Protein AF-0000000084448524 (afdb_homodimer)

Foldseek 3Di:
DCVQAPPLLLVLLLLLLCLQCLLAVLLQLLLLVQQADDLLLSLLLLLLQLLLQLVLQLVVCVVQLAQFHKHAQRLLSLQSNLLGYFPPHLQQLLQLLLLLLVLLLVVLVPVVSVVVLVPQQLLLLLLLSLLSLVVLLCLLVVLCVVPVPLSVQLQVQLVVVCVVPVSCNLVSSSVSLLVVLVPDPPLCLVQDFRDQDFHNHDHDPQCNLQRNVSSNSNCVSVAAVLLQVLSVVLPHHDRSSVQSNSQSVSSNVSSRRSHRGMHTGRPSSNSLQDCSSDVDNSSSSSSSSSNSVSSNVVSRRSSSVSSSCVSPVSSSSSSNSSSCVVVSVVSVCSNPVDVLLNVLSNQLNCQQNVSDDDPSHHSSSVSSVSSVVVVVVSVVDDPPDD/DCVQAPPLLLVLLLLLLCLQCLLAVLLQLLLLVQQADDLLLSLLLLLLQLLLQLVLLLVVCVVVLANWHKHAQRLLSLQSNLLGYFPPHLLQLLQLLLLLLVLLLVVLVPVVSVVVLVPQQLLLLLLLSLLSLVVLLCLLVVLCVVPVPLSVQLQVQLVVVCVVPVSCNLVSSSVSLLVVLVPDPPLCLVQDFRDQDFHNHDHDPQSNLQRNVSSNSSCVSVAAVLLQVLSVVLPHHDRSSVQSNSQSVSSNVSSRRSHRGMHTGRVSSNSLQDCSSDVDNSSSSSSSSSNSVSSNVVSRRSSSVSSSCVSPVSSSSSSNSSSCVVVSVVSVCSNPVDVLLNVLSNQLNCQQNVSDDDPSHGSSSVSSVSSVVVVVVSVVDDPPDD

Secondary structure (DSSP, 8-state):
-TTTS-HHHHHHHHHHHHHHHHTTHHHHHHHHHHTT--HHHHHHHHHHHHHHHHHHHHHHHHHHTS---EEE-HHHHHHHHHH-PPTT-HHHHHHHHHHHHHHHHHHHH-HHHHHHHHHS-HHHHHHHHHHHHHHHHTHHHHHHHH-HHHHHHHHHHHHHHHHH-GGGHHHHHHHHHHHHHHHSTT-----PPP----------HHHIIIIIHHHHHHHIIIIIHHHHHHHHHTT----HHHHHHHHHHHHHHHHTTT---EEE-SHHHHHHHSTTT-SSGGGTHHHHHHHHHHHHHHHTTHHHHHHHHHH-HHHHHHHHHHHTHHHHHHHHHHHTS-GGGHHHHHHHHHHHHT---BTTB-HHHHHHHHHHHHHHHHHT------/-TTTS-HHHHHHHHHHHHHHHHTTHHHHHHHHHHTT--HHHHHHHHHHHHHHHHHHHHHHHHHHTS---EEE-HHHHHHHHHH-PPTT-HHHHHHHHHHHHHHHHHHHH-HHHHHHHHHS-HHHHHHHHHHHHHHHHTHHHHHHHH-HHHHHHHHHHHHHHHHH-GGGHHHHHHHHHHHHHHHSTT-----PPPPP--------HHHIIIIIHHHHHHHIIIIIHHHHHHHHHTT----HHHHHHHHHHHHHHHHTTT---EEE-SHHHHHHHSTTT-SSGGGTHHHHHHHHHHHHHHHTTHHHHHHHHHH-HHHHHHHHHHHTHHHHHHHHHHHTS-GGGHHHHHHHHHHHHT---BTTB-HHHHHHHHHHHHHHHHHT------

Radius of gyration: 27.93 Å; Cα contacts (8 Å, |Δi|>4): 1681; chains: 2; bounding box: 49×81×59 Å

Sequence (772 aa):
MRDLLPPHTLAAGLLAAFVGFASSFAVVLRGLTAAGASPAQAASGLMALAVAMGLCGILLSLRTRMPVSVAWSTPGAALLASSGAIAGGFPVAVGAFLASALLVVLAGWWKPLGRWVAAIPATLASAMLAGVLFGLCLAPVRAVAQMPGPALAVIAAWAIAGRLHRLLAVPAAVIVAFGIILAMPGAPIAASWPIPVPVMPQFTLQALIGTAIPLFLVTMASQNIPGLATLGLYGYRPAPGPLFRATGLFSVAAAFLGGHAVNLAAITAALCANEDAHPDPAQRWKAAVVNGVGYILFGLLAGFVTAFVAAAPVLVEAVAGLALLGALGGSLQGAMAVPEQREAAIVTLLVTASGTAFAGISGAFWGLLAGGAMLALSRFRRPLEPMRDLLPPHTLAAGLLAAFVGFASSFAVVLRGLTAAGASPAQAASGLMALAVAMGLCGILLSLRTRMPVSVAWSTPGAALLASSGAIAGGFPVAVGAFLASALLVVLAGWWKPLGRWVAAIPATLASAMLAGVLFGLCLAPVRAVAQMPGPALAVIAAWAIAGRLHRLLAVPAAVIVAFGIILAMPGAPIAASWPIPVPVMPQFTLQALIGTAIPLFLVTMASQNIPGLATLGLYGYRPAPGPLFRATGLFSVAAAFLGGHAVNLAAITAALCANEDAHPDPAQRWKAAVVNGVGYILFGLLAGFVTAFVAAAPVLVEAVAGLALLGALGGSLQGAMAVPEQREAAIVTLLVTASGTAFAGISGAFWGLLAGGAMLALSRFRRPLEP

Nearest PDB structures (foldseek):
  7wl8-assembly1_A  TM=5.802E-01  e=2.464E-06  Mus musculus
  7xuj-assembly1_B  TM=6.673E-01  e=5.326E-05  Homo sapiens
  8iet-assembly1_B  TM=6.457E-01  e=5.568E-05  Homo sapiens
  7xuh-assembly1_A  TM=5.984E-01  e=3.567E-05  Homo sapiens
  7lhv-assembly1_B  TM=5.625E-01  e=1.298E-04  Arabidopsis thaliana

InterPro domains:
  IPR004711 Benzoate transporter [PF03594] (6-376)
  IPR004711 Benzoate transporter [PTHR30199] (6-382)
  IPR004711 Benzoate transporter [TIGR00843] (5-373)

Structure (mmCIF, N/CA/C/O backbone):
data_AF-0000000084448524-model_v1
#
loop_
_entity.id
_entity.type
_entity.pdbx_description
1 polymer 'Benzoate transporter'
#
loop_
_atom_site.group_PDB
_atom_site.id
_atom_site.type_symbol
_atom_site.label_atom_id
_atom_site.label_alt_id
_atom_site.label_comp_id
_atom_site.label_asym_id
_atom_site.label_entity_id
_atom_site.label_seq_id
_atom_site.pdbx_PDB_ins_code
_atom_site.Cartn_x
_atom_site.Cartn_y
_atom_site.Cartn_z
_atom_site.occupancy
_atom_site.B_iso_or_equiv
_atom_site.auth_seq_id
_atom_site.auth_comp_id
_atom_site.auth_asym_id
_atom_site.auth_atom_id
_atom_site.pdbx_PDB_model_num
ATOM 1 N N . MET A 1 1 ? -12.883 -42.562 -26.922 1 36.84 1 MET A N 1
ATOM 2 C CA . MET A 1 1 ? -11.977 -41.562 -26.328 1 36.84 1 MET A CA 1
ATOM 3 C C . MET A 1 1 ? -12.57 -40.156 -26.391 1 36.84 1 MET A C 1
ATOM 5 O O . MET A 1 1 ? -12.344 -39.344 -25.5 1 36.84 1 MET A O 1
ATOM 9 N N . ARG A 1 2 ? -13.188 -39.875 -27.656 1 52.69 2 ARG A N 1
ATOM 10 C CA . ARG A 1 2 ? -13.914 -38.656 -27.906 1 52.69 2 ARG A CA 1
ATOM 11 C C . ARG A 1 2 ? -15.07 -38.469 -26.938 1 52.69 2 ARG A C 1
ATOM 13 O O . ARG A 1 2 ? -15.352 -37.375 -26.469 1 52.69 2 ARG A O 1
ATOM 20 N N . ASP A 1 3 ? -15.805 -39.469 -26.625 1 59.78 3 ASP A N 1
ATOM 21 C CA . ASP A 1 3 ? -16.953 -39.438 -25.734 1 59.78 3 ASP A CA 1
ATOM 22 C C . ASP A 1 3 ? -16.516 -39.312 -24.281 1 59.78 3 ASP A C 1
ATOM 24 O O . ASP A 1 3 ? -17.25 -38.75 -23.453 1 59.78 3 ASP A O 1
ATOM 28 N N . LEU A 1 4 ? -15.242 -39.75 -23.984 1 68.94 4 LEU A N 1
ATOM 29 C CA . LEU A 1 4 ? -14.703 -39.75 -22.625 1 68.94 4 LEU A CA 1
ATOM 30 C C . LEU A 1 4 ? -14.156 -38.375 -22.25 1 68.94 4 LEU A C 1
ATOM 32 O O . LEU A 1 4 ? -14.242 -37.969 -21.078 1 68.94 4 LEU A O 1
ATOM 36 N N . LEU A 1 5 ? -13.711 -37.656 -23.266 1 85.25 5 LEU A N 1
ATOM 37 C CA . LEU A 1 5 ? -13.125 -36.344 -23.031 1 85.25 5 LEU A CA 1
ATOM 38 C C . LEU A 1 5 ? -13.5 -35.375 -24.141 1 85.25 5 LEU A C 1
ATOM 40 O O . LEU A 1 5 ? -12.711 -35.125 -25.062 1 85.25 5 LEU A O 1
ATOM 44 N N . PRO A 1 6 ? -14.664 -34.75 -24 1 88.5 6 PRO A N 1
ATOM 45 C CA . PRO A 1 6 ? -15.062 -33.75 -25.016 1 88.5 6 PRO A CA 1
ATOM 46 C C . PRO A 1 6 ? -14.016 -32.656 -25.219 1 88.5 6 PRO A C 1
ATOM 48 O O . PRO A 1 6 ? -13.297 -32.312 -24.281 1 88.5 6 PRO A O 1
ATOM 51 N N . PRO A 1 7 ? -13.977 -32.188 -26.453 1 88.12 7 PRO A N 1
ATOM 52 C CA . PRO A 1 7 ? -12.969 -31.172 -26.781 1 88.12 7 PRO A CA 1
ATOM 53 C C . PRO A 1 7 ? -13.047 -29.938 -25.875 1 88.12 7 PRO A C 1
ATOM 55 O O . PRO A 1 7 ? -12.016 -29.359 -25.516 1 88.12 7 PRO A O 1
ATOM 58 N N . HIS A 1 8 ? -14.211 -29.547 -25.547 1 88.25 8 HIS A N 1
ATOM 59 C CA . HIS A 1 8 ? -14.359 -28.375 -24.703 1 88.25 8 HIS A CA 1
ATOM 60 C C . HIS A 1 8 ? -13.812 -28.641 -23.297 1 88.25 8 HIS A C 1
ATOM 62 O O . HIS A 1 8 ? -13.273 -27.734 -22.656 1 88.25 8 HIS A O 1
ATOM 68 N N . THR A 1 9 ? -14.016 -29.828 -22.859 1 92.81 9 THR A N 1
ATOM 69 C CA . THR A 1 9 ? -13.469 -30.219 -21.562 1 92.81 9 THR A CA 1
ATOM 70 C C . THR A 1 9 ? -11.938 -30.219 -21.594 1 92.81 9 THR A C 1
ATOM 72 O O . THR A 1 9 ? -11.289 -29.75 -20.656 1 92.81 9 THR A O 1
ATOM 75 N N . LEU A 1 10 ? -11.391 -30.719 -22.672 1 93.62 10 LEU A N 1
ATOM 76 C CA . LEU A 1 10 ? -9.945 -30.703 -22.875 1 93.62 10 LEU A CA 1
ATOM 77 C C . LEU A 1 10 ? -9.422 -29.281 -22.922 1 93.62 10 LEU A C 1
ATOM 79 O O . LEU A 1 10 ? -8.406 -28.969 -22.297 1 93.62 10 LEU A O 1
ATOM 83 N N . ALA A 1 11 ? -10.094 -28.469 -23.609 1 90.69 11 ALA A N 1
ATOM 84 C CA . ALA A 1 11 ? -9.695 -27.062 -23.75 1 90.69 11 ALA A CA 1
ATOM 85 C C . ALA A 1 11 ? -9.742 -26.344 -22.406 1 90.69 11 ALA A C 1
ATOM 87 O O . ALA A 1 11 ? -8.844 -25.562 -22.078 1 90.69 11 ALA A O 1
ATOM 88 N N . ALA A 1 12 ? -10.758 -26.594 -21.672 1 91.12 12 ALA A N 1
ATOM 89 C CA . ALA A 1 12 ? -10.914 -25.953 -20.359 1 91.12 12 ALA A CA 1
ATOM 90 C C . ALA A 1 12 ? -9.781 -26.359 -19.422 1 91.12 12 ALA A C 1
ATOM 92 O O . ALA A 1 12 ? -9.227 -25.516 -18.719 1 91.12 12 ALA A O 1
ATOM 93 N N . GLY A 1 13 ? -9.469 -27.609 -19.422 1 93.88 13 GLY A N 1
ATOM 94 C CA . GLY A 1 13 ? -8.391 -28.094 -18.578 1 93.88 13 GLY A CA 1
ATOM 95 C C . GLY A 1 13 ? -7.031 -27.547 -18.969 1 93.88 13 GLY A C 1
ATOM 96 O O . GLY A 1 13 ? -6.234 -27.156 -18.109 1 93.88 13 GLY A O 1
ATOM 97 N N . LEU A 1 14 ? -6.781 -27.469 -20.234 1 92.25 14 LEU A N 1
ATOM 98 C CA . LEU A 1 14 ? -5.508 -26.953 -20.734 1 92.25 14 LEU A CA 1
ATOM 99 C C . LEU A 1 14 ? -5.387 -25.453 -20.469 1 92.25 14 LEU A C 1
ATOM 101 O O . LEU A 1 14 ? -4.301 -24.969 -20.156 1 92.25 14 LEU A O 1
ATOM 105 N N . LEU A 1 15 ? -6.484 -24.828 -20.641 1 89.25 15 LEU A N 1
ATOM 106 C CA . LEU A 1 15 ? -6.5 -23.406 -20.312 1 89.25 15 LEU A CA 1
ATOM 107 C C . LEU A 1 15 ? -6.195 -23.188 -18.844 1 89.25 15 LEU A C 1
ATOM 109 O O . LEU A 1 15 ? -5.414 -22.297 -18.484 1 89.25 15 LEU A O 1
ATOM 113 N N . ALA A 1 16 ? -6.809 -23.953 -18 1 92.69 16 ALA A N 1
ATOM 114 C CA . ALA A 1 16 ? -6.57 -23.859 -16.562 1 92.69 16 ALA A CA 1
ATOM 115 C C . ALA A 1 16 ? -5.102 -24.109 -16.234 1 92.69 16 ALA A C 1
ATOM 117 O O . ALA A 1 16 ? -4.516 -23.391 -15.422 1 92.69 16 ALA A O 1
ATOM 118 N N . ALA A 1 17 ? -4.539 -25.047 -16.891 1 94.56 17 ALA A N 1
ATOM 119 C CA . ALA A 1 17 ? -3.131 -25.375 -16.656 1 94.56 17 ALA A CA 1
ATOM 120 C C . ALA A 1 17 ? -2.23 -24.219 -17.109 1 94.56 17 ALA A C 1
ATOM 122 O O . ALA A 1 17 ? -1.282 -23.859 -16.406 1 94.56 17 ALA A O 1
ATOM 123 N N . PHE A 1 18 ? -2.518 -23.734 -18.203 1 89.44 18 PHE A N 1
ATOM 124 C CA . PHE A 1 18 ? -1.715 -22.656 -18.766 1 89.44 18 PHE A CA 1
ATOM 125 C C . PHE A 1 18 ? -1.816 -21.406 -17.891 1 89.44 18 PHE A C 1
ATOM 127 O O . PHE A 1 18 ? -0.801 -20.797 -17.562 1 89.44 18 PHE A O 1
ATOM 134 N N . VAL A 1 19 ? -3.021 -21.078 -17.547 1 86.44 19 VAL A N 1
ATOM 135 C CA . VAL A 1 19 ? -3.262 -19.922 -16.703 1 86.44 19 VAL A CA 1
ATOM 136 C C . VAL A 1 19 ? -2.621 -20.125 -15.336 1 86.44 19 VAL A C 1
ATOM 138 O O . VAL A 1 19 ? -1.921 -19.234 -14.828 1 86.44 19 VAL A O 1
ATOM 141 N N . GLY A 1 20 ? -2.816 -21.234 -14.812 1 90.06 20 GLY A N 1
ATOM 142 C CA . GLY A 1 20 ? -2.273 -21.531 -13.492 1 90.06 20 GLY A CA 1
ATOM 143 C C . GLY A 1 20 ? -0.757 -21.484 -13.453 1 90.06 20 GLY A C 1
ATOM 144 O O . GLY A 1 20 ? -0.173 -20.969 -12.5 1 90.06 20 GLY A O 1
ATOM 145 N N . PHE A 1 21 ? -0.114 -21.938 -14.469 1 92.38 21 PHE A N 1
ATOM 146 C CA . PHE A 1 21 ? 1.342 -22 -14.516 1 92.38 21 PHE A CA 1
ATOM 147 C C . PHE A 1 21 ? 1.927 -20.656 -14.922 1 92.38 21 PHE A C 1
ATOM 149 O O . PHE A 1 21 ? 2.779 -20.094 -14.227 1 92.38 21 PHE A O 1
ATOM 156 N N . ALA A 1 22 ? 1.437 -20.125 -15.984 1 85.12 22 ALA A N 1
ATOM 157 C CA . ALA A 1 22 ? 2.008 -18.922 -16.578 1 85.12 22 ALA A CA 1
ATOM 158 C C . ALA A 1 22 ? 1.779 -17.703 -15.695 1 85.12 22 ALA A C 1
ATOM 160 O O . ALA A 1 22 ? 2.582 -16.766 -15.695 1 85.12 22 ALA A O 1
ATOM 161 N N . SER A 1 23 ? 0.812 -17.766 -14.891 1 83.81 23 SER A N 1
ATOM 162 C CA . SER A 1 23 ? 0.426 -16.578 -14.141 1 83.81 23 SER A CA 1
ATOM 163 C C . SER A 1 23 ? 1.351 -16.344 -12.945 1 83.81 23 SER A C 1
ATOM 165 O O . SER A 1 23 ? 1.438 -15.234 -12.422 1 83.81 23 SER A O 1
ATOM 167 N N . SER A 1 24 ? 2.041 -17.453 -12.523 1 90.19 24 SER A N 1
ATOM 168 C CA . SER A 1 24 ? 2.742 -17.172 -11.273 1 90.19 24 SER A CA 1
ATOM 169 C C . SER A 1 24 ? 4.035 -17.984 -11.172 1 90.19 24 SER A C 1
ATOM 171 O O . SER A 1 24 ? 4.656 -18.031 -10.109 1 90.19 24 SER A O 1
ATOM 173 N N . PHE A 1 25 ? 4.469 -18.625 -12.273 1 92.81 25 PHE A N 1
ATOM 174 C CA . PHE A 1 25 ? 5.707 -19.391 -12.195 1 92.81 25 PHE A CA 1
ATOM 175 C C . PHE A 1 25 ? 6.879 -18.484 -11.852 1 92.81 25 PHE A C 1
ATOM 177 O O . PHE A 1 25 ? 7.793 -18.875 -11.125 1 92.81 25 PHE A O 1
ATOM 184 N N . ALA A 1 26 ? 6.84 -17.266 -12.383 1 90.31 26 ALA A N 1
ATOM 185 C CA . ALA A 1 26 ? 7.922 -16.312 -12.125 1 90.31 26 ALA A CA 1
ATOM 186 C C . ALA A 1 26 ? 8 -15.953 -10.648 1 90.31 26 ALA A C 1
ATOM 188 O O . ALA A 1 26 ? 9.094 -15.75 -10.109 1 90.31 26 ALA A O 1
ATOM 189 N N . VAL A 1 27 ? 6.875 -15.883 -10.008 1 92.44 27 VAL A N 1
ATOM 190 C CA . VAL A 1 27 ? 6.816 -15.594 -8.578 1 92.44 27 VAL A CA 1
ATOM 191 C C . VAL A 1 27 ? 7.43 -16.75 -7.793 1 92.44 27 VAL A C 1
ATOM 193 O O . VAL A 1 27 ? 8.156 -16.531 -6.816 1 92.44 27 VAL A O 1
ATOM 196 N N . VAL A 1 28 ? 7.137 -17.922 -8.25 1 95.88 28 VAL A N 1
ATOM 197 C CA . VAL A 1 28 ? 7.652 -19.125 -7.609 1 95.88 28 VAL A CA 1
ATOM 198 C C . VAL A 1 28 ? 9.18 -19.141 -7.703 1 95.88 28 VAL A C 1
ATOM 200 O O . VAL A 1 28 ? 9.867 -19.344 -6.699 1 95.88 28 VAL A O 1
ATOM 203 N N . LEU A 1 29 ? 9.703 -18.875 -8.844 1 92.81 29 LEU A N 1
ATOM 204 C CA . LEU A 1 29 ? 11.156 -18.906 -9.023 1 92.81 29 LEU A CA 1
ATOM 205 C C . LEU A 1 29 ? 11.82 -17.797 -8.195 1 92.81 29 LEU A C 1
ATOM 207 O O . LEU A 1 29 ? 12.852 -18.031 -7.57 1 92.81 29 LEU A O 1
ATOM 211 N N . ARG A 1 30 ? 11.188 -16.672 -8.195 1 90.31 30 ARG A N 1
ATOM 212 C CA . ARG A 1 30 ? 11.711 -15.57 -7.395 1 90.31 30 ARG A CA 1
ATOM 213 C C . ARG A 1 30 ? 11.695 -15.914 -5.91 1 90.31 30 ARG A C 1
ATO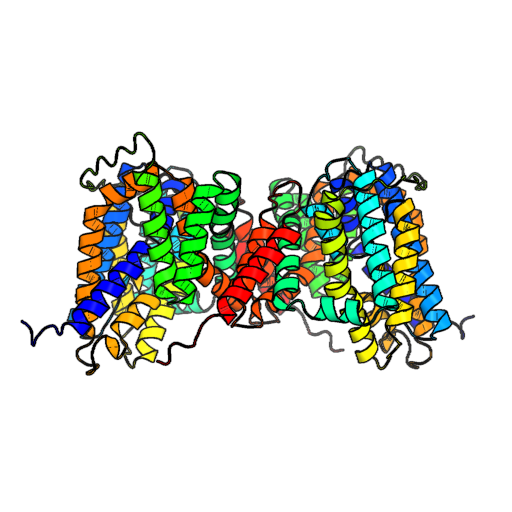M 215 O O . ARG A 1 30 ? 12.641 -15.602 -5.184 1 90.31 30 ARG A O 1
ATOM 222 N N . GLY A 1 31 ? 10.664 -16.484 -5.469 1 93.75 31 GLY A N 1
ATOM 223 C CA . GLY A 1 31 ? 10.555 -16.891 -4.074 1 93.75 31 GLY A CA 1
ATOM 224 C C . GLY A 1 31 ? 11.625 -17.891 -3.66 1 93.75 31 GLY A C 1
ATOM 225 O O . GLY A 1 31 ? 12.266 -17.719 -2.621 1 93.75 31 GLY A O 1
ATOM 226 N N . LEU A 1 32 ? 11.828 -18.859 -4.508 1 95.19 32 LEU A N 1
ATOM 227 C CA . LEU A 1 32 ? 12.805 -19.906 -4.199 1 95.19 32 LEU A CA 1
ATOM 228 C C . LEU A 1 32 ? 14.219 -19.328 -4.211 1 95.19 32 LEU A C 1
ATOM 230 O O . LEU A 1 32 ? 15.023 -19.625 -3.32 1 95.19 32 LEU A O 1
ATOM 234 N N . THR A 1 33 ? 14.516 -18.5 -5.125 1 92.19 33 THR A N 1
ATOM 235 C CA . THR A 1 33 ? 15.844 -17.891 -5.215 1 92.19 33 THR A CA 1
ATOM 236 C C . THR A 1 33 ? 16.078 -16.953 -4.035 1 92.19 33 THR A C 1
ATOM 238 O O . THR A 1 33 ? 17.172 -16.938 -3.461 1 92.19 33 THR A O 1
ATOM 241 N N . ALA A 1 34 ? 15.125 -16.25 -3.688 1 90.94 34 ALA A N 1
ATOM 242 C CA . ALA A 1 34 ? 15.242 -15.344 -2.555 1 90.94 34 ALA A CA 1
ATOM 243 C C . ALA A 1 34 ? 15.469 -16.109 -1.255 1 90.94 34 ALA A C 1
ATOM 245 O O . ALA A 1 34 ? 16.156 -15.625 -0.355 1 90.94 34 ALA A O 1
ATOM 246 N N . ALA A 1 35 ? 14.914 -17.297 -1.206 1 93.62 35 ALA A N 1
ATOM 247 C CA . ALA A 1 35 ? 15.047 -18.125 -0.015 1 93.62 35 ALA A CA 1
ATOM 248 C C . ALA A 1 35 ? 16.422 -18.797 0.038 1 93.62 35 ALA A C 1
ATOM 250 O O . ALA A 1 35 ? 16.75 -19.469 1.009 1 93.62 35 ALA A O 1
ATOM 251 N N . GLY A 1 36 ? 17.219 -18.625 -1.066 1 93.38 36 GLY A N 1
ATOM 252 C CA . GLY A 1 36 ? 18.594 -19.109 -1.054 1 93.38 36 GLY A CA 1
ATOM 253 C C . GLY A 1 36 ? 18.828 -20.266 -2.014 1 93.38 36 GLY A C 1
ATOM 254 O O . GLY A 1 36 ? 19.922 -20.844 -2.041 1 93.38 36 GLY A O 1
ATOM 255 N N . ALA A 1 37 ? 17.891 -20.594 -2.84 1 94.56 37 ALA A N 1
ATOM 256 C CA . ALA A 1 37 ? 18.047 -21.719 -3.771 1 94.56 37 ALA A CA 1
ATOM 257 C C . ALA A 1 37 ? 19.031 -21.359 -4.883 1 94.56 37 ALA A C 1
ATOM 259 O O . ALA A 1 37 ? 19.031 -20.234 -5.391 1 94.56 37 ALA A O 1
ATOM 260 N N . SER A 1 38 ? 19.906 -22.281 -5.18 1 91.19 38 SER A N 1
ATOM 261 C CA . SER A 1 38 ? 20.672 -22.172 -6.418 1 91.19 38 SER A CA 1
ATOM 262 C C . SER A 1 38 ? 19.766 -22.281 -7.641 1 91.19 38 SER A C 1
ATOM 264 O O . SER A 1 38 ? 18.609 -22.672 -7.527 1 91.19 38 SER A O 1
ATOM 266 N N . PRO A 1 39 ? 20.25 -21.922 -8.773 1 87.44 39 PRO A N 1
ATOM 267 C CA . PRO A 1 39 ? 19.422 -22.062 -9.977 1 87.44 39 PRO A CA 1
ATOM 268 C C . PRO A 1 39 ? 18.922 -23.484 -10.203 1 87.44 39 PRO A C 1
ATOM 270 O O . PRO A 1 39 ? 17.766 -23.688 -10.578 1 87.44 39 PRO A O 1
ATOM 273 N N . ALA A 1 40 ? 19.781 -24.375 -9.945 1 90.56 40 ALA A N 1
ATOM 274 C CA . ALA A 1 40 ? 19.406 -25.781 -10.109 1 90.56 40 ALA A CA 1
ATOM 275 C C . ALA A 1 40 ? 18.328 -26.188 -9.102 1 90.56 40 ALA A C 1
ATOM 277 O O . ALA A 1 40 ? 17.391 -26.891 -9.445 1 90.56 40 ALA A O 1
ATOM 278 N N . GLN A 1 41 ? 18.484 -25.719 -7.902 1 93.69 41 GLN A N 1
ATOM 279 C CA . GLN A 1 41 ? 17.516 -26.016 -6.855 1 93.69 41 GLN A CA 1
ATOM 280 C C . GLN A 1 41 ? 16.172 -25.359 -7.152 1 93.69 41 GLN A C 1
ATOM 282 O O . GLN A 1 41 ? 15.117 -25.938 -6.879 1 93.69 41 GLN A O 1
ATOM 287 N N . ALA A 1 42 ? 16.234 -24.188 -7.668 1 93.25 42 ALA A N 1
ATOM 288 C CA . ALA A 1 42 ? 15.008 -23.469 -8.016 1 93.25 42 ALA A CA 1
ATOM 289 C C . ALA A 1 42 ? 14.25 -24.172 -9.141 1 93.25 42 ALA A C 1
ATOM 291 O O . ALA A 1 42 ? 13.031 -24.312 -9.086 1 93.25 42 ALA A O 1
ATOM 292 N N . ALA A 1 43 ? 15 -24.625 -10.102 1 92.5 43 ALA A N 1
ATOM 293 C CA . ALA A 1 43 ? 14.391 -25.375 -11.188 1 92.5 43 ALA A CA 1
ATOM 294 C C . ALA A 1 43 ? 13.789 -26.688 -10.672 1 92.5 43 ALA A C 1
ATOM 296 O O . ALA A 1 43 ? 12.688 -27.078 -11.086 1 92.5 43 ALA A O 1
ATOM 297 N N . SER A 1 44 ? 14.547 -27.312 -9.82 1 95.75 44 SER A N 1
ATOM 298 C CA . SER A 1 44 ? 14.062 -28.531 -9.195 1 95.75 44 SER A CA 1
ATOM 299 C C . SER A 1 44 ? 12.781 -28.281 -8.406 1 95.75 44 SER A C 1
ATOM 301 O O . SER A 1 44 ? 11.828 -29.062 -8.5 1 95.75 44 SER A O 1
ATOM 303 N N . GLY A 1 45 ? 12.789 -27.266 -7.633 1 96.75 45 GLY A N 1
ATOM 304 C CA . GLY A 1 45 ? 11.609 -26.906 -6.863 1 96.75 45 GLY A CA 1
ATOM 305 C C . GLY A 1 45 ? 10.398 -26.625 -7.727 1 96.75 45 GLY A C 1
ATOM 306 O O . GLY A 1 45 ? 9.289 -27.078 -7.426 1 96.75 45 GLY A O 1
ATOM 307 N N . LEU A 1 46 ? 10.617 -25.859 -8.773 1 95.56 46 LEU A N 1
ATOM 308 C CA . LEU A 1 46 ? 9.531 -25.547 -9.695 1 95.56 46 LEU A CA 1
ATOM 309 C C . LEU A 1 46 ? 8.953 -26.812 -10.312 1 95.56 46 LEU A C 1
ATOM 311 O O . LEU A 1 46 ? 7.734 -26.969 -10.391 1 95.56 46 LEU A O 1
ATOM 315 N N . MET A 1 47 ? 9.789 -27.656 -10.742 1 96.12 47 MET A N 1
ATOM 316 C CA . MET A 1 47 ? 9.367 -28.938 -11.312 1 96.12 47 MET A CA 1
ATOM 317 C C . MET A 1 47 ? 8.586 -29.75 -10.297 1 96.12 47 MET A C 1
ATOM 319 O O . MET A 1 47 ? 7.52 -30.281 -10.602 1 96.12 47 MET A O 1
ATOM 323 N N . ALA A 1 48 ? 9.156 -29.812 -9.117 1 97.62 48 ALA A N 1
ATOM 324 C CA . ALA A 1 48 ? 8.523 -30.594 -8.055 1 97.62 48 ALA A CA 1
ATOM 325 C C . ALA A 1 48 ? 7.121 -30.062 -7.75 1 97.62 48 ALA A C 1
ATOM 327 O O . ALA A 1 48 ? 6.188 -30.844 -7.547 1 97.62 48 ALA A O 1
ATOM 328 N N . LEU A 1 49 ? 7.008 -28.797 -7.672 1 98.12 49 LEU A N 1
ATOM 329 C CA . LEU A 1 49 ? 5.719 -28.188 -7.387 1 98.12 49 LEU A CA 1
ATOM 330 C C . LEU A 1 49 ? 4.719 -28.469 -8.508 1 98.12 49 LEU A C 1
ATOM 332 O O . LEU A 1 49 ? 3.576 -28.844 -8.242 1 98.12 49 LEU A O 1
ATOM 336 N N . ALA A 1 50 ? 5.145 -28.281 -9.734 1 97.25 50 ALA A N 1
ATOM 337 C CA . ALA A 1 50 ? 4.266 -28.5 -10.875 1 97.25 50 ALA A CA 1
ATOM 338 C C . ALA A 1 50 ? 3.785 -29.938 -10.93 1 97.25 50 ALA A C 1
ATOM 340 O O . ALA A 1 50 ? 2.6 -30.203 -11.148 1 97.25 50 ALA A O 1
ATOM 341 N N . VAL A 1 51 ? 4.676 -30.797 -10.695 1 97.12 51 VAL A N 1
ATOM 342 C CA . VAL A 1 51 ? 4.34 -32.219 -10.727 1 97.12 51 VAL A CA 1
ATOM 343 C C . VAL A 1 51 ? 3.441 -32.562 -9.547 1 97.12 51 VAL A C 1
ATOM 345 O O . VAL A 1 51 ? 2.455 -33.281 -9.695 1 97.12 51 VAL A O 1
ATOM 348 N N . ALA A 1 52 ? 3.779 -32.062 -8.391 1 98.19 52 ALA A N 1
ATOM 349 C CA . ALA A 1 52 ? 3.004 -32.344 -7.188 1 98.19 52 ALA A CA 1
ATOM 350 C C . ALA A 1 52 ? 1.576 -31.828 -7.32 1 98.19 52 ALA A C 1
ATOM 352 O O . ALA A 1 52 ? 0.617 -32.531 -6.984 1 98.19 52 ALA A O 1
ATOM 353 N N . MET A 1 53 ? 1.466 -30.594 -7.73 1 97.56 53 MET A N 1
ATOM 354 C CA . MET A 1 53 ? 0.111 -30.062 -7.824 1 97.56 53 MET A CA 1
ATOM 355 C C . MET A 1 53 ? -0.683 -30.781 -8.906 1 97.56 53 MET A C 1
ATOM 357 O O . MET A 1 53 ? -1.885 -31.016 -8.758 1 97.56 53 MET A O 1
ATOM 361 N N . GLY A 1 54 ? -0.026 -31.156 -10.016 1 98.19 54 GLY A N 1
ATOM 362 C CA . GLY A 1 54 ? -0.694 -31.953 -11.039 1 98.19 54 GLY A CA 1
ATOM 363 C C . GLY A 1 54 ? -1.173 -33.312 -10.547 1 98.19 54 GLY A C 1
ATOM 364 O O . GLY A 1 54 ? -2.35 -33.625 -10.688 1 98.19 54 GLY A O 1
ATOM 365 N N . LEU A 1 55 ? -0.284 -34.031 -9.945 1 98.44 55 LEU A N 1
ATOM 366 C CA . LEU A 1 55 ? -0.617 -35.375 -9.453 1 98.44 55 LEU A CA 1
ATOM 367 C C . LEU A 1 55 ? -1.694 -35.312 -8.375 1 98.44 55 LEU A C 1
ATOM 369 O O . LEU A 1 55 ? -2.625 -36.125 -8.375 1 98.44 55 LEU A O 1
ATOM 373 N N . CYS A 1 56 ? -1.546 -34.406 -7.457 1 98.5 56 CYS A N 1
ATOM 374 C CA . CYS A 1 56 ? -2.518 -34.25 -6.379 1 98.5 56 CYS A CA 1
ATOM 375 C C . CYS A 1 56 ? -3.896 -33.906 -6.934 1 98.5 56 CYS A C 1
ATOM 377 O O . CYS A 1 56 ? -4.898 -34.469 -6.504 1 98.5 56 CYS A O 1
ATOM 379 N N . GLY A 1 57 ? -3.941 -32.969 -7.859 1 98 57 GLY A N 1
ATOM 380 C CA . GLY A 1 57 ? -5.203 -32.625 -8.484 1 98 57 GLY A CA 1
ATOM 381 C C . GLY A 1 57 ? -5.863 -33.781 -9.203 1 98 57 GLY A C 1
ATOM 382 O O . GLY A 1 57 ? -7.074 -33.969 -9.094 1 98 57 GLY A O 1
ATOM 383 N N . ILE A 1 58 ? -5.082 -34.531 -9.938 1 98.19 58 ILE A N 1
ATOM 384 C CA . ILE A 1 58 ? -5.582 -35.719 -10.648 1 98.19 58 ILE A CA 1
ATOM 385 C C . ILE A 1 58 ? -6.148 -36.719 -9.648 1 98.19 58 ILE A C 1
ATOM 387 O O . ILE A 1 58 ? -7.281 -37.188 -9.797 1 98.19 58 ILE A O 1
ATOM 391 N N . LEU A 1 59 ? -5.402 -36.969 -8.633 1 98.25 59 LEU A N 1
ATOM 392 C CA . LEU A 1 59 ? -5.805 -37.969 -7.641 1 98.25 59 LEU A CA 1
ATOM 393 C C . LEU A 1 59 ? -7.102 -37.562 -6.957 1 98.25 59 LEU A C 1
ATOM 395 O O . LEU A 1 59 ? -8.031 -38.344 -6.836 1 98.25 59 LEU A O 1
ATOM 399 N N . LEU A 1 60 ? -7.137 -36.344 -6.465 1 98.06 60 LEU A N 1
ATOM 400 C CA . LEU A 1 60 ? -8.305 -35.844 -5.734 1 98.06 60 LEU A CA 1
ATOM 401 C C . LEU A 1 60 ? -9.531 -35.812 -6.637 1 98.06 60 LEU A C 1
ATOM 403 O O . LEU A 1 60 ? -10.633 -36.156 -6.203 1 98.06 60 LEU A O 1
ATOM 407 N N . SER A 1 61 ? -9.328 -35.375 -7.852 1 97.81 61 SER A N 1
ATOM 408 C CA . SER A 1 61 ? -10.453 -35.312 -8.781 1 97.81 61 SER A CA 1
ATOM 409 C C . SER A 1 61 ? -10.969 -36.719 -9.117 1 97.81 61 SER A C 1
ATOM 411 O O . SER A 1 61 ? -12.18 -36.938 -9.203 1 97.81 61 SER A O 1
ATOM 413 N N . LEU A 1 62 ? -10.109 -37.656 -9.328 1 96.88 62 LEU A N 1
ATOM 414 C CA . LEU A 1 62 ? -10.5 -39 -9.641 1 96.88 62 LEU A CA 1
ATOM 415 C C . LEU A 1 62 ? -11.203 -39.656 -8.453 1 96.88 62 LEU A C 1
ATOM 417 O O . LEU A 1 62 ? -12.164 -40.406 -8.625 1 96.88 62 LEU A O 1
ATOM 421 N N . ARG A 1 63 ? -10.75 -39.406 -7.301 1 96.5 63 ARG A N 1
ATOM 422 C CA . ARG A 1 63 ? -11.289 -40.031 -6.102 1 96.5 63 ARG A CA 1
ATOM 423 C C . ARG A 1 63 ? -12.641 -39.438 -5.723 1 96.5 63 ARG A C 1
ATOM 425 O O . ARG A 1 63 ? -13.547 -40.156 -5.289 1 96.5 63 ARG A O 1
ATOM 432 N N . THR A 1 64 ? -12.781 -38.156 -5.844 1 96.25 64 THR A N 1
ATOM 433 C CA . THR A 1 64 ? -14 -37.5 -5.387 1 96.25 64 THR A CA 1
ATOM 434 C C . THR A 1 64 ? -14.992 -37.344 -6.535 1 96.25 64 THR A C 1
ATOM 436 O O . THR A 1 64 ? -16.172 -37.062 -6.309 1 96.25 64 THR A O 1
ATOM 439 N N . ARG A 1 65 ? -14.531 -37.438 -7.75 1 96.38 65 ARG A N 1
ATOM 440 C CA . ARG A 1 65 ? -15.336 -37.188 -8.945 1 96.38 65 ARG A CA 1
ATOM 441 C C . ARG A 1 65 ? -15.867 -35.75 -8.953 1 96.38 65 ARG A C 1
ATOM 443 O O . ARG A 1 65 ? -17.031 -35.531 -9.305 1 96.38 65 ARG A O 1
ATOM 450 N N . MET A 1 66 ? -15.07 -34.906 -8.422 1 97.31 66 MET A N 1
ATOM 451 C CA . MET A 1 66 ? -15.289 -33.469 -8.438 1 97.31 66 MET A CA 1
ATOM 452 C C . MET A 1 66 ? -14.109 -32.75 -9.086 1 97.31 66 MET A C 1
ATOM 454 O O . MET A 1 66 ? -13 -33.312 -9.148 1 97.31 66 MET A O 1
ATOM 458 N N . PRO A 1 67 ? -14.344 -31.609 -9.664 1 97.25 67 PRO A N 1
ATOM 459 C CA . PRO A 1 67 ? -13.25 -30.875 -10.305 1 97.25 67 PRO A CA 1
ATOM 460 C C . PRO A 1 67 ? -12.359 -30.156 -9.297 1 97.25 67 PRO A C 1
ATOM 462 O O . PRO A 1 67 ? -12.359 -28.922 -9.242 1 97.25 67 PRO A O 1
ATOM 465 N N . VAL A 1 68 ? -11.562 -30.891 -8.555 1 97.38 68 VAL A N 1
ATOM 466 C CA . VAL A 1 68 ? -10.648 -30.344 -7.551 1 97.38 68 VAL A CA 1
ATOM 467 C C . VAL A 1 68 ? -9.344 -29.922 -8.219 1 97.38 68 VAL A C 1
ATOM 469 O O . VAL A 1 68 ? -8.57 -30.766 -8.672 1 97.38 68 VAL A O 1
ATOM 472 N N . SER A 1 69 ? -9.195 -28.641 -8.281 1 96.19 69 SER A N 1
ATOM 473 C CA . SER A 1 69 ? -7.953 -28.109 -8.828 1 96.19 69 SER A CA 1
ATOM 474 C C . SER A 1 69 ? -6.957 -27.781 -7.723 1 96.19 69 SER A C 1
ATOM 476 O O . SER A 1 69 ? -7.34 -27.266 -6.672 1 96.19 69 SER A O 1
ATOM 478 N N . VAL A 1 70 ? -5.699 -28.141 -7.953 1 97.69 70 VAL A N 1
ATOM 479 C CA . VAL A 1 70 ? -4.609 -27.891 -7.02 1 97.69 70 VAL A CA 1
ATOM 480 C C . VAL A 1 70 ? -3.551 -27.016 -7.68 1 97.69 70 VAL A C 1
ATOM 482 O O . VAL A 1 70 ? -3.299 -27.125 -8.883 1 97.69 70 VAL A O 1
ATOM 485 N N . ALA A 1 71 ? -3.002 -26.109 -6.953 1 97.12 71 ALA A N 1
ATOM 486 C CA . ALA A 1 71 ? -1.953 -25.203 -7.422 1 97.12 71 ALA A CA 1
ATOM 487 C C . ALA A 1 71 ? -0.878 -25.016 -6.355 1 97.12 71 ALA A C 1
ATOM 489 O O . ALA A 1 71 ? -1.028 -25.469 -5.223 1 97.12 71 ALA A O 1
ATOM 490 N N . TRP A 1 72 ? 0.213 -24.484 -6.793 1 97.94 72 TRP A N 1
ATOM 491 C CA . TRP A 1 72 ? 1.187 -24.062 -5.785 1 97.94 72 TRP A CA 1
ATOM 492 C C . TRP A 1 72 ? 0.715 -22.812 -5.051 1 97.94 72 TRP A C 1
ATOM 494 O O . TRP A 1 72 ? -0.216 -22.141 -5.496 1 97.94 72 TRP A O 1
ATOM 504 N N . SER A 1 73 ? 1.273 -22.562 -3.912 1 96.81 73 SER A N 1
ATOM 505 C CA . SER A 1 73 ? 0.92 -21.375 -3.133 1 96.81 73 SER A CA 1
ATOM 506 C C . SER A 1 73 ? 1.602 -20.125 -3.686 1 96.81 73 SER A C 1
ATOM 508 O O . SER A 1 73 ? 2.734 -19.812 -3.311 1 96.81 73 SER A O 1
ATOM 510 N N . THR A 1 74 ? 0.864 -19.344 -4.449 1 94 74 THR A N 1
ATOM 511 C CA . THR A 1 74 ? 1.4 -18.109 -5.012 1 94 74 THR A CA 1
ATOM 512 C C . THR A 1 74 ? 1.712 -17.109 -3.908 1 94 74 THR A C 1
ATOM 514 O O . THR A 1 74 ? 2.803 -16.531 -3.875 1 94 74 THR A O 1
ATOM 517 N N . PRO A 1 75 ? 0.808 -16.938 -2.949 1 93.12 75 PRO A N 1
ATOM 518 C CA . PRO A 1 75 ? 1.157 -16.047 -1.84 1 93.12 75 PRO A CA 1
ATOM 519 C C . PRO A 1 75 ? 2.332 -16.562 -1.014 1 93.12 75 PRO A C 1
ATOM 521 O O . PRO A 1 75 ? 3.109 -15.766 -0.473 1 93.12 75 PRO A O 1
ATOM 524 N N . GLY A 1 76 ? 2.438 -17.844 -0.895 1 95.12 76 GLY A N 1
ATOM 525 C CA . GLY A 1 76 ? 3.604 -18.422 -0.236 1 95.12 76 GLY A CA 1
ATOM 526 C C . GLY A 1 76 ? 4.906 -18.062 -0.927 1 95.12 76 GLY A C 1
ATOM 527 O O . GLY A 1 76 ? 5.891 -17.719 -0.269 1 95.12 76 GLY A O 1
ATOM 528 N N . ALA A 1 77 ? 4.902 -18.219 -2.225 1 95.75 77 ALA A N 1
ATOM 529 C CA . ALA A 1 77 ? 6.078 -17.828 -3 1 95.75 77 ALA A CA 1
ATOM 530 C C . ALA A 1 77 ? 6.391 -16.344 -2.818 1 95.75 77 ALA A C 1
ATOM 532 O O . ALA A 1 77 ? 7.559 -15.961 -2.703 1 95.75 77 ALA A O 1
ATOM 533 N N . ALA A 1 78 ? 5.359 -15.602 -2.809 1 92.75 78 ALA A N 1
ATOM 534 C CA . ALA A 1 78 ? 5.531 -14.164 -2.605 1 92.75 78 ALA A CA 1
ATOM 535 C C . ALA A 1 78 ? 6.125 -13.875 -1.23 1 92.75 78 ALA A C 1
ATOM 537 O O . ALA A 1 78 ? 6.957 -12.977 -1.086 1 92.75 78 ALA A O 1
ATOM 538 N N . LEU A 1 79 ? 5.676 -14.586 -0.279 1 92.12 79 LEU A N 1
ATOM 539 C CA . LEU A 1 79 ? 6.207 -14.453 1.074 1 92.12 79 LEU A CA 1
ATOM 540 C C . LEU A 1 79 ? 7.703 -14.734 1.103 1 92.12 79 LEU A C 1
ATOM 542 O O . LEU A 1 79 ? 8.469 -13.984 1.706 1 92.12 79 LEU A O 1
ATOM 546 N N . LEU A 1 80 ? 8.141 -15.766 0.447 1 93.38 80 LEU A N 1
ATOM 547 C CA . LEU A 1 80 ? 9.555 -16.125 0.385 1 93.38 80 LEU A CA 1
ATOM 548 C C . LEU A 1 80 ? 10.359 -15.031 -0.321 1 93.38 80 LEU A C 1
ATOM 550 O O . LEU A 1 80 ? 11.461 -14.688 0.112 1 93.38 80 LEU A O 1
ATOM 554 N N . ALA A 1 81 ? 9.758 -14.531 -1.34 1 90.19 81 ALA A N 1
ATOM 555 C CA . ALA A 1 81 ? 10.422 -13.492 -2.115 1 90.19 81 ALA A CA 1
ATOM 556 C C . ALA A 1 81 ? 10.648 -12.234 -1.271 1 90.19 81 ALA A C 1
ATOM 558 O O . ALA A 1 81 ? 11.664 -11.555 -1.421 1 90.19 81 ALA A O 1
ATOM 559 N N . SER A 1 82 ? 9.75 -11.93 -0.406 1 84.56 82 SER A N 1
ATOM 560 C CA . SER A 1 82 ? 9.797 -10.703 0.384 1 84.56 82 SER A CA 1
ATOM 561 C C . SER A 1 82 ? 10.664 -10.875 1.623 1 84.56 82 SER A C 1
ATOM 563 O O . SER A 1 82 ? 11.227 -9.906 2.131 1 84.56 82 SER A O 1
ATOM 565 N N . SER A 1 83 ? 10.781 -12.031 2.174 1 82.62 83 SER A N 1
ATOM 566 C CA . SER A 1 83 ? 11.531 -12.289 3.4 1 82.62 83 SER A CA 1
ATOM 567 C C . SER A 1 83 ? 13.031 -12.328 3.137 1 82.62 83 SER A C 1
ATOM 569 O O . SER A 1 83 ? 13.836 -12.047 4.031 1 82.62 83 SER A O 1
ATOM 571 N N . GLY A 1 84 ? 13.414 -12.625 1.972 1 76.38 84 GLY A N 1
ATOM 572 C CA . GLY A 1 84 ? 14.828 -12.688 1.643 1 76.38 84 GLY A CA 1
ATOM 573 C C . GLY A 1 84 ? 15.508 -13.945 2.137 1 76.38 84 GLY A C 1
ATOM 574 O O . GLY A 1 84 ? 14.836 -14.938 2.434 1 76.38 84 GLY A O 1
ATOM 575 N N . ALA A 1 85 ? 16.812 -13.805 2.172 1 76.88 85 ALA A N 1
ATOM 576 C CA . ALA A 1 85 ? 17.594 -14.992 2.484 1 76.88 85 ALA A CA 1
ATOM 577 C C . ALA A 1 85 ? 17.438 -15.383 3.953 1 76.88 85 ALA A C 1
ATOM 579 O O . ALA A 1 85 ? 17.516 -14.523 4.836 1 76.88 85 ALA A O 1
ATOM 580 N N . ILE A 1 86 ? 17.125 -16.625 4.098 1 81.88 86 ILE A N 1
ATOM 581 C CA . ILE A 1 86 ? 16.969 -17.188 5.43 1 81.88 86 ILE A CA 1
ATOM 582 C C . ILE A 1 86 ? 18.328 -17.578 5.992 1 81.88 86 ILE A C 1
ATOM 584 O O . ILE A 1 86 ? 19.172 -18.141 5.281 1 81.88 86 ILE A O 1
ATOM 588 N N . ALA A 1 87 ? 18.547 -17.188 7.246 1 84.81 87 ALA A N 1
ATOM 589 C CA . ALA A 1 87 ? 19.797 -17.594 7.887 1 84.81 87 ALA A CA 1
ATOM 590 C C . ALA A 1 87 ? 19.953 -19.109 7.875 1 84.81 87 ALA A C 1
ATOM 592 O O . ALA A 1 87 ? 19.062 -19.828 8.297 1 84.81 87 ALA A O 1
ATOM 593 N N . GLY A 1 88 ? 21.062 -19.609 7.301 1 90.56 88 GLY A N 1
ATOM 594 C CA . GLY A 1 88 ? 21.312 -21.031 7.195 1 90.56 88 GLY A CA 1
ATOM 595 C C . GLY A 1 88 ? 21.156 -21.562 5.785 1 90.56 88 GLY A C 1
ATOM 596 O O . GLY A 1 88 ? 21.516 -22.703 5.504 1 90.56 88 GLY A O 1
ATOM 597 N N . GLY A 1 89 ? 20.594 -20.766 4.992 1 92.75 89 GLY A N 1
ATOM 598 C CA . GLY A 1 89 ? 20.531 -21.094 3.58 1 92.75 89 GLY A CA 1
ATOM 599 C C . GLY A 1 89 ? 19.281 -21.844 3.193 1 92.75 89 GLY A C 1
ATOM 600 O O . GLY A 1 89 ? 18.312 -21.891 3.959 1 92.75 89 GLY A O 1
ATOM 601 N N . PHE A 1 90 ? 19.312 -22.484 2.008 1 96.06 90 PHE A N 1
ATOM 602 C CA . PHE A 1 90 ? 18.125 -23.094 1.404 1 96.06 90 PHE A CA 1
ATOM 603 C C . PHE A 1 90 ? 17.688 -24.312 2.193 1 96.06 90 PHE A C 1
ATOM 605 O O . PHE A 1 90 ? 16.484 -24.578 2.328 1 96.06 90 PHE A O 1
ATOM 612 N N . PRO A 1 91 ? 18.594 -25.047 2.799 1 97.5 91 PRO A N 1
ATOM 613 C CA . PRO A 1 91 ? 18.156 -26.188 3.604 1 97.5 91 PRO A CA 1
ATOM 614 C C . PRO A 1 91 ? 17.25 -25.781 4.762 1 97.5 91 PRO A C 1
ATOM 616 O O . PRO A 1 91 ? 16.328 -26.531 5.121 1 97.5 91 PRO A O 1
ATOM 619 N N . VAL A 1 92 ? 17.516 -24.656 5.312 1 96.94 92 VAL A N 1
ATOM 620 C CA . VAL A 1 92 ? 16.688 -24.156 6.402 1 96.94 92 VAL A CA 1
ATOM 621 C C . VAL A 1 92 ? 15.328 -23.719 5.859 1 96.94 92 VAL A C 1
ATOM 623 O O . VAL A 1 92 ? 14.305 -23.922 6.52 1 96.94 92 VAL A O 1
ATOM 626 N N . ALA A 1 93 ? 15.312 -23.141 4.68 1 96.69 93 ALA A N 1
ATOM 627 C CA . ALA A 1 93 ? 14.039 -22.828 4.035 1 96.69 93 ALA A CA 1
ATOM 628 C C . ALA A 1 93 ? 13.203 -24.094 3.82 1 96.69 93 ALA A C 1
ATOM 630 O O . ALA A 1 93 ? 12.008 -24.109 4.102 1 96.69 93 ALA A O 1
ATOM 631 N N . VAL A 1 94 ? 13.844 -25.109 3.377 1 98 94 VAL A N 1
ATOM 632 C CA . VAL A 1 94 ? 13.172 -26.375 3.107 1 98 94 VAL A CA 1
ATOM 633 C C . VAL A 1 94 ? 12.625 -26.969 4.41 1 98 94 VAL A C 1
ATOM 635 O O . VAL A 1 94 ? 11.547 -27.562 4.426 1 98 94 VAL A O 1
ATOM 638 N N . GLY A 1 95 ? 13.414 -26.797 5.438 1 98 95 GLY A N 1
ATOM 639 C CA . GLY A 1 95 ? 12.883 -27.188 6.734 1 98 95 GLY A CA 1
ATOM 640 C C . GLY A 1 95 ? 11.594 -26.484 7.094 1 98 95 GLY A C 1
ATOM 641 O O . GLY A 1 95 ? 10.664 -27.094 7.621 1 98 95 GLY A O 1
ATOM 642 N N . ALA A 1 96 ? 11.547 -25.25 6.844 1 97 96 ALA A N 1
ATOM 643 C CA . ALA A 1 96 ? 10.344 -24.469 7.094 1 97 96 ALA A CA 1
ATOM 644 C C . ALA A 1 96 ? 9.195 -24.906 6.195 1 97 96 ALA A C 1
ATOM 646 O O . ALA A 1 96 ? 8.031 -24.938 6.617 1 97 96 ALA A O 1
ATOM 647 N N . PHE A 1 97 ? 9.539 -25.281 4.906 1 98.31 97 PHE A N 1
ATOM 648 C CA . PHE A 1 97 ? 8.523 -25.797 3.996 1 98.31 97 PHE A CA 1
ATOM 649 C C . PHE A 1 97 ? 7.883 -27.047 4.562 1 98.31 97 PHE A C 1
ATOM 651 O O . PHE A 1 97 ? 6.656 -27.188 4.578 1 98.31 97 PHE A O 1
ATOM 658 N N . LEU A 1 98 ? 8.727 -27.859 5.043 1 98.31 98 LEU A N 1
ATOM 659 C CA . LEU A 1 98 ? 8.266 -29.125 5.605 1 98.31 98 LEU A CA 1
ATOM 660 C C . LEU A 1 98 ? 7.375 -28.891 6.82 1 98.31 98 LEU A C 1
ATOM 662 O O . LEU A 1 98 ? 6.344 -29.547 6.969 1 98.31 98 LEU A O 1
ATOM 666 N N . ALA A 1 99 ? 7.781 -28.031 7.641 1 97.94 99 ALA A N 1
ATOM 667 C CA . ALA A 1 99 ? 6.996 -27.734 8.836 1 97.94 99 ALA A CA 1
ATOM 668 C C . ALA A 1 99 ? 5.629 -27.172 8.461 1 97.94 99 ALA A C 1
ATOM 670 O O . ALA A 1 99 ? 4.613 -27.547 9.047 1 97.94 99 ALA A O 1
ATOM 671 N N . SER A 1 100 ? 5.609 -26.266 7.566 1 97.38 100 SER A N 1
ATOM 672 C CA . SER A 1 100 ? 4.352 -25.703 7.094 1 97.38 100 SER A CA 1
ATOM 673 C C . SER A 1 100 ? 3.441 -26.781 6.508 1 97.38 100 SER A C 1
ATOM 675 O O . SER A 1 100 ? 2.238 -26.797 6.777 1 97.38 100 SER A O 1
ATOM 677 N N . ALA A 1 101 ? 4.039 -27.656 5.688 1 98.19 101 ALA A N 1
ATOM 678 C CA . ALA A 1 101 ? 3.289 -28.75 5.074 1 98.19 101 ALA A CA 1
ATOM 679 C C . ALA A 1 101 ? 2.672 -29.656 6.137 1 98.19 101 ALA A C 1
ATOM 681 O O . ALA A 1 101 ? 1.52 -30.062 6.008 1 98.19 101 ALA A O 1
ATOM 682 N N . LEU A 1 102 ? 3.406 -29.891 7.121 1 97.38 102 LEU A N 1
ATOM 683 C CA . LEU A 1 102 ? 2.93 -30.75 8.195 1 97.38 102 LEU A CA 1
ATOM 684 C C . LEU A 1 102 ? 1.794 -30.078 8.969 1 97.38 102 LEU A C 1
ATOM 686 O O . LEU A 1 102 ? 0.877 -30.75 9.438 1 97.38 102 LEU A O 1
ATOM 690 N N . LEU A 1 103 ? 1.893 -28.828 9.117 1 96 103 LEU A N 1
ATOM 691 C CA . LEU A 1 103 ? 0.797 -28.094 9.75 1 96 103 LEU A CA 1
ATOM 692 C C . LEU A 1 103 ? -0.482 -28.219 8.93 1 96 103 LEU A C 1
ATOM 694 O O . LEU A 1 103 ? -1.574 -28.344 9.492 1 96 103 LEU A O 1
ATOM 698 N N . VAL A 1 104 ? -0.363 -28.203 7.629 1 95.38 104 VAL A N 1
ATOM 699 C CA . VAL A 1 104 ? -1.528 -28.359 6.766 1 95.38 104 VAL A CA 1
ATOM 700 C C . VAL A 1 104 ? -2.102 -29.766 6.922 1 95.38 104 VAL A C 1
ATOM 702 O O . VAL A 1 104 ? -3.318 -29.938 7.012 1 95.38 104 VAL A O 1
ATOM 705 N N . VAL A 1 105 ? -1.203 -30.734 6.945 1 96.5 105 VAL A N 1
ATOM 706 C CA . VAL A 1 105 ? -1.644 -32.125 7.172 1 96.5 105 VAL A CA 1
ATOM 707 C C . VAL A 1 105 ? -2.391 -32.219 8.5 1 96.5 105 VAL A C 1
ATOM 709 O O . VAL A 1 105 ? -3.471 -32.781 8.578 1 96.5 105 VAL A O 1
ATOM 712 N N . LEU A 1 106 ? -1.828 -31.578 9.484 1 95.88 106 LEU A N 1
ATOM 713 C CA . LEU A 1 106 ? -2.416 -31.609 10.82 1 95.88 106 LEU A CA 1
ATOM 714 C C . LEU A 1 106 ? -3.773 -30.922 10.836 1 95.88 106 LEU A C 1
ATOM 716 O O . LEU A 1 106 ? -4.691 -31.344 11.531 1 95.88 106 LEU A O 1
ATOM 720 N N . ALA A 1 107 ? -3.891 -29.859 10.148 1 92.44 107 ALA A N 1
ATOM 721 C CA . ALA A 1 107 ? -5.152 -29.125 10.062 1 92.44 107 ALA A CA 1
ATOM 722 C C . ALA A 1 107 ? -6.25 -30 9.453 1 92.44 107 ALA A C 1
ATOM 724 O O . ALA A 1 107 ? -7.434 -29.812 9.758 1 92.44 107 ALA A O 1
ATOM 725 N N . GLY A 1 108 ? -5.828 -30.938 8.586 1 91.44 108 GLY A N 1
ATOM 726 C CA . GLY A 1 108 ? -6.789 -31.859 8.008 1 91.44 108 GLY A CA 1
ATOM 727 C C . GLY A 1 108 ? -7.305 -32.875 8.992 1 91.44 108 GLY A C 1
ATOM 728 O O . GLY A 1 108 ? -8.375 -33.469 8.797 1 91.44 108 GLY A O 1
ATOM 729 N N . TRP A 1 109 ? -6.566 -33.125 10.023 1 91.56 109 TRP A N 1
ATOM 730 C CA . TRP A 1 109 ? -6.926 -34.156 10.992 1 91.56 109 TRP A CA 1
ATOM 731 C C . TRP A 1 109 ? -7.539 -33.531 12.242 1 91.56 109 TRP A C 1
ATOM 733 O O . TRP A 1 109 ? -8.352 -34.156 12.922 1 91.56 109 TRP A O 1
ATOM 743 N N . TRP A 1 110 ? -7.027 -32.344 12.586 1 89.12 110 TRP A N 1
ATOM 744 C CA . TRP A 1 110 ? -7.332 -31.703 13.867 1 89.12 110 TRP A CA 1
ATOM 745 C C . TRP A 1 110 ? -8.156 -30.438 13.672 1 89.12 110 TRP A C 1
ATOM 747 O O . TRP A 1 110 ? -7.605 -29.359 13.469 1 89.12 110 TRP A O 1
ATOM 757 N N . LYS A 1 111 ? -9.383 -30.5 13.945 1 80.38 111 LYS A N 1
ATOM 758 C CA . LYS A 1 111 ? -10.359 -29.453 13.664 1 80.38 111 LYS A CA 1
ATOM 759 C C . LYS A 1 111 ? -10.016 -28.172 14.414 1 80.38 111 LYS A C 1
ATOM 761 O O . LYS A 1 111 ? -10.141 -27.078 13.859 1 80.38 111 LYS A O 1
ATOM 766 N N . PRO A 1 112 ? -9.492 -28.312 15.617 1 79.75 112 PRO A N 1
ATOM 767 C CA . PRO A 1 112 ? -9.195 -27.062 16.328 1 79.75 112 PRO A CA 1
ATOM 768 C C . PRO A 1 112 ? -8.109 -26.234 15.648 1 79.75 112 PRO A C 1
ATOM 770 O O . PRO A 1 112 ? -8.133 -25 15.727 1 79.75 112 PRO A O 1
ATOM 773 N N . LEU A 1 113 ? -7.148 -26.828 14.977 1 78.81 113 LEU A N 1
ATOM 774 C CA . LEU A 1 113 ? -6.117 -26.062 14.281 1 78.81 113 LEU A CA 1
ATOM 775 C C . LEU A 1 113 ? -6.727 -25.234 13.156 1 78.81 113 LEU A C 1
ATOM 777 O O . LEU A 1 113 ? -6.344 -24.078 12.953 1 78.81 113 LEU A O 1
ATOM 781 N N . GLY A 1 114 ? -7.637 -25.875 12.547 1 70 114 GLY A N 1
ATOM 782 C CA . GLY A 1 114 ? -8.367 -25.109 11.547 1 70 114 GLY A CA 1
ATOM 783 C C . GLY A 1 114 ? -9.117 -23.922 12.125 1 70 114 GLY A C 1
ATOM 784 O O . GLY A 1 114 ? -9.125 -22.844 11.539 1 70 114 GLY A O 1
ATOM 785 N N . ARG A 1 115 ? -9.602 -24.141 13.297 1 73.88 115 ARG A N 1
ATOM 786 C CA . ARG A 1 115 ? -10.359 -23.094 13.969 1 73.88 115 ARG A CA 1
ATOM 787 C C . ARG A 1 115 ? -9.445 -21.953 14.414 1 73.88 115 ARG A C 1
ATOM 789 O O . ARG A 1 115 ? -9.836 -20.781 14.391 1 73.88 115 ARG A O 1
ATOM 796 N N . TRP A 1 116 ? -8.18 -22.328 14.742 1 77.75 116 TRP A N 1
ATOM 797 C CA . TRP A 1 116 ? -7.23 -21.312 15.164 1 77.75 116 TRP A CA 1
ATOM 798 C C . TRP A 1 116 ? -6.867 -20.391 14.008 1 77.75 116 TRP A C 1
ATOM 800 O O . TRP A 1 116 ? -6.738 -19.172 14.188 1 77.75 116 TRP A O 1
ATOM 810 N N . VAL A 1 117 ? -6.75 -20.984 12.945 1 73.69 117 VAL A N 1
ATOM 811 C CA . VAL A 1 117 ? -6.445 -20.203 11.758 1 73.69 117 VAL A CA 1
ATOM 812 C C . VAL A 1 117 ? -7.629 -19.297 11.422 1 73.69 117 VAL A C 1
ATOM 814 O O . VAL A 1 117 ? -7.441 -18.125 11.078 1 73.69 117 VAL A O 1
ATOM 817 N N . ALA A 1 118 ? -8.719 -19.891 11.703 1 68.75 118 ALA A N 1
ATOM 818 C CA . ALA A 1 118 ? -9.938 -19.141 11.422 1 68.75 118 ALA A CA 1
ATOM 819 C C . ALA A 1 118 ? -10.125 -18.016 12.43 1 68.75 118 ALA A C 1
ATOM 821 O O . ALA A 1 118 ? -10.883 -17.078 12.188 1 68.75 118 ALA A O 1
ATOM 822 N N . ALA A 1 119 ? -9.461 -18.156 13.562 1 77.12 119 ALA A N 1
ATOM 823 C CA . ALA A 1 119 ? -9.602 -17.156 14.609 1 77.12 119 ALA A CA 1
ATOM 824 C C . ALA A 1 119 ? -8.789 -15.906 14.273 1 77.12 119 ALA A C 1
ATOM 826 O O . ALA A 1 119 ? -9.008 -14.836 14.852 1 77.12 119 ALA A O 1
ATOM 827 N N . ILE A 1 120 ? -7.895 -16.031 13.336 1 81.44 120 ILE A N 1
ATOM 828 C CA . ILE A 1 120 ? -7.172 -14.836 12.898 1 81.44 120 ILE A CA 1
ATOM 829 C C . ILE A 1 120 ? -8.094 -13.945 12.062 1 81.44 120 ILE A C 1
ATOM 831 O O . ILE A 1 120 ? -8.641 -14.391 11.055 1 81.44 120 ILE A O 1
ATOM 835 N N . PRO A 1 121 ? -8.266 -12.734 12.562 1 87.38 121 PRO A N 1
ATOM 836 C CA . PRO A 1 121 ? -9.148 -11.867 11.781 1 87.38 121 PRO A CA 1
ATOM 837 C C . PRO A 1 121 ? -8.742 -11.781 10.312 1 87.38 121 PRO A C 1
ATOM 839 O O . PRO A 1 121 ? -7.562 -11.609 10 1 87.38 121 PRO A O 1
ATOM 842 N N . ALA A 1 122 ? -9.672 -11.977 9.469 1 88.88 122 ALA A N 1
ATOM 843 C CA . ALA A 1 122 ? -9.445 -11.977 8.031 1 88.88 122 ALA A CA 1
ATOM 844 C C . ALA A 1 122 ? -8.805 -10.672 7.574 1 88.88 122 ALA A C 1
ATOM 846 O O . ALA A 1 122 ? -7.992 -10.664 6.645 1 88.88 122 ALA A O 1
ATOM 847 N N . THR A 1 123 ? -9.117 -9.609 8.312 1 93.94 123 THR A N 1
ATOM 848 C CA . THR A 1 123 ? -8.57 -8.297 7.98 1 93.94 123 THR A CA 1
ATOM 849 C C . THR A 1 123 ? -7.055 -8.281 8.164 1 93.94 123 THR A C 1
ATOM 851 O O . THR A 1 123 ? -6.328 -7.719 7.344 1 93.94 123 THR A O 1
ATOM 854 N N . LEU A 1 124 ? -6.574 -8.914 9.203 1 95 124 LEU A N 1
ATOM 855 C CA . LEU A 1 124 ? -5.141 -8.938 9.469 1 95 124 LEU A CA 1
ATOM 856 C C . LEU A 1 124 ? -4.418 -9.859 8.492 1 95 124 LEU A C 1
ATOM 858 O O . LEU A 1 124 ? -3.314 -9.539 8.031 1 95 124 LEU A O 1
ATOM 862 N N . ALA A 1 125 ? -5.07 -10.961 8.219 1 91.75 125 ALA A N 1
ATOM 863 C CA . ALA A 1 125 ? -4.484 -11.875 7.238 1 91.75 125 ALA A CA 1
ATOM 864 C C . ALA A 1 125 ? -4.371 -11.219 5.867 1 91.75 125 ALA A C 1
ATOM 866 O O . ALA A 1 125 ? -3.346 -11.344 5.195 1 91.75 125 ALA A O 1
ATOM 867 N N . SER A 1 126 ? -5.383 -10.5 5.457 1 94.31 126 SER A N 1
ATOM 868 C CA . SER A 1 126 ? -5.383 -9.789 4.184 1 94.31 126 SER A CA 1
ATOM 869 C C . SER A 1 126 ? -4.336 -8.68 4.168 1 94.31 126 SER A C 1
ATOM 871 O O . SER A 1 126 ? -3.66 -8.469 3.162 1 94.31 126 SER A O 1
ATOM 873 N N . ALA A 1 127 ? -4.25 -8.016 5.293 1 96.69 127 ALA A N 1
ATOM 874 C CA . ALA A 1 127 ? -3.258 -6.949 5.41 1 96.69 127 ALA A CA 1
ATOM 875 C C . ALA A 1 127 ? -1.842 -7.504 5.301 1 96.69 127 ALA A C 1
ATOM 877 O O . ALA A 1 127 ? -0.983 -6.906 4.648 1 96.69 127 ALA A O 1
ATOM 878 N N . MET A 1 128 ? -1.648 -8.586 5.98 1 93.88 128 MET A N 1
ATOM 879 C CA . MET A 1 128 ? -0.344 -9.234 5.898 1 93.88 128 MET A CA 1
ATOM 880 C C . MET A 1 128 ? -0.015 -9.609 4.457 1 93.88 128 MET A C 1
ATOM 882 O O . MET A 1 128 ? 1.093 -9.352 3.982 1 93.88 128 MET A O 1
ATOM 886 N N . LEU A 1 129 ? -0.962 -10.211 3.795 1 92.75 129 LEU A N 1
ATOM 887 C CA . LEU A 1 129 ? -0.755 -10.602 2.406 1 92.75 129 LEU A CA 1
ATOM 888 C C . LEU A 1 129 ? -0.489 -9.383 1.529 1 92.75 129 LEU A C 1
ATOM 890 O O . LEU A 1 129 ? 0.406 -9.406 0.681 1 92.75 129 LEU A O 1
ATOM 894 N N . ALA A 1 130 ? -1.23 -8.344 1.69 1 96.31 130 ALA A N 1
ATOM 895 C CA . ALA A 1 130 ? -1.008 -7.113 0.939 1 96.31 130 ALA A CA 1
ATOM 896 C C . ALA A 1 130 ? 0.413 -6.598 1.143 1 96.31 130 ALA A C 1
ATOM 898 O O . ALA A 1 130 ? 1.054 -6.133 0.196 1 96.31 130 ALA A O 1
ATOM 899 N N . GLY A 1 131 ? 0.879 -6.633 2.357 1 95.75 131 GLY A N 1
ATOM 900 C CA . GLY A 1 131 ? 2.24 -6.215 2.648 1 95.75 131 GLY A CA 1
ATOM 901 C C . GLY A 1 131 ? 3.289 -7.047 1.936 1 95.75 131 GLY A C 1
ATOM 902 O O . GLY A 1 131 ? 4.254 -6.508 1.393 1 95.75 131 GLY A O 1
ATOM 903 N N . VAL A 1 132 ? 3.068 -8.273 1.891 1 92.12 132 VAL A N 1
ATOM 904 C CA . VAL A 1 132 ? 3.977 -9.211 1.23 1 92.12 132 VAL A CA 1
ATOM 905 C C . VAL A 1 132 ? 4.004 -8.93 -0.27 1 92.12 132 VAL A C 1
ATOM 907 O O . VAL A 1 132 ? 5.07 -8.938 -0.891 1 92.12 132 VAL A O 1
ATOM 910 N N . LEU A 1 133 ? 2.896 -8.672 -0.822 1 94.31 133 LEU A N 1
ATOM 911 C CA . LEU A 1 133 ? 2.746 -8.555 -2.268 1 94.31 133 LEU A CA 1
ATOM 912 C C . LEU A 1 133 ? 3.203 -7.18 -2.754 1 94.31 133 LEU A C 1
ATOM 914 O O . LEU A 1 133 ? 3.607 -7.031 -3.908 1 94.31 133 LEU A O 1
ATOM 918 N N . PHE A 1 134 ? 3.162 -6.184 -1.889 1 95.44 134 PHE A N 1
ATOM 919 C CA . PHE A 1 134 ? 3.377 -4.797 -2.287 1 95.44 134 PHE A CA 1
ATOM 920 C C . PHE A 1 134 ? 4.734 -4.633 -2.961 1 95.44 134 PHE A C 1
ATOM 922 O O . PHE A 1 134 ? 4.824 -4.086 -4.062 1 95.44 134 PHE A O 1
ATOM 929 N N . GLY A 1 135 ? 5.777 -5.16 -2.34 1 92.44 135 GLY A N 1
ATOM 930 C CA . GLY A 1 135 ? 7.117 -5.031 -2.885 1 92.44 135 GLY A CA 1
ATOM 931 C C . GLY A 1 135 ? 7.277 -5.688 -4.242 1 92.44 135 GLY A C 1
ATOM 932 O O . GLY A 1 135 ? 7.961 -5.156 -5.121 1 92.44 135 GLY A O 1
ATOM 933 N N . LEU A 1 136 ? 6.668 -6.75 -4.438 1 91.5 136 LEU A N 1
ATOM 934 C CA . LEU A 1 136 ? 6.754 -7.488 -5.691 1 91.5 136 LEU A CA 1
ATOM 935 C C . LEU A 1 136 ? 5.996 -6.77 -6.801 1 91.5 136 LEU A C 1
ATOM 937 O O . LEU A 1 136 ? 6.414 -6.793 -7.961 1 91.5 136 LEU A O 1
ATOM 941 N N . CYS A 1 137 ? 4.949 -6.184 -6.418 1 95.56 137 CYS A N 1
ATOM 942 C CA . CYS A 1 137 ? 4.102 -5.516 -7.398 1 95.56 137 CYS A CA 1
ATOM 943 C C . CYS A 1 137 ? 4.727 -4.203 -7.859 1 95.56 137 CYS A C 1
ATOM 945 O O . CYS A 1 137 ? 4.238 -3.574 -8.797 1 95.56 137 CYS A O 1
ATOM 947 N N . LEU A 1 138 ? 5.797 -3.781 -7.246 1 95.31 138 LEU A N 1
ATOM 948 C CA . LEU A 1 138 ? 6.547 -2.615 -7.707 1 95.31 138 LEU A CA 1
ATOM 949 C C . LEU A 1 138 ? 7.484 -2.984 -8.852 1 95.31 138 LEU A C 1
ATOM 951 O O . LEU A 1 138 ? 8.008 -2.105 -9.539 1 95.31 138 LEU A O 1
ATOM 955 N N . ALA A 1 139 ? 7.676 -4.211 -9.062 1 93.56 139 ALA A N 1
ATOM 956 C CA . ALA A 1 139 ? 8.68 -4.711 -9.992 1 93.56 139 ALA A CA 1
ATOM 957 C C . ALA A 1 139 ? 8.43 -4.191 -11.406 1 93.56 139 ALA A C 1
ATOM 959 O O . ALA A 1 139 ? 9.367 -3.812 -12.109 1 93.56 139 ALA A O 1
ATOM 960 N N . PRO A 1 140 ? 7.152 -4.195 -11.875 1 95.19 140 PRO A N 1
ATOM 961 C CA . PRO A 1 140 ? 6.926 -3.65 -13.219 1 95.19 140 PRO A CA 1
ATOM 962 C C . PRO A 1 140 ? 7.367 -2.193 -13.344 1 95.19 140 PRO A C 1
ATOM 964 O O . PRO A 1 140 ? 7.898 -1.794 -14.383 1 95.19 140 PRO A O 1
ATOM 967 N N . VAL A 1 141 ? 7.148 -1.421 -12.375 1 94.81 141 VAL A N 1
ATOM 968 C CA . VAL A 1 141 ? 7.543 -0.016 -12.398 1 94.81 141 VAL A CA 1
ATOM 969 C C . VAL A 1 141 ? 9.062 0.095 -12.422 1 94.81 141 VAL A C 1
ATOM 971 O O . VAL A 1 141 ? 9.625 0.905 -13.164 1 94.81 141 VAL A O 1
ATOM 974 N N . ARG A 1 142 ? 9.703 -0.691 -11.641 1 92.81 142 ARG A N 1
ATOM 975 C CA . ARG A 1 142 ? 11.164 -0.709 -11.617 1 92.81 142 ARG A CA 1
ATOM 976 C C . ARG A 1 142 ? 11.727 -1.147 -12.969 1 92.81 142 ARG A C 1
ATOM 978 O O . ARG A 1 142 ? 12.758 -0.64 -13.414 1 92.81 142 ARG A O 1
ATOM 985 N N . ALA A 1 143 ? 11.047 -2.086 -13.531 1 94.06 143 ALA A N 1
ATOM 986 C CA . ALA A 1 143 ? 11.477 -2.572 -14.844 1 94.06 143 ALA A CA 1
ATOM 987 C C . ALA A 1 143 ? 11.43 -1.455 -15.883 1 94.06 143 ALA A C 1
ATOM 989 O O . ALA A 1 143 ? 12.312 -1.368 -16.75 1 94.06 143 ALA A O 1
ATOM 990 N N . VAL A 1 144 ? 10.43 -0.637 -15.828 1 93.94 144 VAL A N 1
ATOM 991 C CA . VAL A 1 144 ? 10.312 0.478 -16.766 1 93.94 144 VAL A CA 1
ATOM 992 C C . VAL A 1 144 ? 11.492 1.435 -16.578 1 93.94 144 VAL A C 1
ATOM 994 O O . VAL A 1 144 ? 12.008 1.991 -17.547 1 93.94 144 VAL A O 1
ATOM 997 N N . ALA A 1 145 ? 11.914 1.625 -15.367 1 90.19 145 ALA A N 1
ATOM 998 C CA . ALA A 1 145 ? 13.039 2.502 -15.078 1 90.19 145 ALA A CA 1
ATOM 999 C C . ALA A 1 145 ? 14.344 1.925 -15.625 1 90.19 145 ALA A C 1
ATOM 1001 O O . ALA A 1 145 ? 15.203 2.664 -16.094 1 90.19 145 ALA A O 1
ATOM 1002 N N . GLN A 1 146 ? 14.461 0.624 -15.617 1 90.69 146 GLN A N 1
ATOM 1003 C CA . GLN A 1 146 ? 15.711 -0.031 -15.984 1 90.69 146 GLN A CA 1
ATOM 1004 C C . GLN A 1 146 ? 15.75 -0.343 -17.469 1 90.69 146 GLN A C 1
ATOM 1006 O O . GLN A 1 146 ? 16.797 -0.218 -18.109 1 90.69 146 GLN A O 1
ATOM 1011 N N . MET A 1 147 ? 14.602 -0.854 -17.922 1 92.81 147 MET A N 1
ATOM 1012 C CA . MET A 1 147 ? 14.461 -1.219 -19.328 1 92.81 147 MET A CA 1
ATOM 1013 C C . MET A 1 147 ? 13.133 -0.713 -19.875 1 92.81 147 MET A C 1
ATOM 1015 O O . MET A 1 147 ? 12.211 -1.497 -20.094 1 92.81 147 MET A O 1
ATOM 1019 N N . PRO A 1 148 ? 13.102 0.547 -20.188 1 92.5 148 PRO A N 1
ATOM 1020 C CA . PRO A 1 148 ? 11.812 1.162 -20.531 1 92.5 148 PRO A CA 1
ATOM 1021 C C . PRO A 1 148 ? 11.141 0.493 -21.734 1 92.5 148 PRO A C 1
ATOM 1023 O O . PRO A 1 148 ? 9.961 0.132 -21.656 1 92.5 148 PRO A O 1
ATOM 1026 N N . GLY A 1 149 ? 11.82 0.322 -22.828 1 94.31 149 GLY A N 1
ATOM 1027 C CA . GLY A 1 149 ? 11.219 -0.258 -24.016 1 94.31 149 GLY A CA 1
ATOM 1028 C C . GLY A 1 149 ? 10.609 -1.625 -23.781 1 94.31 149 GLY A C 1
ATOM 1029 O O . GLY A 1 149 ? 9.391 -1.795 -23.875 1 94.31 149 GLY A O 1
ATOM 1030 N N . PRO A 1 150 ? 11.469 -2.594 -23.391 1 95.12 150 PRO A N 1
ATOM 1031 C CA . PRO A 1 150 ? 10.969 -3.951 -23.156 1 95.12 150 PRO A CA 1
ATOM 1032 C C . PRO A 1 150 ? 9.898 -4 -22.062 1 95.12 150 PRO A C 1
ATOM 1034 O O . PRO A 1 150 ? 8.891 -4.695 -22.219 1 95.12 150 PRO A O 1
ATOM 1037 N N . ALA A 1 151 ? 10.117 -3.287 -21.016 1 95.94 151 ALA A N 1
ATOM 1038 C CA . ALA A 1 151 ? 9.164 -3.311 -19.906 1 95.94 151 ALA A CA 1
ATOM 1039 C C . ALA A 1 151 ? 7.809 -2.76 -20.344 1 95.94 151 ALA A C 1
ATOM 1041 O O . ALA A 1 151 ? 6.77 -3.33 -20.016 1 95.94 151 ALA A O 1
ATOM 1042 N N . LEU A 1 152 ? 7.816 -1.717 -21.062 1 96.56 152 LEU A N 1
ATOM 1043 C CA . LEU A 1 152 ? 6.562 -1.119 -21.516 1 96.56 152 LEU A CA 1
ATOM 1044 C C . LEU A 1 152 ? 5.84 -2.043 -22.484 1 96.56 152 LEU A C 1
ATOM 1046 O O . LEU A 1 152 ? 4.605 -2.082 -22.516 1 96.56 152 LEU A O 1
ATOM 1050 N N . ALA A 1 153 ? 6.57 -2.74 -23.281 1 97.38 153 ALA A N 1
ATOM 1051 C CA . ALA A 1 153 ? 5.961 -3.701 -24.188 1 97.38 153 ALA A CA 1
ATOM 1052 C C . ALA A 1 153 ? 5.242 -4.809 -23.422 1 97.38 153 ALA A C 1
ATOM 1054 O O . ALA A 1 153 ? 4.125 -5.195 -23.781 1 97.38 153 ALA A O 1
ATOM 1055 N N . VAL A 1 154 ? 5.895 -5.301 -22.422 1 96.44 154 VAL A N 1
ATOM 1056 C CA . VAL A 1 154 ? 5.32 -6.359 -21.594 1 96.44 154 VAL A CA 1
ATOM 1057 C C . VAL A 1 154 ? 4.066 -5.84 -20.891 1 96.44 154 VAL A C 1
ATOM 1059 O O . VAL A 1 154 ? 3.033 -6.512 -20.875 1 96.44 154 VAL A O 1
ATOM 1062 N N . ILE A 1 155 ? 4.129 -4.637 -20.359 1 97.25 155 ILE A N 1
ATOM 1063 C CA . ILE A 1 155 ? 3.006 -4.031 -19.641 1 97.25 155 ILE A CA 1
ATOM 1064 C C . ILE A 1 155 ? 1.858 -3.771 -20.609 1 97.25 155 ILE A C 1
ATOM 1066 O O . ILE A 1 155 ? 0.693 -4.016 -20.297 1 97.2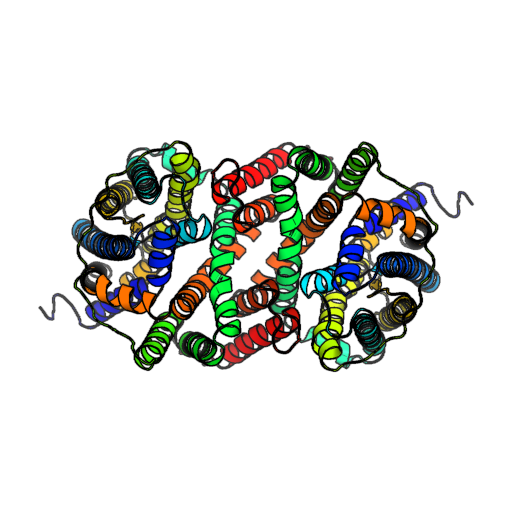5 155 ILE A O 1
ATOM 1070 N N . ALA A 1 156 ? 2.184 -3.297 -21.766 1 96.75 156 ALA A N 1
ATOM 1071 C CA . ALA A 1 156 ? 1.166 -3.039 -22.781 1 96.75 156 ALA A CA 1
ATOM 1072 C C . ALA A 1 156 ? 0.446 -4.324 -23.172 1 96.75 156 ALA A C 1
ATOM 1074 O O . ALA A 1 156 ? -0.777 -4.336 -23.328 1 96.75 156 ALA A O 1
ATOM 1075 N N . ALA A 1 157 ? 1.204 -5.367 -23.344 1 96.75 157 ALA A N 1
ATOM 1076 C CA . ALA A 1 157 ? 0.608 -6.66 -23.688 1 96.75 157 ALA A CA 1
ATOM 1077 C C . ALA A 1 157 ? -0.344 -7.125 -22.594 1 96.75 157 ALA A C 1
ATOM 1079 O O . ALA A 1 157 ? -1.443 -7.605 -22.875 1 96.75 157 ALA A O 1
ATOM 1080 N N . TRP A 1 158 ? 0.098 -6.992 -21.391 1 95.38 158 TRP A N 1
ATOM 1081 C CA . TRP A 1 158 ? -0.725 -7.348 -20.234 1 95.38 158 TRP A CA 1
ATOM 1082 C C . TRP A 1 158 ? -2.014 -6.531 -20.219 1 95.38 158 TRP A C 1
ATOM 1084 O O . TRP A 1 158 ? -3.107 -7.09 -20.094 1 95.38 158 TRP A O 1
ATOM 1094 N N . ALA A 1 159 ? -1.898 -5.234 -20.375 1 95.56 159 ALA A N 1
ATOM 1095 C CA . ALA A 1 159 ? -3.037 -4.324 -20.281 1 95.56 159 ALA A CA 1
ATOM 1096 C C . ALA A 1 159 ? -4.02 -4.551 -21.422 1 95.56 159 ALA A C 1
ATOM 1098 O O . ALA A 1 159 ? -5.23 -4.605 -21.203 1 95.56 159 ALA A O 1
ATOM 1099 N N . ILE A 1 160 ? -3.557 -4.711 -22.609 1 94.56 160 ILE A N 1
ATOM 1100 C CA . ILE A 1 160 ? -4.398 -4.848 -23.797 1 94.56 160 ILE A CA 1
ATOM 1101 C C . ILE A 1 160 ? -5.098 -6.207 -23.766 1 94.56 160 ILE A C 1
ATOM 1103 O O . ILE A 1 160 ? -6.309 -6.293 -23.984 1 94.56 160 ILE A O 1
ATOM 1107 N N . ALA A 1 161 ? -4.355 -7.258 -23.484 1 92.44 161 ALA A N 1
ATOM 1108 C CA . ALA A 1 161 ? -4.949 -8.594 -23.438 1 92.44 161 ALA A CA 1
ATOM 1109 C C . ALA A 1 161 ? -5.961 -8.688 -22.297 1 92.44 161 ALA A C 1
ATOM 1111 O O . ALA A 1 161 ? -6.996 -9.344 -22.422 1 92.44 161 ALA A O 1
ATOM 1112 N N . GLY A 1 162 ? -5.59 -8.047 -21.203 1 90.19 162 GLY A N 1
ATOM 1113 C CA . GLY A 1 162 ? -6.492 -8.055 -20.062 1 90.19 162 GLY A CA 1
ATOM 1114 C C . GLY A 1 162 ? -7.828 -7.391 -20.359 1 90.19 162 GLY A C 1
ATOM 1115 O O . GLY A 1 162 ? -8.852 -7.758 -19.781 1 90.19 162 GLY A O 1
ATOM 1116 N N . ARG A 1 163 ? -7.789 -6.465 -21.203 1 87.94 163 ARG A N 1
ATOM 1117 C CA . ARG A 1 163 ? -9.023 -5.797 -21.609 1 87.94 163 ARG A CA 1
ATOM 1118 C C . ARG A 1 163 ? -9.922 -6.73 -22.406 1 87.94 163 ARG A C 1
ATOM 1120 O O . ARG A 1 163 ? -11.148 -6.609 -22.375 1 87.94 163 ARG A O 1
ATOM 1127 N N . LEU A 1 164 ? -9.297 -7.539 -23.141 1 86.69 164 LEU A N 1
ATOM 1128 C CA . LEU A 1 164 ? -10.055 -8.492 -23.953 1 86.69 164 LEU A CA 1
ATOM 1129 C C . LEU A 1 164 ? -10.578 -9.633 -23.094 1 86.69 164 LEU A C 1
ATOM 1131 O O . LEU A 1 164 ? -11.766 -9.969 -23.141 1 86.69 164 LEU A O 1
ATOM 1135 N N . HIS A 1 165 ? -9.703 -10.25 -22.406 1 85.5 165 HIS A N 1
ATOM 1136 C CA . HIS A 1 165 ? -10.023 -11.312 -21.469 1 85.5 165 HIS A CA 1
ATOM 1137 C C . HIS A 1 165 ? -9.055 -11.32 -20.297 1 85.5 165 HIS A C 1
ATOM 1139 O O . HIS A 1 165 ? -7.852 -11.523 -20.469 1 85.5 165 HIS A O 1
ATOM 1145 N N . ARG A 1 166 ? -9.594 -11.148 -19.109 1 83.75 166 ARG A N 1
ATOM 1146 C CA . ARG A 1 166 ? -8.797 -10.977 -17.906 1 83.75 166 ARG A CA 1
ATOM 1147 C C . ARG A 1 166 ? -7.816 -12.133 -17.719 1 83.75 166 ARG A C 1
ATOM 1149 O O . ARG A 1 166 ? -6.703 -11.938 -17.219 1 83.75 166 ARG A O 1
ATOM 1156 N N . LEU A 1 167 ? -8.203 -13.266 -18.156 1 82.81 167 LEU A N 1
ATOM 1157 C CA . LEU A 1 167 ? -7.387 -14.453 -17.938 1 82.81 167 LEU A CA 1
ATOM 1158 C C . LEU A 1 167 ? -6.211 -14.492 -18.906 1 82.81 167 LEU A C 1
ATOM 1160 O O . LEU A 1 167 ? -5.266 -15.266 -18.703 1 82.81 167 LEU A O 1
ATOM 1164 N N . LEU A 1 168 ? -6.227 -13.648 -19.906 1 87.25 168 LEU A N 1
ATOM 1165 C CA . LEU A 1 168 ? -5.184 -13.672 -20.938 1 87.25 168 LEU A CA 1
ATOM 1166 C C . LEU A 1 168 ? -4.129 -12.609 -20.656 1 87.25 168 LEU A C 1
ATOM 1168 O O . LEU A 1 168 ? -3.104 -12.555 -21.344 1 87.25 168 LEU A O 1
ATOM 1172 N N . ALA A 1 169 ? -4.32 -11.82 -19.641 1 91.56 169 ALA A N 1
ATOM 1173 C CA . ALA A 1 169 ? -3.422 -10.703 -19.359 1 91.56 169 ALA A CA 1
ATOM 1174 C C . ALA A 1 169 ? -2.004 -11.195 -19.094 1 91.56 169 ALA A C 1
ATOM 1176 O O . ALA A 1 169 ? -1.065 -10.836 -19.797 1 91.56 169 ALA A O 1
ATOM 1177 N N . VAL A 1 170 ? -1.864 -12.086 -18.156 1 90.12 170 VAL A N 1
ATOM 1178 C CA . VAL A 1 170 ? -0.542 -12.508 -17.703 1 90.12 170 VAL A CA 1
ATOM 1179 C C . VAL A 1 170 ? 0.094 -13.422 -18.75 1 90.12 170 VAL A C 1
ATOM 1181 O O . VAL A 1 170 ? 1.264 -13.25 -19.109 1 90.12 170 VAL A O 1
ATOM 1184 N N . PRO A 1 171 ? -0.655 -14.328 -19.344 1 89.44 171 PRO A N 1
ATOM 1185 C CA . PRO A 1 171 ? -0.071 -15.117 -20.422 1 89.44 171 PRO A CA 1
ATOM 1186 C C . PRO A 1 171 ? 0.447 -14.258 -21.578 1 89.44 171 PRO A C 1
ATOM 1188 O O . PRO A 1 171 ? 1.508 -14.547 -22.141 1 89.44 171 PRO A O 1
ATOM 1191 N N . ALA A 1 172 ? -0.275 -13.266 -21.906 1 93.69 172 ALA A N 1
ATOM 1192 C CA . ALA A 1 172 ? 0.173 -12.367 -22.969 1 93.69 172 ALA A CA 1
ATOM 1193 C C . ALA A 1 172 ? 1.48 -11.68 -22.594 1 93.69 172 ALA A C 1
ATOM 1195 O O . ALA A 1 172 ? 2.385 -11.547 -23.422 1 93.69 172 ALA A O 1
ATOM 1196 N N . ALA A 1 173 ? 1.564 -11.195 -21.375 1 94.75 173 ALA A N 1
ATOM 1197 C CA . ALA A 1 173 ? 2.797 -10.586 -20.875 1 94.75 173 ALA A CA 1
ATOM 1198 C C . ALA A 1 173 ? 3.965 -11.57 -20.953 1 94.75 173 ALA A C 1
ATOM 1200 O O . ALA A 1 173 ? 5.07 -11.188 -21.359 1 94.75 173 ALA A O 1
ATOM 1201 N N . VAL A 1 174 ? 3.711 -12.828 -20.625 1 91.69 174 VAL A N 1
ATOM 1202 C CA . VAL A 1 174 ? 4.734 -13.867 -20.656 1 91.69 174 VAL A CA 1
ATOM 1203 C C . VAL A 1 174 ? 5.207 -14.094 -22.094 1 91.69 174 VAL A C 1
ATOM 1205 O O . VAL A 1 174 ? 6.41 -14.18 -22.344 1 91.69 174 VAL A O 1
ATOM 1208 N N . ILE A 1 175 ? 4.34 -14.172 -23 1 92.69 175 ILE A N 1
ATOM 1209 C CA . ILE A 1 175 ? 4.664 -14.422 -24.406 1 92.69 175 ILE A CA 1
ATOM 1210 C C . ILE A 1 175 ? 5.527 -13.281 -24.953 1 92.69 175 ILE A C 1
ATOM 1212 O O . ILE A 1 175 ? 6.535 -13.523 -25.609 1 92.69 175 ILE A O 1
ATOM 1216 N N . VAL A 1 176 ? 5.152 -12.062 -24.672 1 95.56 176 VAL A N 1
ATOM 1217 C CA . VAL A 1 176 ? 5.91 -10.906 -25.141 1 95.56 176 VAL A CA 1
ATOM 1218 C C . VAL A 1 176 ? 7.289 -10.883 -24.484 1 95.56 176 VAL A C 1
ATOM 1220 O O . VAL A 1 176 ? 8.297 -10.625 -25.156 1 95.56 176 VAL A O 1
ATOM 1223 N N . ALA A 1 177 ? 7.34 -11.141 -23.188 1 93.12 177 ALA A N 1
ATOM 1224 C CA . ALA A 1 177 ? 8.625 -11.203 -22.5 1 93.12 177 ALA A CA 1
ATOM 1225 C C . ALA A 1 177 ? 9.531 -12.266 -23.125 1 93.12 177 ALA A C 1
ATOM 1227 O O . ALA A 1 177 ? 10.719 -12.016 -23.359 1 93.12 177 ALA A O 1
ATOM 1228 N N . PHE A 1 178 ? 9 -13.391 -23.391 1 89.81 178 PHE A N 1
ATOM 1229 C CA . PHE A 1 178 ? 9.742 -14.469 -24.031 1 89.81 178 PHE A CA 1
ATOM 1230 C C . PHE A 1 178 ? 10.266 -14.039 -25.391 1 89.81 178 PHE A C 1
ATOM 1232 O O . PHE A 1 178 ? 11.414 -14.312 -25.734 1 89.81 178 PHE A O 1
ATOM 1239 N N . GLY A 1 179 ? 9.414 -13.445 -26.125 1 92.5 179 GLY A N 1
ATOM 1240 C CA . GLY A 1 179 ? 9.828 -12.961 -27.438 1 92.5 179 GLY A CA 1
ATOM 1241 C C . GLY A 1 179 ? 10.984 -11.977 -27.375 1 92.5 179 GLY A C 1
ATOM 1242 O O . GLY A 1 179 ? 11.922 -12.062 -28.156 1 92.5 179 GLY A O 1
ATOM 1243 N N . ILE A 1 180 ? 10.922 -11.07 -26.469 1 93.44 180 ILE A N 1
ATOM 1244 C CA . ILE A 1 180 ? 11.969 -10.062 -26.312 1 93.44 180 ILE A CA 1
ATOM 1245 C C . ILE A 1 180 ? 13.273 -10.727 -25.891 1 93.44 180 ILE A C 1
ATOM 1247 O O . ILE A 1 180 ? 14.336 -10.414 -26.422 1 93.44 180 ILE A O 1
ATOM 1251 N N . ILE A 1 181 ? 13.164 -11.648 -24.969 1 88.69 181 ILE A N 1
ATOM 1252 C CA . ILE A 1 181 ? 14.344 -12.32 -24.438 1 88.69 181 ILE A CA 1
ATOM 1253 C C . ILE A 1 181 ? 15 -13.156 -25.531 1 88.69 181 ILE A C 1
ATOM 1255 O O . ILE A 1 181 ? 16.234 -13.188 -25.641 1 88.69 181 ILE A O 1
ATOM 1259 N N . LEU A 1 182 ? 14.195 -13.789 -26.312 1 88 182 LEU A N 1
ATOM 1260 C CA . LEU A 1 182 ? 14.727 -14.594 -27.406 1 88 182 LEU A CA 1
ATOM 1261 C C . LEU A 1 182 ? 15.438 -13.719 -28.438 1 88 182 LEU A C 1
ATOM 1263 O O . LEU A 1 182 ? 16.344 -14.18 -29.141 1 88 182 LEU A O 1
ATOM 1267 N N . ALA A 1 183 ? 15.008 -12.484 -28.531 1 87.75 183 ALA A N 1
ATOM 1268 C CA . ALA A 1 183 ? 15.578 -11.562 -29.5 1 87.75 183 ALA A CA 1
ATOM 1269 C C . ALA A 1 183 ? 16.859 -10.93 -28.984 1 87.75 183 ALA A C 1
ATOM 1271 O O . ALA A 1 183 ? 17.609 -10.312 -29.7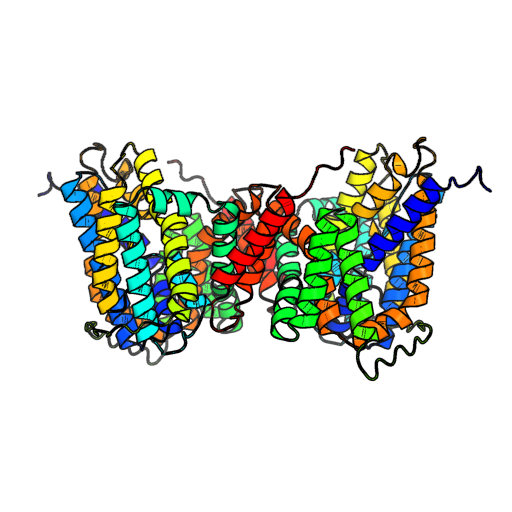5 1 87.75 183 ALA A O 1
ATOM 1272 N N . MET A 1 184 ? 17.109 -11.07 -27.734 1 82.44 184 MET A N 1
ATOM 1273 C CA . MET A 1 184 ? 18.328 -10.516 -27.172 1 82.44 184 MET A CA 1
ATOM 1274 C C . MET A 1 184 ? 19.547 -11.312 -27.609 1 82.44 184 MET A C 1
ATOM 1276 O O . MET A 1 184 ? 19.469 -12.531 -27.797 1 82.44 184 MET A O 1
ATOM 1280 N N . PRO A 1 185 ? 20.672 -10.609 -27.875 1 75.88 185 PRO A N 1
ATOM 1281 C CA . PRO A 1 185 ? 21.891 -11.32 -28.281 1 75.88 185 PRO A CA 1
ATOM 1282 C C . PRO A 1 185 ? 22.391 -12.281 -27.203 1 75.88 185 PRO A C 1
ATOM 1284 O O . PRO A 1 185 ? 22.406 -11.93 -26.016 1 75.88 185 PRO A O 1
ATOM 1287 N N . GLY A 1 186 ? 22.734 -13.562 -27.547 1 63.81 186 GLY A N 1
ATOM 1288 C CA . GLY A 1 186 ? 23.312 -14.531 -26.625 1 63.81 186 GLY A CA 1
ATOM 1289 C C . GLY A 1 186 ? 22.281 -15.273 -25.797 1 63.81 186 GLY A C 1
ATOM 1290 O O . GLY A 1 186 ? 22.625 -15.875 -24.781 1 63.81 186 GLY A O 1
ATOM 1291 N N . ALA A 1 187 ? 21.141 -15.102 -26.062 1 61.12 187 ALA A N 1
ATOM 1292 C CA . ALA A 1 187 ? 20.125 -15.727 -25.203 1 61.12 187 ALA A CA 1
ATOM 1293 C C . ALA A 1 187 ? 20.281 -17.25 -25.203 1 61.12 187 ALA A C 1
ATOM 1295 O O . ALA A 1 187 ? 20.109 -17.891 -26.234 1 61.12 187 ALA A O 1
ATOM 1296 N N . PRO A 1 188 ? 21.297 -17.781 -24.484 1 57.19 188 PRO A N 1
ATOM 1297 C CA . PRO A 1 188 ? 21.469 -19.234 -24.469 1 57.19 188 PRO A CA 1
ATOM 1298 C C . PRO A 1 188 ? 20.219 -19.969 -24 1 57.19 188 PRO A C 1
ATOM 1300 O O . PRO A 1 188 ? 19.953 -20.062 -22.797 1 57.19 188 PRO A O 1
ATOM 1303 N N . ILE A 1 189 ? 19.266 -20 -24.781 1 59.47 189 ILE A N 1
ATOM 1304 C CA . ILE A 1 189 ? 18.125 -20.75 -24.312 1 59.47 189 ILE A CA 1
ATOM 1305 C C . ILE A 1 189 ? 18.469 -22.234 -24.25 1 59.47 189 ILE A C 1
ATOM 1307 O O . ILE A 1 189 ? 18.266 -22.984 -25.203 1 59.47 189 ILE A O 1
ATOM 1311 N N . ALA A 1 190 ? 19.828 -22.5 -23.891 1 58.72 190 ALA A N 1
ATOM 1312 C CA . ALA A 1 190 ? 20.109 -23.938 -23.734 1 58.72 190 ALA A CA 1
ATOM 1313 C C . ALA A 1 190 ? 19.25 -24.531 -22.625 1 58.72 190 ALA A C 1
ATOM 1315 O O . ALA A 1 190 ? 19.359 -24.125 -21.469 1 58.72 190 ALA A O 1
ATOM 1316 N N . ALA A 1 191 ? 18.078 -25.031 -23.031 1 61.16 191 ALA A N 1
ATOM 1317 C CA . ALA A 1 191 ? 17.125 -25.703 -22.141 1 61.16 191 ALA A CA 1
ATOM 1318 C C . ALA A 1 191 ? 17.641 -27.062 -21.703 1 61.16 191 ALA A C 1
ATOM 1320 O O . ALA A 1 191 ? 18.156 -27.844 -22.516 1 61.16 191 ALA A O 1
ATOM 1321 N N . SER A 1 192 ? 18.281 -27.203 -20.5 1 64.81 192 SER A N 1
ATOM 1322 C CA . SER A 1 192 ? 18.516 -28.547 -20 1 64.81 192 SER A CA 1
ATOM 1323 C C . SER A 1 192 ? 17.312 -29.078 -19.234 1 64.81 192 SER A C 1
ATOM 1325 O O . SER A 1 192 ? 16.5 -28.312 -18.719 1 64.81 192 SER A O 1
ATOM 1327 N N . TRP A 1 193 ? 17.016 -30.359 -19.438 1 75.19 193 TRP A N 1
ATOM 1328 C CA . TRP A 1 193 ? 16.031 -31.031 -18.609 1 75.19 193 TRP A CA 1
ATOM 1329 C C . TRP A 1 193 ? 16.312 -30.766 -17.125 1 75.19 193 TRP A C 1
ATOM 1331 O O . TRP A 1 193 ? 17.453 -30.828 -16.688 1 75.19 193 TRP A O 1
ATOM 1341 N N . PRO A 1 194 ? 15.195 -30.312 -16.516 1 76 194 PRO A N 1
ATOM 1342 C CA . PRO A 1 194 ? 15.438 -30.094 -15.086 1 76 194 PRO A CA 1
ATOM 1343 C C . PRO A 1 194 ? 15.742 -31.391 -14.336 1 76 194 PRO A C 1
ATOM 1345 O O . PRO A 1 194 ? 15.164 -32.438 -14.641 1 76 194 PRO A O 1
ATOM 1348 N N . ILE A 1 195 ? 16.703 -31.328 -13.578 1 86.25 195 ILE A N 1
ATOM 1349 C CA . ILE A 1 195 ? 17.109 -32.469 -12.75 1 86.25 195 ILE A CA 1
ATOM 1350 C C . ILE A 1 195 ? 16.688 -32.219 -11.305 1 86.25 195 ILE A C 1
ATOM 1352 O O . ILE A 1 195 ? 16.875 -31.125 -10.766 1 86.25 195 ILE A O 1
ATOM 1356 N N . PRO A 1 196 ? 15.953 -33.25 -10.773 1 93.44 196 PRO A N 1
ATOM 1357 C CA . PRO A 1 196 ? 15.641 -33.125 -9.344 1 93.44 196 PRO A CA 1
ATOM 1358 C C . PRO A 1 196 ? 16.891 -32.938 -8.484 1 93.44 196 PRO A C 1
ATOM 1360 O O . PRO A 1 196 ? 17.875 -33.656 -8.672 1 93.44 196 PRO A O 1
ATOM 1363 N N . VAL A 1 197 ? 16.859 -31.969 -7.664 1 95.88 197 VAL A N 1
ATOM 1364 C CA . VAL A 1 197 ? 17.953 -31.703 -6.738 1 95.88 197 VAL A CA 1
ATOM 1365 C C . VAL A 1 197 ? 17.453 -31.844 -5.301 1 95.88 197 VAL A C 1
ATOM 1367 O O . VAL A 1 197 ? 16.953 -30.875 -4.715 1 95.88 197 VAL A O 1
ATOM 1370 N N . PRO A 1 198 ? 17.656 -33.094 -4.73 1 97.38 198 PRO A N 1
ATOM 1371 C CA . PRO A 1 198 ? 17.219 -33.25 -3.348 1 97.38 198 PRO A CA 1
ATOM 1372 C C . PRO A 1 198 ? 17.938 -32.312 -2.375 1 97.38 198 PRO A C 1
ATOM 1374 O O . PRO A 1 198 ? 19.125 -32.062 -2.521 1 97.38 198 PRO A O 1
ATOM 1377 N N . VAL A 1 199 ? 17.172 -31.781 -1.45 1 97.44 199 VAL A N 1
ATOM 1378 C CA . VAL A 1 199 ? 17.719 -30.906 -0.418 1 97.44 199 VAL A CA 1
ATOM 1379 C C . VAL A 1 199 ? 17.406 -31.484 0.963 1 97.44 199 VAL A C 1
ATOM 1381 O O . VAL A 1 199 ? 16.266 -31.828 1.261 1 97.44 199 VAL A O 1
ATOM 1384 N N . MET A 1 200 ? 18.438 -31.609 1.779 1 96.94 200 MET A N 1
ATOM 1385 C CA . MET A 1 200 ? 18.234 -32.094 3.143 1 96.94 200 MET A CA 1
ATOM 1386 C C . MET A 1 200 ? 17.766 -30.953 4.059 1 96.94 200 MET A C 1
ATOM 1388 O O . MET A 1 200 ? 18.5 -29.984 4.27 1 96.94 200 MET A O 1
ATOM 1392 N N . PRO A 1 201 ? 16.656 -31.109 4.617 1 97.5 201 PRO A N 1
ATOM 1393 C CA . PRO A 1 201 ? 16.094 -30.031 5.426 1 97.5 201 PRO A CA 1
ATOM 1394 C C . PRO A 1 201 ? 16.891 -29.781 6.715 1 97.5 201 PRO A C 1
ATOM 1396 O O . PRO A 1 201 ? 17.422 -30.734 7.293 1 97.5 201 PRO A O 1
ATOM 1399 N N . GLN A 1 202 ? 17 -28.578 7.082 1 97.75 202 GLN A N 1
ATOM 1400 C CA . GLN A 1 202 ? 17.484 -28.156 8.383 1 97.75 202 GLN A CA 1
ATOM 1401 C C . GLN A 1 202 ? 16.453 -27.297 9.109 1 97.75 202 GLN A C 1
ATOM 1403 O O . GLN A 1 202 ? 15.68 -26.578 8.477 1 97.75 202 GLN A O 1
ATOM 1408 N N . PHE A 1 203 ? 16.516 -27.469 10.484 1 96.81 203 PHE A N 1
ATOM 1409 C CA . PHE A 1 203 ? 15.461 -26.828 11.25 1 96.81 203 PHE A CA 1
ATOM 1410 C C . PHE A 1 203 ? 16.047 -25.797 12.211 1 96.81 203 PHE A C 1
ATOM 1412 O O . PHE A 1 203 ? 17.031 -26.078 12.898 1 96.81 203 PHE A O 1
ATOM 1419 N N . THR A 1 204 ? 15.555 -24.625 12.125 1 94.75 204 THR A N 1
ATOM 1420 C CA . THR A 1 204 ? 15.836 -23.578 13.102 1 94.75 204 THR A CA 1
ATOM 1421 C C . THR A 1 204 ? 14.547 -22.969 13.641 1 94.75 204 THR A C 1
ATOM 1423 O O . THR A 1 204 ? 13.531 -22.922 12.938 1 94.75 204 THR A O 1
ATOM 1426 N N . LEU A 1 205 ? 14.578 -22.578 14.875 1 93.31 205 LEU A N 1
ATOM 1427 C CA . LEU A 1 205 ? 13.406 -21.984 15.5 1 93.31 205 LEU A CA 1
ATOM 1428 C C . LEU A 1 205 ? 13 -20.703 14.781 1 93.31 205 LEU A C 1
ATOM 1430 O O . LEU A 1 205 ? 11.805 -20.422 14.633 1 93.31 205 LEU A O 1
ATOM 1434 N N . GLN A 1 206 ? 13.984 -19.984 14.352 1 91.06 206 GLN A N 1
ATOM 1435 C CA . GLN A 1 206 ? 13.742 -18.734 13.648 1 91.06 206 GLN A CA 1
ATOM 1436 C C . GLN A 1 206 ? 12.961 -18.969 12.359 1 91.06 206 GLN A C 1
ATOM 1438 O O . GLN A 1 206 ? 12.016 -18.234 12.055 1 91.06 206 GLN A O 1
ATOM 1443 N N . ALA A 1 207 ? 13.344 -19.969 11.648 1 92.81 207 ALA A N 1
ATOM 1444 C CA . ALA A 1 207 ? 12.688 -20.266 10.375 1 92.81 207 ALA A CA 1
ATOM 1445 C C . ALA A 1 207 ? 11.297 -20.875 10.602 1 92.81 207 ALA A C 1
ATOM 1447 O O . ALA A 1 207 ? 10.383 -20.641 9.812 1 92.81 207 ALA A O 1
ATOM 1448 N N . LEU A 1 208 ? 11.141 -21.578 11.633 1 94.12 208 LEU A N 1
ATOM 1449 C CA . LEU A 1 208 ? 9.844 -22.156 11.953 1 94.12 208 LEU A CA 1
ATOM 1450 C C . LEU A 1 208 ? 8.828 -21.062 12.273 1 94.12 208 LEU A C 1
ATOM 1452 O O . LEU A 1 208 ? 7.695 -21.094 11.781 1 94.12 208 LEU A O 1
ATOM 1456 N N . ILE A 1 209 ? 9.258 -20.109 12.961 1 91.38 209 ILE A N 1
ATOM 1457 C CA . ILE A 1 209 ? 8.375 -19.031 13.391 1 91.38 209 ILE A CA 1
ATOM 1458 C C . ILE A 1 209 ? 8.234 -18 12.273 1 91.38 209 ILE A C 1
ATOM 1460 O O . ILE A 1 209 ? 7.121 -17.562 11.969 1 91.38 209 ILE A O 1
ATOM 1464 N N . GLY A 1 210 ? 9.352 -17.688 11.648 1 89.62 210 GLY A N 1
ATOM 1465 C CA . GLY A 1 210 ? 9.391 -16.562 10.727 1 89.62 210 GLY A CA 1
ATOM 1466 C C . GLY A 1 210 ? 8.969 -16.938 9.32 1 89.62 210 GLY A C 1
ATOM 1467 O O . GLY A 1 210 ? 8.594 -16.078 8.531 1 89.62 210 GLY A O 1
ATOM 1468 N N . THR A 1 211 ? 9 -18.234 9.031 1 92.94 211 THR A N 1
ATOM 1469 C CA . THR A 1 211 ? 8.711 -18.641 7.664 1 92.94 211 THR A CA 1
ATOM 1470 C C . THR A 1 211 ? 7.621 -19.703 7.633 1 92.94 211 THR A C 1
ATOM 1472 O O . THR A 1 211 ? 6.609 -19.547 6.945 1 92.94 211 THR A O 1
ATOM 1475 N N . ALA A 1 212 ? 7.703 -20.688 8.406 1 95.5 212 ALA A N 1
ATOM 1476 C CA . ALA A 1 212 ? 6.773 -21.812 8.352 1 95.5 212 ALA A CA 1
ATOM 1477 C C . ALA A 1 212 ? 5.363 -21.375 8.734 1 95.5 212 ALA A C 1
ATOM 1479 O O . ALA A 1 212 ? 4.395 -21.719 8.047 1 95.5 212 ALA A O 1
ATOM 1480 N N . ILE A 1 213 ? 5.238 -20.625 9.75 1 92.69 213 ILE A N 1
ATOM 1481 C CA . ILE A 1 213 ? 3.934 -20.234 10.266 1 92.69 213 ILE A CA 1
ATOM 1482 C C . ILE A 1 213 ? 3.262 -19.266 9.289 1 92.69 213 ILE A C 1
ATOM 1484 O O . ILE A 1 213 ? 2.125 -19.484 8.867 1 92.69 213 ILE A O 1
ATOM 1488 N N . PRO A 1 214 ? 3.982 -18.25 8.891 1 91.38 214 PRO A N 1
ATOM 1489 C CA . PRO A 1 214 ? 3.363 -17.359 7.906 1 91.38 214 PRO A CA 1
ATOM 1490 C C . PRO A 1 214 ? 3.014 -18.078 6.605 1 91.38 214 PRO A C 1
ATOM 1492 O O . PRO A 1 214 ? 1.98 -17.797 5.996 1 91.38 214 PRO A O 1
ATOM 1495 N N . LEU A 1 215 ? 3.879 -18.953 6.168 1 94.62 215 LEU A N 1
ATOM 1496 C CA . LEU A 1 215 ? 3.617 -19.719 4.961 1 94.62 215 LEU A CA 1
ATOM 1497 C C . LEU A 1 215 ? 2.35 -20.562 5.113 1 94.62 215 LEU A C 1
ATOM 1499 O O . LEU A 1 215 ? 1.518 -20.609 4.207 1 94.62 215 LEU A O 1
ATOM 1503 N N . PHE A 1 216 ? 2.193 -21.156 6.301 1 94.12 216 PHE A N 1
ATOM 1504 C CA . PHE A 1 216 ? 1.001 -21.938 6.609 1 94.12 216 PHE A CA 1
ATOM 1505 C C . PHE A 1 216 ? -0.244 -21.062 6.582 1 94.12 216 PHE A C 1
ATOM 1507 O O . PHE A 1 216 ? -1.246 -21.406 5.957 1 94.12 216 PHE A O 1
ATOM 1514 N N . LEU A 1 217 ? -0.145 -19.922 7.109 1 90.12 217 LEU A N 1
ATOM 1515 C CA . LEU A 1 217 ? -1.293 -19.031 7.258 1 90.12 217 LEU A CA 1
ATOM 1516 C C . LEU A 1 217 ? -1.735 -18.484 5.902 1 90.12 217 LEU A C 1
ATOM 1518 O O . LEU A 1 217 ? -2.924 -18.516 5.578 1 90.12 217 LEU A O 1
ATOM 1522 N N . VAL A 1 218 ? -0.831 -18.047 5.141 1 90.12 218 VAL A N 1
ATOM 1523 C CA . VAL A 1 218 ? -1.189 -17.453 3.857 1 90.12 218 VAL A CA 1
ATOM 1524 C C . VAL A 1 218 ? -1.75 -18.516 2.924 1 90.12 218 VAL A C 1
ATOM 1526 O O . VAL A 1 218 ? -2.674 -18.25 2.15 1 90.12 218 VAL A O 1
ATOM 1529 N N . THR A 1 219 ? -1.199 -19.688 3.014 1 93.69 219 THR A N 1
ATOM 1530 C CA . THR A 1 219 ? -1.66 -20.781 2.168 1 93.69 219 THR A CA 1
ATOM 1531 C C . THR A 1 219 ? -3.082 -21.203 2.541 1 93.69 219 THR A C 1
ATOM 1533 O O . THR A 1 219 ? -3.928 -21.391 1.666 1 93.69 219 THR A O 1
ATOM 1536 N N . MET A 1 220 ? -3.35 -21.266 3.803 1 91.06 220 MET A N 1
ATOM 1537 C CA . MET A 1 220 ? -4.676 -21.656 4.266 1 91.06 220 MET A CA 1
ATOM 1538 C C . MET A 1 220 ? -5.707 -20.578 3.965 1 91.06 220 MET A C 1
ATOM 1540 O O . MET A 1 220 ? -6.734 -20.859 3.346 1 91.06 220 MET A O 1
ATOM 1544 N N . ALA A 1 221 ? -5.398 -19.438 4.297 1 85.38 221 ALA A N 1
ATOM 1545 C CA . ALA A 1 221 ? -6.371 -18.344 4.281 1 85.38 221 ALA A CA 1
ATOM 1546 C C . ALA A 1 221 ? -6.613 -17.844 2.859 1 85.38 221 ALA A C 1
ATOM 1548 O O . ALA A 1 221 ? -7.73 -17.453 2.514 1 85.38 221 ALA A O 1
ATOM 1549 N N . SER A 1 222 ? -5.598 -17.891 2.055 1 88.25 222 SER A N 1
ATOM 1550 C CA . SER A 1 222 ? -5.738 -17.219 0.766 1 88.25 222 SER A CA 1
ATOM 1551 C C . SER A 1 222 ? -5.867 -18.234 -0.369 1 88.25 222 SER A C 1
ATOM 1553 O O . SER A 1 222 ? -6.184 -17.859 -1.502 1 88.25 222 SER A O 1
ATOM 1555 N N . GLN A 1 223 ? -5.57 -19.469 -0.044 1 92.56 223 GLN A N 1
ATOM 1556 C CA . GLN A 1 223 ? -5.625 -20.453 -1.116 1 92.56 223 GLN A CA 1
ATOM 1557 C C . GLN A 1 223 ? -6.633 -21.562 -0.794 1 92.56 223 GLN A C 1
ATOM 1559 O O . GLN A 1 223 ? -7.652 -21.688 -1.475 1 92.56 223 GLN A O 1
ATOM 1564 N N . ASN A 1 224 ? -6.461 -22.266 0.284 1 92.62 224 ASN A N 1
ATOM 1565 C CA . ASN A 1 224 ? -7.277 -23.422 0.599 1 92.62 224 ASN A CA 1
ATOM 1566 C C . ASN A 1 224 ? -8.727 -23.047 0.871 1 92.62 224 ASN A C 1
ATOM 1568 O O . ASN A 1 224 ? -9.648 -23.656 0.328 1 92.62 224 ASN A O 1
ATOM 1572 N N . ILE A 1 225 ? -8.93 -22.109 1.631 1 87.56 225 ILE A N 1
ATOM 1573 C CA . ILE A 1 225 ? -10.281 -21.688 1.996 1 87.56 225 ILE A CA 1
ATOM 1574 C C . ILE A 1 225 ? -11 -21.141 0.766 1 87.56 225 ILE A C 1
ATOM 1576 O O . ILE A 1 225 ? -12.102 -21.594 0.435 1 87.56 225 ILE A O 1
ATOM 1580 N N . PRO A 1 226 ? -10.406 -20.266 0.081 1 88.06 226 PRO A N 1
ATOM 1581 C CA . PRO A 1 226 ? -11.07 -19.797 -1.143 1 88.06 226 PRO A CA 1
ATOM 1582 C C . PRO A 1 226 ? -11.266 -20.922 -2.16 1 88.06 226 PRO A C 1
ATOM 1584 O O . PRO A 1 226 ? -12.266 -20.938 -2.885 1 88.06 226 PRO A O 1
ATOM 1587 N N . GLY A 1 227 ? -10.312 -21.781 -2.264 1 93.62 227 GLY A N 1
ATOM 1588 C CA . GLY A 1 227 ? -10.477 -22.922 -3.145 1 93.62 227 GLY A CA 1
ATOM 1589 C C . GLY A 1 227 ? -11.703 -23.766 -2.818 1 93.62 227 GLY A C 1
ATOM 1590 O O . GLY A 1 227 ? -12.453 -24.141 -3.715 1 93.62 227 GLY A O 1
ATOM 1591 N N . LEU A 1 228 ? -11.922 -23.969 -1.537 1 92.88 228 LEU A N 1
ATOM 1592 C CA . LEU A 1 228 ? -13.102 -24.703 -1.084 1 92.88 228 LEU A CA 1
ATOM 1593 C C . LEU A 1 228 ? -14.367 -23.906 -1.378 1 92.88 228 LEU A C 1
ATOM 1595 O O . LEU A 1 228 ? -15.367 -24.484 -1.827 1 92.88 228 LEU A O 1
ATOM 1599 N N . ALA A 1 229 ? -14.312 -22.719 -1.155 1 90.69 229 ALA A N 1
ATOM 1600 C CA . ALA A 1 229 ? -15.461 -21.844 -1.401 1 90.69 229 ALA A CA 1
ATOM 1601 C C . ALA A 1 229 ? -15.828 -21.828 -2.883 1 90.69 229 ALA A C 1
ATOM 1603 O O . ALA A 1 229 ? -17.016 -21.828 -3.234 1 90.69 229 ALA A O 1
ATOM 1604 N N . THR A 1 230 ? -14.859 -21.797 -3.707 1 93.19 230 THR A N 1
ATOM 1605 C CA . THR A 1 230 ? -15.102 -21.781 -5.145 1 93.19 230 THR A CA 1
ATOM 1606 C C . THR A 1 230 ? -15.805 -23.062 -5.586 1 93.19 230 THR A C 1
ATOM 1608 O O . THR A 1 230 ? -16.75 -23.016 -6.367 1 93.19 230 THR A O 1
ATOM 1611 N N . LEU A 1 231 ? -15.391 -24.156 -5.105 1 94.56 231 LEU A N 1
ATOM 1612 C CA . LEU A 1 231 ? -16.062 -25.422 -5.41 1 94.56 231 LEU A CA 1
ATOM 1613 C C . LEU A 1 231 ? -17.516 -25.375 -4.953 1 94.56 231 LEU A C 1
ATOM 1615 O O . LEU A 1 231 ? -18.422 -25.812 -5.68 1 94.56 231 LEU A O 1
ATOM 1619 N N . GLY A 1 232 ? -17.703 -24.797 -3.836 1 94.75 232 GLY A N 1
ATOM 1620 C CA . GLY A 1 232 ? -19.062 -24.641 -3.318 1 94.75 232 GLY A CA 1
ATOM 1621 C C . GLY A 1 232 ? -19.953 -23.781 -4.199 1 94.75 232 GLY A C 1
ATOM 1622 O O . GLY A 1 232 ? -21.141 -24.078 -4.355 1 94.75 232 GLY A O 1
ATOM 1623 N N . LEU A 1 233 ? -19.375 -22.844 -4.75 1 92.44 233 LEU A N 1
ATOM 1624 C CA . LEU A 1 233 ? -20.125 -21.953 -5.637 1 92.44 233 LEU A CA 1
ATOM 1625 C C . LEU A 1 233 ? -20.641 -22.719 -6.852 1 92.44 233 LEU A C 1
ATOM 1627 O O . LEU A 1 233 ? -21.672 -22.328 -7.43 1 92.44 233 LEU A O 1
ATOM 1631 N N . TYR A 1 234 ? -19.953 -23.719 -7.188 1 94.44 234 TYR A N 1
ATOM 1632 C CA . TYR A 1 234 ? -20.344 -24.484 -8.367 1 94.44 234 TYR A CA 1
ATOM 1633 C C . TYR A 1 234 ? -21.062 -25.766 -7.969 1 94.44 234 TYR A C 1
ATOM 1635 O O . TYR A 1 234 ? -21.203 -26.688 -8.781 1 94.44 234 TYR A O 1
ATOM 1643 N N . GLY A 1 235 ? -21.375 -25.828 -6.605 1 94.38 235 GLY A N 1
ATOM 1644 C CA . GLY A 1 235 ? -22.25 -26.906 -6.145 1 94.38 235 GLY A CA 1
ATOM 1645 C C . GLY A 1 235 ? -21.484 -28.109 -5.645 1 94.38 235 GLY A C 1
ATOM 1646 O O . GLY A 1 235 ? -22.078 -29.156 -5.367 1 94.38 235 GLY A O 1
ATOM 1647 N N . TYR A 1 236 ? -20.188 -28 -5.562 1 95.75 236 TYR A N 1
ATOM 1648 C CA . TYR A 1 236 ? -19.375 -29.094 -5.047 1 95.75 236 TYR A CA 1
ATOM 1649 C C . TYR A 1 236 ? -18.969 -28.844 -3.6 1 95.75 236 TYR A C 1
ATOM 1651 O O . TYR A 1 236 ? -18.453 -27.781 -3.268 1 95.75 236 TYR A O 1
ATOM 1659 N N . ARG A 1 237 ? -19.203 -29.781 -2.721 1 93.19 237 ARG A N 1
ATOM 1660 C CA . ARG A 1 237 ? -18.906 -29.594 -1.307 1 93.19 237 ARG A CA 1
ATOM 1661 C C . ARG A 1 237 ? -18.141 -30.781 -0.742 1 93.19 237 ARG A C 1
ATOM 1663 O O . ARG A 1 237 ? -18.641 -31.5 0.134 1 93.19 237 ARG A O 1
ATOM 1670 N N . PRO A 1 238 ? -16.922 -30.891 -1.142 1 92.62 238 PRO A N 1
ATOM 1671 C CA . PRO A 1 238 ? -16.109 -31.969 -0.577 1 92.62 238 PRO A CA 1
ATOM 1672 C C . PRO A 1 238 ? -15.727 -31.719 0.882 1 92.62 238 PRO A C 1
ATOM 1674 O O . PRO A 1 238 ? -15.742 -30.578 1.34 1 92.62 238 PRO A O 1
ATOM 1677 N N . ALA A 1 239 ? -15.453 -32.812 1.628 1 92.5 239 ALA A N 1
ATOM 1678 C CA . ALA A 1 239 ? -14.93 -32.688 2.984 1 92.5 239 ALA A CA 1
ATOM 1679 C C . ALA A 1 239 ? -13.539 -32.031 2.971 1 92.5 239 ALA A C 1
ATOM 1681 O O . ALA A 1 239 ? -12.648 -32.5 2.264 1 92.5 239 ALA A O 1
ATOM 1682 N N . PRO A 1 240 ? -13.297 -31.016 3.719 1 92.31 240 PRO A N 1
ATOM 1683 C CA . PRO A 1 240 ? -12.016 -30.312 3.697 1 92.31 240 PRO A CA 1
ATOM 1684 C C . PRO A 1 240 ? -10.867 -31.156 4.23 1 92.31 240 PRO A C 1
ATOM 1686 O O . PRO A 1 240 ? -9.742 -31.062 3.729 1 92.31 240 PRO A O 1
ATOM 1689 N N . GLY A 1 241 ? -11.062 -31.953 5.223 1 93.56 241 GLY A N 1
ATOM 1690 C CA . GLY A 1 241 ? -10.031 -32.719 5.902 1 93.56 241 GLY A CA 1
ATOM 1691 C C . GLY A 1 241 ? -9.148 -33.5 4.953 1 93.56 241 GLY A C 1
ATOM 1692 O O . GLY A 1 241 ? -7.938 -33.312 4.898 1 93.56 241 GLY A O 1
ATOM 1693 N N . PRO A 1 242 ? -9.758 -34.406 4.219 1 95.06 242 PRO A N 1
ATOM 1694 C CA . PRO A 1 242 ? -8.977 -35.219 3.277 1 95.06 242 PRO A CA 1
ATOM 1695 C C . PRO A 1 242 ? -8.234 -34.344 2.25 1 95.06 242 PRO A C 1
ATOM 1697 O O . PRO A 1 242 ? -7.141 -34.719 1.816 1 95.06 242 PRO A O 1
ATOM 1700 N N . LEU A 1 243 ? -8.812 -33.25 1.811 1 96.31 243 LEU A N 1
ATOM 1701 C CA . LEU A 1 243 ? -8.172 -32.375 0.846 1 96.31 243 LEU A CA 1
ATOM 1702 C C . LEU A 1 243 ? -6.918 -31.734 1.44 1 96.31 243 LEU A C 1
ATOM 1704 O O . LEU A 1 243 ? -5.875 -31.672 0.783 1 96.31 243 LEU A O 1
ATOM 1708 N N . PHE A 1 244 ? -7.016 -31.328 2.68 1 95.44 244 PHE A N 1
ATOM 1709 C CA . PHE A 1 244 ? -5.875 -30.719 3.355 1 95.44 244 PHE A CA 1
ATOM 1710 C C . PHE A 1 244 ? -4.777 -31.75 3.586 1 95.44 244 PHE A C 1
ATOM 1712 O O . PHE A 1 244 ? -3.596 -31.453 3.385 1 95.44 244 PHE A O 1
ATOM 1719 N N . ARG A 1 245 ? -5.176 -32.906 3.957 1 96.75 245 ARG A N 1
ATOM 1720 C CA . ARG A 1 245 ? -4.188 -33.969 4.172 1 96.75 245 ARG A CA 1
ATOM 1721 C C . ARG A 1 245 ? -3.449 -34.281 2.879 1 96.75 245 ARG A C 1
ATOM 1723 O O . ARG A 1 245 ? -2.225 -34.438 2.875 1 96.75 245 ARG A O 1
ATOM 1730 N N . ALA A 1 246 ? -4.184 -34.375 1.833 1 97.56 246 ALA A N 1
ATOM 1731 C CA . ALA A 1 246 ? -3.574 -34.719 0.55 1 97.56 246 ALA A CA 1
ATOM 1732 C C . ALA A 1 246 ? -2.631 -33.625 0.083 1 97.56 246 ALA A C 1
ATOM 1734 O O . ALA A 1 246 ? -1.478 -33.875 -0.265 1 97.56 246 ALA A O 1
ATOM 1735 N N . THR A 1 247 ? -3.107 -32.344 0.075 1 97.88 247 THR A N 1
ATOM 1736 C CA . THR A 1 247 ? -2.266 -31.25 -0.379 1 97.88 247 THR A CA 1
ATOM 1737 C C . THR A 1 247 ? -1.053 -31.078 0.533 1 97.88 247 THR A C 1
ATOM 1739 O O . THR A 1 247 ? 0.049 -30.797 0.062 1 97.88 247 THR A O 1
ATOM 1742 N N . GLY A 1 248 ? -1.259 -31.281 1.831 1 97.94 248 GLY A N 1
ATOM 1743 C CA . GLY A 1 248 ? -0.144 -31.234 2.766 1 97.94 248 GLY A CA 1
ATOM 1744 C C . GLY A 1 248 ? 0.897 -32.312 2.492 1 97.94 248 GLY A C 1
ATOM 1745 O O . GLY A 1 248 ? 2.098 -32.031 2.498 1 97.94 248 GLY A O 1
ATOM 1746 N N . LEU A 1 249 ? 0.448 -33.5 2.238 1 98.25 249 LEU A N 1
ATOM 1747 C CA . LEU A 1 249 ? 1.36 -34.594 1.989 1 98.25 249 LEU A CA 1
ATOM 1748 C C . LEU A 1 249 ? 2.127 -34.406 0.688 1 98.25 249 LEU A C 1
ATOM 1750 O O . LEU A 1 249 ? 3.314 -34.719 0.605 1 98.25 249 LEU A O 1
ATOM 1754 N N . PHE A 1 250 ? 1.469 -33.969 -0.295 1 98.5 250 PHE A N 1
ATOM 1755 C CA . PHE A 1 250 ? 2.162 -33.656 -1.543 1 98.5 250 PHE A CA 1
ATOM 1756 C C . PHE A 1 250 ? 3.137 -32.5 -1.361 1 98.5 250 PHE A C 1
ATOM 1758 O O . PHE A 1 250 ? 4.191 -32.469 -2.002 1 98.5 250 PHE A O 1
ATOM 1765 N N . SER A 1 251 ? 2.795 -31.531 -0.484 1 98.56 251 SER A N 1
ATOM 1766 C CA . SER A 1 251 ? 3.732 -30.453 -0.143 1 98.56 251 SER A CA 1
ATOM 1767 C C . SER A 1 251 ? 4.977 -31.016 0.543 1 98.56 251 SER A C 1
ATOM 1769 O O . SER A 1 251 ? 6.09 -30.547 0.303 1 98.56 251 SER A O 1
ATOM 1771 N N . VAL A 1 252 ? 4.77 -32 1.398 1 98.12 252 VAL A N 1
ATOM 1772 C CA . VAL A 1 252 ? 5.895 -32.656 2.068 1 98.12 252 VAL A CA 1
ATOM 1773 C C . VAL A 1 252 ? 6.824 -33.281 1.032 1 98.12 252 VAL A C 1
ATOM 1775 O O . VAL A 1 252 ? 8.039 -33.062 1.078 1 98.12 252 VAL A O 1
ATOM 1778 N N . ALA A 1 253 ? 6.289 -34 0.117 1 98.06 253 ALA A N 1
ATOM 1779 C CA . ALA A 1 253 ? 7.082 -34.656 -0.916 1 98.06 253 ALA A CA 1
ATOM 1780 C C . ALA A 1 253 ? 7.824 -33.656 -1.774 1 98.06 253 ALA A C 1
ATOM 1782 O O . ALA A 1 253 ? 9.008 -33.844 -2.086 1 98.06 253 ALA A O 1
ATOM 1783 N N . ALA A 1 254 ? 7.137 -32.594 -2.141 1 98.19 254 ALA A N 1
ATOM 1784 C CA . ALA A 1 254 ? 7.734 -31.578 -2.988 1 98.19 254 ALA A CA 1
ATOM 1785 C C . ALA A 1 254 ? 8.852 -30.844 -2.252 1 98.19 254 ALA A C 1
ATOM 1787 O O . ALA A 1 254 ? 9.82 -30.406 -2.869 1 98.19 254 ALA A O 1
ATOM 1788 N N . ALA A 1 255 ? 8.68 -30.719 -0.939 1 98.44 255 ALA A N 1
ATOM 1789 C CA . ALA A 1 255 ? 9.633 -29.953 -0.136 1 98.44 255 ALA A CA 1
ATOM 1790 C C . ALA A 1 255 ? 11.031 -30.562 -0.22 1 98.44 255 ALA A C 1
ATOM 1792 O O . ALA A 1 255 ? 12.023 -29.844 -0.245 1 98.44 255 ALA A O 1
ATOM 1793 N N . PHE A 1 256 ? 11.148 -31.844 -0.347 1 97.81 256 PHE A N 1
ATOM 1794 C CA . PHE A 1 256 ? 12.445 -32.531 -0.401 1 97.81 256 PHE A CA 1
ATOM 1795 C C . PHE A 1 256 ? 13.172 -32.188 -1.699 1 97.81 256 PHE A C 1
ATOM 1797 O O . PHE A 1 256 ? 14.383 -32.406 -1.81 1 97.81 256 PHE A O 1
ATOM 1804 N N . LEU A 1 257 ? 12.398 -31.688 -2.625 1 97.75 257 LEU A N 1
ATOM 1805 C CA . LEU A 1 257 ? 13 -31.297 -3.893 1 97.75 257 LEU A CA 1
ATOM 1806 C C . LEU A 1 257 ? 12.969 -29.781 -4.059 1 97.75 257 LEU A C 1
ATOM 1808 O O . LEU A 1 257 ? 13.203 -29.266 -5.156 1 97.75 257 LEU A O 1
ATOM 1812 N N . GLY A 1 258 ? 12.586 -29.047 -3.006 1 97.38 258 GLY A N 1
ATOM 1813 C CA . GLY A 1 258 ? 12.688 -27.594 -2.99 1 97.38 258 GLY A CA 1
ATOM 1814 C C . GLY A 1 258 ? 11.359 -26.891 -3.17 1 97.38 258 GLY A C 1
ATOM 1815 O O . GLY A 1 258 ? 11.297 -25.656 -3.221 1 97.38 258 GLY A O 1
ATOM 1816 N N . GLY A 1 259 ? 10.281 -27.656 -3.287 1 98.06 259 GLY A N 1
ATOM 1817 C CA . GLY A 1 259 ? 8.961 -27.047 -3.424 1 98.06 259 GLY A CA 1
ATOM 1818 C C . GLY A 1 259 ? 8.398 -26.547 -2.105 1 98.06 259 GLY A C 1
ATOM 1819 O O . GLY A 1 259 ? 8.469 -27.25 -1.093 1 98.06 259 GLY A O 1
ATOM 1820 N N . HIS A 1 260 ? 7.773 -25.391 -2.115 1 97.5 260 HIS A N 1
ATOM 1821 C CA . HIS A 1 260 ? 7.414 -24.766 -0.85 1 97.5 260 HIS A CA 1
ATOM 1822 C C . HIS A 1 260 ? 6.031 -25.203 -0.385 1 97.5 260 HIS A C 1
ATOM 1824 O O . HIS A 1 260 ? 5.828 -25.484 0.8 1 97.5 260 HIS A O 1
ATOM 1830 N N . ALA A 1 261 ? 5.051 -25.25 -1.382 1 97.69 261 ALA A N 1
ATOM 1831 C CA . ALA A 1 261 ? 3.719 -25.625 -0.923 1 97.69 261 ALA A CA 1
ATOM 1832 C C . ALA A 1 261 ? 2.77 -25.828 -2.102 1 97.69 261 ALA A C 1
ATOM 1834 O O . ALA A 1 261 ? 2.812 -25.078 -3.076 1 97.69 261 ALA A O 1
ATOM 1835 N N . VAL A 1 262 ? 1.895 -26.797 -2.006 1 97.69 262 VAL A N 1
ATOM 1836 C CA . VAL A 1 262 ? 0.77 -26.984 -2.916 1 97.69 262 VAL A CA 1
ATOM 1837 C C . VAL A 1 262 ? -0.542 -26.922 -2.137 1 97.69 262 VAL A C 1
ATOM 1839 O O . VAL A 1 262 ? -0.594 -27.297 -0.963 1 97.69 262 VAL A O 1
ATOM 1842 N N . ASN A 1 263 ? -1.561 -26.391 -2.693 1 97.75 263 ASN A N 1
ATOM 1843 C CA . ASN A 1 263 ? -2.834 -26.141 -2.029 1 97.75 263 ASN A CA 1
ATOM 1844 C C . ASN A 1 263 ? -3.994 -26.141 -3.02 1 97.75 263 ASN A C 1
ATOM 1846 O O . ASN A 1 263 ? -3.785 -26.281 -4.227 1 97.75 263 ASN A O 1
ATOM 1850 N N . LEU A 1 264 ? -5.199 -26.078 -2.5 1 96.56 264 LEU A N 1
ATOM 1851 C CA . LEU A 1 264 ? -6.375 -25.922 -3.346 1 96.56 264 LEU A CA 1
ATOM 1852 C C . LEU A 1 264 ? -6.352 -24.578 -4.078 1 96.56 264 LEU A C 1
ATOM 1854 O O . LEU A 1 264 ? -5.844 -23.594 -3.545 1 96.56 264 LEU A O 1
ATOM 1858 N N . ALA A 1 265 ? -6.852 -24.641 -5.273 1 94.56 265 ALA A N 1
ATOM 1859 C CA . ALA A 1 265 ? -6.844 -23.438 -6.109 1 94.56 265 ALA A CA 1
ATOM 1860 C C . ALA A 1 265 ? -8.258 -22.906 -6.309 1 94.56 265 ALA A C 1
ATOM 1862 O O . ALA A 1 265 ? -9.203 -23.672 -6.465 1 94.56 265 ALA A O 1
ATOM 1863 N N . ALA A 1 266 ? -8.398 -21.625 -6.328 1 89.19 266 ALA A N 1
ATOM 1864 C CA . ALA A 1 266 ? -9.703 -21.016 -6.539 1 89.19 266 ALA A CA 1
ATOM 1865 C C . ALA A 1 266 ? -9.914 -20.656 -8.008 1 89.19 266 ALA A C 1
ATOM 1867 O O . ALA A 1 266 ? -10.922 -21.031 -8.609 1 89.19 266 ALA A O 1
ATOM 1868 N N . ILE A 1 267 ? -8.93 -20.062 -8.586 1 84.5 267 ILE A N 1
ATOM 1869 C CA . ILE A 1 267 ? -9.07 -19.547 -9.945 1 84.5 267 ILE A CA 1
ATOM 1870 C C . ILE A 1 267 ? -9.188 -20.703 -10.93 1 84.5 267 ILE A C 1
ATOM 1872 O O . ILE A 1 267 ? -10.117 -20.75 -11.734 1 84.5 267 ILE A O 1
ATOM 1876 N N . THR A 1 268 ? -8.234 -21.594 -10.836 1 91 268 THR A N 1
ATOM 1877 C CA . THR A 1 268 ? -8.258 -22.703 -11.789 1 91 268 THR A CA 1
ATOM 1878 C C . THR A 1 268 ? -9.414 -23.641 -11.484 1 91 268 THR A C 1
ATOM 1880 O O . THR A 1 268 ? -9.938 -24.312 -12.383 1 91 268 THR A O 1
ATOM 1883 N N . ALA A 1 269 ? -9.844 -23.672 -10.234 1 93.38 269 ALA A N 1
ATOM 1884 C CA . ALA A 1 269 ? -11.031 -24.469 -9.898 1 93.38 269 ALA A CA 1
ATOM 1885 C C . ALA A 1 269 ? -12.266 -23.922 -10.617 1 93.38 269 ALA A C 1
ATOM 1887 O O . ALA A 1 269 ? -13.102 -24.688 -11.094 1 93.38 269 ALA A O 1
ATOM 1888 N N . ALA A 1 270 ? -12.398 -22.703 -10.695 1 91.75 270 ALA A N 1
ATOM 1889 C CA . ALA A 1 270 ? -13.531 -22.078 -11.375 1 91.75 270 ALA A CA 1
ATOM 1890 C C . ALA A 1 270 ? -13.523 -22.422 -12.867 1 91.75 270 ALA A C 1
ATOM 1892 O O . ALA A 1 270 ? -14.578 -22.656 -13.453 1 91.75 270 ALA A O 1
ATOM 1893 N N . LEU A 1 271 ? -12.359 -22.5 -13.43 1 91.38 271 LEU A N 1
ATOM 1894 C CA . LEU A 1 271 ? -12.227 -22.812 -14.852 1 91.38 271 LEU A CA 1
ATOM 1895 C C . LEU A 1 271 ? -12.617 -24.25 -15.125 1 91.38 271 LEU A C 1
ATOM 1897 O O . LEU A 1 271 ? -13.18 -24.562 -16.172 1 91.38 271 LEU A O 1
ATOM 1901 N N . CYS A 1 272 ? -12.367 -25.062 -14.156 1 95 272 CYS A N 1
ATOM 1902 C CA . CYS A 1 272 ? -12.641 -26.484 -14.344 1 95 272 CYS A CA 1
ATOM 1903 C C . CYS A 1 272 ? -14.055 -26.828 -13.883 1 95 272 CYS A C 1
ATOM 1905 O O . CYS A 1 272 ? -14.586 -27.875 -14.25 1 95 272 CYS A O 1
ATOM 1907 N N . ALA A 1 273 ? -14.656 -25.938 -13.117 1 94.5 273 ALA A N 1
ATOM 1908 C CA . ALA A 1 273 ? -15.93 -26.281 -12.484 1 94.5 273 ALA A CA 1
ATOM 1909 C C . ALA A 1 273 ? -17.094 -25.625 -13.203 1 94.5 273 ALA A C 1
ATOM 1911 O O . ALA A 1 273 ? -18.25 -26 -12.992 1 94.5 273 ALA A O 1
ATOM 1912 N N . ASN A 1 274 ? -16.781 -24.766 -14.031 1 91.06 274 ASN A N 1
ATOM 1913 C CA . ASN A 1 274 ? -17.875 -24.031 -14.648 1 91.06 274 ASN A CA 1
ATOM 1914 C C . ASN A 1 274 ? -18.469 -24.797 -15.82 1 91.06 274 ASN A C 1
ATOM 1916 O O . ASN A 1 274 ? -17.969 -25.859 -16.188 1 91.06 274 ASN A O 1
ATOM 1920 N N . GLU A 1 275 ? -19.547 -24.203 -16.453 1 90.12 275 GLU A N 1
ATOM 1921 C CA . GLU A 1 275 ? -20.328 -24.875 -17.469 1 90.12 275 GLU A CA 1
ATOM 1922 C C . GLU A 1 275 ? -19.547 -25.062 -18.766 1 90.12 275 GLU A C 1
ATOM 1924 O O . GLU A 1 275 ? -19.812 -25.969 -19.547 1 90.12 275 GLU A O 1
ATOM 1929 N N . ASP A 1 276 ? -18.547 -24.312 -18.969 1 86.5 276 ASP A N 1
ATOM 1930 C CA . ASP A 1 276 ? -17.719 -24.406 -20.156 1 86.5 276 ASP A CA 1
ATOM 1931 C C . ASP A 1 276 ? -16.844 -25.656 -20.125 1 86.5 276 ASP A C 1
ATOM 1933 O O . ASP A 1 276 ? -16.406 -26.156 -21.172 1 86.5 276 ASP A O 1
ATOM 1937 N N . ALA A 1 277 ? -16.578 -26.062 -18.922 1 92.06 277 ALA A N 1
ATOM 1938 C CA . ALA A 1 277 ? -15.781 -27.281 -18.781 1 92.06 277 ALA A CA 1
ATOM 1939 C C . ALA A 1 277 ? -16.578 -28.516 -19.203 1 92.06 277 ALA A C 1
ATOM 1941 O O . ALA A 1 277 ? -16.016 -29.438 -19.797 1 92.06 277 ALA A O 1
ATOM 1942 N N . HIS A 1 278 ? -17.859 -28.531 -18.781 1 92.12 278 HIS A N 1
ATOM 1943 C CA . HIS A 1 278 ? -18.797 -29.578 -19.156 1 92.12 278 HIS A CA 1
ATOM 1944 C C . HIS A 1 278 ? -20.234 -29.219 -18.766 1 92.12 278 HIS A C 1
ATOM 1946 O O . HIS A 1 278 ? -20.453 -28.672 -17.688 1 92.12 278 HIS A O 1
ATOM 1952 N N . PRO A 1 279 ? -21.141 -29.531 -19.641 1 90.56 279 PRO A N 1
ATOM 1953 C CA . PRO A 1 279 ? -22.516 -29.219 -19.281 1 90.56 279 PRO A CA 1
ATOM 1954 C C . PRO A 1 279 ? -23.031 -30.047 -18.109 1 90.56 279 PRO A C 1
ATOM 1956 O O . PRO A 1 279 ? -23.859 -29.578 -17.328 1 90.56 279 PRO A O 1
ATOM 1959 N N . ASP A 1 280 ? -22.578 -31.266 -18.031 1 93.31 280 ASP A N 1
ATOM 1960 C CA . ASP A 1 280 ? -22.922 -32.125 -16.906 1 93.31 280 ASP A CA 1
ATOM 1961 C C . ASP A 1 280 ? -21.953 -31.938 -15.742 1 93.31 280 ASP A C 1
ATOM 1963 O O . ASP A 1 280 ? -20.781 -32.312 -15.828 1 93.31 280 ASP A O 1
ATOM 1967 N N . PRO A 1 281 ? -22.422 -31.484 -14.648 1 94 281 PRO A N 1
ATOM 1968 C CA . PRO A 1 281 ? -21.547 -31.234 -13.492 1 94 281 PRO A CA 1
ATOM 1969 C C . PRO A 1 281 ? -20.844 -32.5 -12.992 1 94 281 PRO A C 1
ATOM 1971 O O . PRO A 1 281 ? -19.75 -32.406 -12.438 1 94 281 PRO A O 1
ATOM 1974 N N . ALA A 1 282 ? -21.422 -33.562 -13.266 1 94.62 282 ALA A N 1
ATOM 1975 C CA . ALA A 1 282 ? -20.875 -34.812 -12.773 1 94.62 282 ALA A CA 1
ATOM 1976 C C . ALA A 1 282 ? -19.656 -35.219 -13.594 1 94.62 282 ALA A C 1
ATOM 1978 O O . ALA A 1 282 ? -18.906 -36.125 -13.188 1 94.62 282 ALA A O 1
ATOM 1979 N N . GLN A 1 283 ? -19.406 -34.5 -14.633 1 95.5 283 GLN A N 1
ATOM 1980 C CA . GLN A 1 283 ? -18.328 -34.906 -15.523 1 95.5 283 GLN A CA 1
ATOM 1981 C C . GLN A 1 283 ? -17.203 -33.875 -15.531 1 95.5 283 GLN A C 1
ATOM 1983 O O . GLN A 1 283 ? -16.172 -34.062 -16.172 1 95.5 283 GLN A O 1
ATOM 1988 N N . ARG A 1 284 ? -17.312 -32.844 -14.758 1 95.88 284 ARG A N 1
ATOM 1989 C CA . ARG A 1 284 ? -16.391 -31.734 -14.836 1 95.88 284 ARG A CA 1
ATOM 1990 C C . ARG A 1 284 ? -15.062 -32.062 -14.18 1 95.88 284 ARG A C 1
ATOM 1992 O O . ARG A 1 284 ? -14.07 -31.359 -14.359 1 95.88 284 ARG A O 1
ATOM 1999 N N . TRP A 1 285 ? -15.047 -33.219 -13.453 1 96.25 285 TRP A N 1
ATOM 2000 C CA . TRP A 1 285 ? -13.789 -33.656 -12.859 1 96.25 285 TRP A CA 1
ATOM 2001 C C . TRP A 1 285 ? -12.758 -33.969 -13.938 1 96.25 285 TRP A C 1
ATOM 2003 O O . TRP A 1 285 ? -11.555 -33.906 -13.695 1 96.25 285 TRP A O 1
ATOM 2013 N N . LYS A 1 286 ? -13.148 -34.219 -15.102 1 97 286 LYS A N 1
ATOM 2014 C CA . LYS A 1 286 ? -12.266 -34.531 -16.219 1 97 286 LYS A CA 1
ATOM 2015 C C . LYS A 1 286 ? -11.406 -33.344 -16.609 1 97 286 LYS A C 1
ATOM 2017 O O . LYS A 1 286 ? -10.25 -33.5 -17 1 97 286 LYS A O 1
ATOM 2022 N N . ALA A 1 287 ? -12.047 -32.188 -16.531 1 96.5 287 ALA A N 1
ATOM 2023 C CA . ALA A 1 287 ? -11.297 -30.984 -16.828 1 96.5 287 ALA A CA 1
ATOM 2024 C C . ALA A 1 287 ? -10.156 -30.781 -15.828 1 96.5 287 ALA A C 1
ATOM 2026 O O . ALA A 1 287 ? -9.062 -30.359 -16.203 1 96.5 287 ALA A O 1
ATOM 2027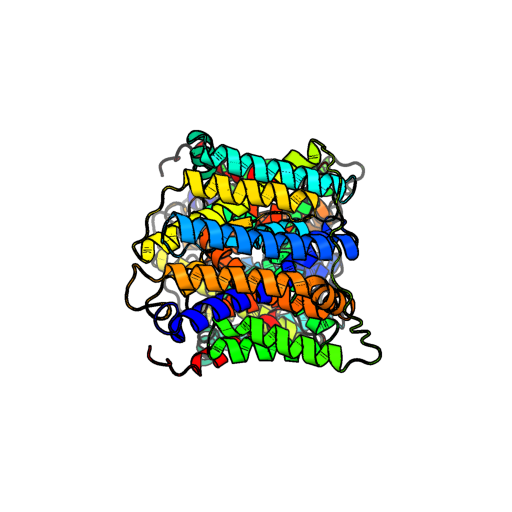 N N . ALA A 1 288 ? -10.391 -31.078 -14.586 1 97.19 288 ALA A N 1
ATOM 2028 C CA . ALA A 1 288 ? -9.367 -30.953 -13.555 1 97.19 288 ALA A CA 1
ATOM 2029 C C . ALA A 1 288 ? -8.242 -31.969 -13.773 1 97.19 288 ALA A C 1
ATOM 2031 O O . ALA A 1 288 ? -7.078 -31.672 -13.492 1 97.19 288 ALA A O 1
ATOM 2032 N N . VAL A 1 289 ? -8.594 -33.062 -14.234 1 97.5 289 VAL A N 1
ATOM 2033 C CA . VAL A 1 289 ? -7.598 -34.094 -14.562 1 97.5 289 VAL A CA 1
ATOM 2034 C C . VAL A 1 289 ? -6.715 -33.594 -15.703 1 97.5 289 VAL A C 1
ATOM 2036 O O . VAL A 1 289 ? -5.488 -33.719 -15.648 1 97.5 289 VAL A O 1
ATOM 2039 N N . VAL A 1 290 ? -7.359 -33.062 -16.703 1 97 290 VAL A N 1
ATOM 2040 C CA . VAL A 1 290 ? -6.617 -32.5 -17.828 1 97 290 VAL A CA 1
ATOM 2041 C C . VAL A 1 290 ? -5.707 -31.375 -17.344 1 97 290 VAL A C 1
ATOM 2043 O O . VAL A 1 290 ? -4.559 -31.266 -17.781 1 97 290 VAL A O 1
ATOM 2046 N N . ASN A 1 291 ? -6.234 -30.547 -16.5 1 97.31 291 ASN A N 1
ATOM 2047 C CA . ASN A 1 291 ? -5.441 -29.5 -15.875 1 97.31 291 ASN A CA 1
ATOM 2048 C C . ASN A 1 291 ? -4.199 -30.062 -15.195 1 97.31 291 ASN A C 1
ATOM 2050 O O . ASN A 1 291 ? -3.098 -29.531 -15.375 1 97.31 291 ASN A O 1
ATOM 2054 N N . GLY A 1 292 ? -4.371 -31.078 -14.406 1 97.88 292 GLY A N 1
ATOM 2055 C CA . GLY A 1 292 ? -3.256 -31.719 -13.727 1 97.88 292 GLY A CA 1
ATOM 2056 C C . GLY A 1 292 ? -2.203 -32.25 -14.672 1 97.88 292 GLY A C 1
ATOM 2057 O O . GLY A 1 292 ? -1.006 -32.062 -14.453 1 97.88 292 GLY A O 1
ATOM 2058 N N . VAL A 1 293 ? -2.633 -32.875 -15.727 1 97.62 293 VAL A N 1
ATOM 2059 C CA . VAL A 1 293 ? -1.717 -33.375 -16.734 1 97.62 293 VAL A CA 1
ATOM 2060 C C . VAL A 1 293 ? -0.932 -32.219 -17.359 1 97.62 293 VAL A C 1
ATOM 2062 O O . VAL A 1 293 ? 0.274 -32.344 -17.594 1 97.62 293 VAL A O 1
ATOM 2065 N N . GLY A 1 294 ? -1.651 -31.188 -17.625 1 96.75 294 GLY A N 1
ATOM 2066 C CA . GLY A 1 294 ? -0.988 -30 -18.141 1 96.75 294 GLY A CA 1
ATOM 2067 C C . GLY A 1 294 ? 0.107 -29.484 -17.219 1 96.75 294 GLY A C 1
ATOM 2068 O O . GLY A 1 294 ? 1.202 -29.156 -17.672 1 96.75 294 GLY A O 1
ATOM 2069 N N . TYR A 1 295 ? -0.162 -29.438 -15.906 1 97.19 295 TYR A N 1
ATOM 2070 C CA . TYR A 1 295 ? 0.832 -29 -14.93 1 97.19 295 TYR A CA 1
ATOM 2071 C C . TYR A 1 295 ? 2.064 -29.9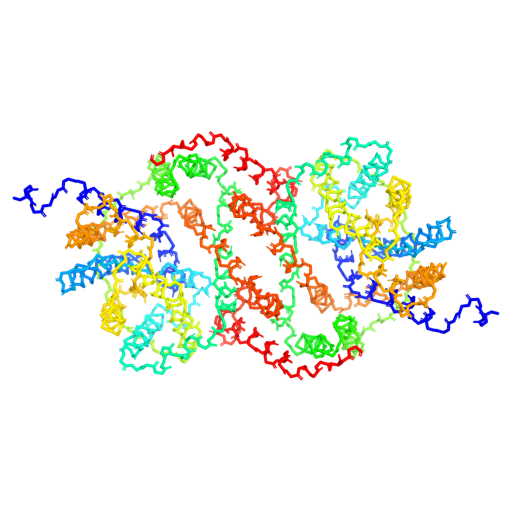06 -14.969 1 97.19 295 TYR A C 1
ATOM 2073 O O . TYR A 1 295 ? 3.197 -29.406 -14.938 1 97.19 295 TYR A O 1
ATOM 2081 N N . ILE A 1 296 ? 1.881 -31.172 -15.062 1 96.75 296 ILE A N 1
ATOM 2082 C CA . ILE A 1 296 ? 2.986 -32.125 -15.094 1 96.75 296 ILE A CA 1
ATOM 2083 C C . ILE A 1 296 ? 3.846 -31.859 -16.328 1 96.75 296 ILE A C 1
ATOM 2085 O O . ILE A 1 296 ? 5.074 -31.828 -16.25 1 96.75 296 ILE A O 1
ATOM 2089 N N . LEU A 1 297 ? 3.232 -31.625 -17.422 1 94.31 297 LEU A N 1
ATOM 2090 C CA . LEU A 1 297 ? 3.955 -31.344 -18.672 1 94.31 297 LEU A CA 1
ATOM 2091 C C . LEU A 1 297 ? 4.75 -30.047 -18.562 1 94.31 297 LEU A C 1
ATOM 2093 O O . LEU A 1 297 ? 5.91 -30 -18.969 1 94.31 297 LEU A O 1
ATOM 2097 N N . PHE A 1 298 ? 4.129 -29.062 -17.969 1 92.44 298 PHE A N 1
ATOM 2098 C CA . PHE A 1 298 ? 4.82 -27.797 -17.812 1 92.44 298 PHE A CA 1
ATOM 2099 C C . PHE A 1 298 ? 5.977 -27.922 -16.828 1 92.44 298 PHE A C 1
ATOM 2101 O O . PHE A 1 298 ? 7.008 -27.266 -16.984 1 92.44 298 PHE A O 1
ATOM 2108 N N . GLY A 1 299 ? 5.758 -28.734 -15.766 1 92.19 299 GLY A N 1
ATOM 2109 C CA . GLY A 1 299 ? 6.82 -28.984 -14.805 1 92.19 299 GLY A CA 1
ATOM 2110 C C . GLY A 1 299 ? 8.062 -29.578 -15.422 1 92.19 299 GLY A C 1
ATOM 2111 O O . GLY A 1 299 ? 9.18 -29.266 -15.023 1 92.19 299 GLY A O 1
ATOM 2112 N N . LEU A 1 300 ? 7.855 -30.359 -16.438 1 89.19 300 LEU A N 1
ATOM 2113 C CA . LEU A 1 300 ? 8.969 -31.016 -17.109 1 89.19 300 LEU A CA 1
ATOM 2114 C C . LEU A 1 300 ? 9.742 -30.031 -17.984 1 89.19 300 LEU A C 1
ATOM 2116 O O . LEU A 1 300 ? 10.867 -30.312 -18.391 1 89.19 300 LEU A O 1
ATOM 2120 N N . LEU A 1 301 ? 9.172 -28.875 -18.172 1 86.25 301 LEU A N 1
ATOM 2121 C CA . LEU A 1 301 ? 9.836 -27.828 -18.938 1 86.25 301 LEU A CA 1
ATOM 2122 C C . LEU A 1 301 ? 10.477 -26.797 -18.016 1 86.25 301 LEU A C 1
ATOM 2124 O O . LEU A 1 301 ? 10.906 -25.734 -18.453 1 86.25 301 LEU A O 1
ATOM 2128 N N . ALA A 1 302 ? 10.539 -27.125 -16.797 1 85.81 302 ALA A N 1
ATOM 2129 C CA . ALA A 1 302 ? 11 -26.188 -15.773 1 85.81 302 ALA A CA 1
ATOM 2130 C C . ALA A 1 302 ? 12.43 -25.719 -16.062 1 85.81 302 ALA A C 1
ATOM 2132 O O . ALA A 1 302 ? 12.773 -24.562 -15.789 1 85.81 302 ALA A O 1
ATOM 2133 N N . GLY A 1 303 ? 13.258 -26.594 -16.578 1 81.56 303 GLY A N 1
ATOM 2134 C CA . GLY A 1 303 ? 14.617 -26.203 -16.938 1 81.56 303 GLY A CA 1
ATOM 2135 C C . GLY A 1 303 ? 14.664 -25.094 -17.969 1 81.56 303 GLY A C 1
ATOM 2136 O O . GLY A 1 303 ? 15.438 -24.141 -17.828 1 81.56 303 GLY A O 1
ATOM 2137 N N . PHE A 1 304 ? 13.82 -25.203 -18.953 1 80.25 304 PHE A N 1
ATOM 2138 C CA . PHE A 1 304 ? 13.727 -24.188 -19.984 1 80.25 304 PHE A CA 1
ATOM 2139 C C . PHE A 1 304 ? 13.227 -22.875 -19.391 1 80.25 304 PHE A C 1
ATOM 2141 O O . PHE A 1 304 ? 13.758 -21.797 -19.703 1 80.25 304 PHE A O 1
ATOM 2148 N N . VAL A 1 305 ? 12.32 -22.953 -18.594 1 83 305 VAL A N 1
ATOM 2149 C CA . VAL A 1 305 ? 11.703 -21.781 -17.984 1 83 305 VAL A CA 1
ATOM 2150 C C . VAL A 1 305 ? 12.727 -21.047 -17.109 1 83 305 VAL A C 1
ATOM 2152 O O . VAL A 1 305 ? 12.812 -19.828 -17.156 1 83 305 VAL A O 1
ATOM 2155 N N . THR A 1 306 ? 13.5 -21.75 -16.391 1 83.06 306 THR A N 1
ATOM 2156 C CA . THR A 1 306 ? 14.484 -21.156 -15.508 1 83.06 306 THR A CA 1
ATOM 2157 C C . THR A 1 306 ? 15.594 -20.469 -16.312 1 83.06 306 THR A C 1
ATOM 2159 O O . THR A 1 306 ? 16.141 -19.453 -15.883 1 83.06 306 THR A O 1
ATOM 2162 N N . ALA A 1 307 ? 15.945 -21.094 -17.375 1 80.25 307 ALA A N 1
ATOM 2163 C CA . ALA A 1 307 ? 16.953 -20.484 -18.234 1 80.25 307 ALA A CA 1
ATOM 2164 C C . ALA A 1 307 ? 16.453 -19.141 -18.781 1 80.25 307 ALA A C 1
ATOM 2166 O O . ALA A 1 307 ? 17.234 -18.188 -18.906 1 80.25 307 ALA A O 1
ATOM 2167 N N . PHE A 1 308 ? 15.227 -19.156 -19.047 1 80.19 308 PHE A N 1
ATOM 2168 C CA . PHE A 1 308 ? 14.617 -17.922 -19.531 1 80.19 308 PHE A CA 1
ATOM 2169 C C . PHE A 1 308 ? 14.633 -16.844 -18.469 1 80.19 308 PHE A C 1
ATOM 2171 O O . PHE A 1 308 ? 14.891 -15.68 -18.75 1 80.19 308 PHE A O 1
ATOM 2178 N N . VAL A 1 309 ? 14.383 -17.203 -17.281 1 81.5 309 VAL A N 1
ATOM 2179 C CA . VAL A 1 309 ? 14.367 -16.266 -16.156 1 81.5 309 VAL A CA 1
ATOM 2180 C C . VAL A 1 309 ? 15.766 -15.711 -15.93 1 81.5 309 VAL A C 1
ATOM 2182 O O . VAL A 1 309 ? 15.938 -14.516 -15.68 1 81.5 309 VAL A O 1
ATOM 2185 N N . ALA A 1 310 ? 16.766 -16.531 -16.094 1 80.44 310 ALA A N 1
ATOM 2186 C CA . ALA A 1 310 ? 18.156 -16.125 -15.859 1 80.44 310 ALA A CA 1
ATOM 2187 C C . ALA A 1 310 ? 18.609 -15.125 -16.922 1 80.44 310 ALA A C 1
ATOM 2189 O O . ALA A 1 310 ? 19.453 -14.273 -16.656 1 80.44 310 ALA A O 1
ATOM 2190 N N . ALA A 1 311 ? 18 -15.234 -18.062 1 83.12 311 ALA A N 1
ATOM 2191 C CA . ALA A 1 311 ? 18.406 -14.383 -19.172 1 83.12 311 ALA A CA 1
ATOM 2192 C C . ALA A 1 311 ? 17.922 -12.953 -18.984 1 83.12 311 ALA A C 1
ATOM 2194 O O . ALA A 1 311 ? 18.594 -12 -19.391 1 83.12 311 ALA A O 1
ATOM 2195 N N . ALA A 1 312 ? 16.828 -12.727 -18.391 1 87.62 312 ALA A N 1
ATOM 2196 C CA . ALA A 1 312 ? 16.297 -11.391 -18.156 1 87.62 312 ALA A CA 1
ATOM 2197 C C . ALA A 1 312 ? 15.477 -11.328 -16.875 1 87.62 312 ALA A C 1
ATOM 2199 O O . ALA A 1 312 ? 14.258 -11.156 -16.922 1 87.62 312 ALA A O 1
ATOM 2200 N N . PRO A 1 313 ? 16.188 -11.344 -15.828 1 87 313 PRO A N 1
ATOM 2201 C CA . PRO A 1 313 ? 15.508 -11.391 -14.531 1 87 313 PRO A CA 1
ATOM 2202 C C . PRO A 1 313 ? 14.586 -10.195 -14.312 1 87 313 PRO A C 1
ATOM 2204 O O . PRO A 1 313 ? 13.5 -10.344 -13.742 1 87 313 PRO A O 1
ATOM 2207 N N . VAL A 1 314 ? 14.945 -9.07 -14.828 1 90.94 314 VAL A N 1
ATOM 2208 C CA . VAL A 1 314 ? 14.18 -7.844 -14.617 1 90.94 314 VAL A CA 1
ATOM 2209 C C . VAL A 1 314 ? 12.812 -7.965 -15.289 1 90.94 314 VAL A C 1
ATOM 2211 O O . VAL A 1 314 ? 11.789 -7.609 -14.703 1 90.94 314 VAL A O 1
ATOM 2214 N N . LEU A 1 315 ? 12.773 -8.5 -16.453 1 90.81 315 LEU A N 1
ATOM 2215 C CA . LEU A 1 315 ? 11.531 -8.625 -17.203 1 90.81 315 LEU A CA 1
ATOM 2216 C C . LEU A 1 315 ? 10.633 -9.695 -16.609 1 90.81 315 LEU A C 1
ATOM 2218 O O . LEU A 1 315 ? 9.414 -9.523 -16.547 1 90.81 315 LEU A O 1
ATOM 2222 N N . VAL A 1 316 ? 11.234 -10.758 -16.172 1 88.69 316 VAL A N 1
ATOM 2223 C CA . VAL A 1 316 ? 10.461 -11.844 -15.586 1 88.69 316 VAL A CA 1
ATOM 2224 C C . VAL A 1 316 ? 9.859 -11.391 -14.258 1 88.69 316 VAL A C 1
ATOM 2226 O O . VAL A 1 316 ? 8.711 -11.727 -13.938 1 88.69 316 VAL A O 1
ATOM 2229 N N . GLU A 1 317 ? 10.617 -10.664 -13.508 1 90.62 317 GLU A N 1
ATOM 2230 C CA . GLU A 1 317 ? 10.094 -10.109 -12.266 1 90.62 317 GLU A CA 1
ATOM 2231 C C . GLU A 1 317 ? 8.945 -9.148 -12.531 1 90.62 317 GLU A C 1
ATOM 2233 O O . GLU A 1 317 ? 7.992 -9.078 -11.75 1 90.62 317 GLU A O 1
ATOM 2238 N N . ALA A 1 318 ? 9.07 -8.43 -13.578 1 94.25 318 ALA A N 1
ATOM 2239 C CA . ALA A 1 318 ? 7.98 -7.531 -13.953 1 94.25 318 ALA A CA 1
ATOM 2240 C C . ALA A 1 318 ? 6.699 -8.312 -14.242 1 94.25 318 ALA A C 1
ATOM 2242 O O . ALA A 1 318 ? 5.617 -7.914 -13.812 1 94.25 318 ALA A O 1
ATOM 2243 N N . VAL A 1 319 ? 6.855 -9.383 -14.93 1 91.75 319 VAL A N 1
ATOM 2244 C CA . VAL A 1 319 ? 5.711 -10.234 -15.234 1 91.75 319 VAL A CA 1
ATOM 2245 C C . VAL A 1 319 ? 5.113 -10.781 -13.938 1 91.75 319 VAL A C 1
ATOM 2247 O O . VAL A 1 319 ? 3.891 -10.82 -13.773 1 91.75 319 VAL A O 1
ATOM 2250 N N . ALA A 1 320 ? 5.973 -11.203 -13.047 1 90.12 320 ALA A N 1
ATOM 2251 C CA . ALA A 1 320 ? 5.52 -11.703 -11.758 1 90.12 320 ALA A CA 1
ATOM 2252 C C . ALA A 1 320 ? 4.715 -10.648 -11.008 1 90.12 320 ALA A C 1
ATOM 2254 O O . ALA A 1 320 ? 3.668 -10.945 -10.43 1 90.12 320 ALA A O 1
ATOM 2255 N N . GLY A 1 321 ? 5.227 -9.484 -11.023 1 93.69 321 GLY A N 1
ATOM 2256 C CA . GLY A 1 321 ? 4.516 -8.391 -10.375 1 93.69 321 GLY A CA 1
ATOM 2257 C C . GLY A 1 321 ? 3.145 -8.133 -10.969 1 93.69 321 GLY A C 1
ATOM 2258 O O . GLY A 1 321 ? 2.17 -7.938 -10.242 1 93.69 321 GLY A O 1
ATOM 2259 N N . LEU A 1 322 ? 3.045 -8.109 -12.273 1 94.31 322 LEU A N 1
ATOM 2260 C CA . LEU A 1 322 ? 1.776 -7.895 -12.953 1 94.31 322 LEU A CA 1
ATOM 2261 C C . LEU A 1 322 ? 0.772 -8.984 -12.594 1 94.31 322 LEU A C 1
ATOM 2263 O O . LEU A 1 322 ? -0.417 -8.711 -12.422 1 94.31 322 LEU A O 1
ATOM 2267 N N . ALA A 1 323 ? 1.273 -10.156 -12.453 1 89.94 323 ALA A N 1
ATOM 2268 C CA . ALA A 1 323 ? 0.425 -11.305 -12.148 1 89.94 323 ALA A CA 1
ATOM 2269 C C . ALA A 1 323 ? -0.197 -11.172 -10.758 1 89.94 323 ALA A C 1
ATOM 2271 O O . ALA A 1 323 ? -1.262 -11.734 -10.492 1 89.94 323 ALA A O 1
ATOM 2272 N N . LEU A 1 324 ? 0.42 -10.383 -9.93 1 92.25 324 LEU A N 1
ATOM 2273 C CA . LEU A 1 324 ? 0.008 -10.336 -8.531 1 92.25 324 LEU A CA 1
ATOM 2274 C C . LEU A 1 324 ? -0.833 -9.094 -8.258 1 92.25 324 LEU A C 1
ATOM 2276 O O . LEU A 1 324 ? -1.316 -8.898 -7.137 1 92.25 324 LEU A O 1
ATOM 2280 N N . LEU A 1 325 ? -1.13 -8.273 -9.242 1 94.94 325 LEU A N 1
ATOM 2281 C CA . LEU A 1 325 ? -1.874 -7.031 -9.039 1 94.94 325 LEU A CA 1
ATOM 2282 C C . LEU A 1 325 ? -3.285 -7.32 -8.539 1 94.94 325 LEU A C 1
ATOM 2284 O O . LEU A 1 325 ? -3.781 -6.641 -7.641 1 94.94 325 LEU A O 1
ATOM 2288 N N . GLY A 1 326 ? -3.91 -8.312 -9.164 1 91.5 326 GLY A N 1
ATOM 2289 C CA . GLY A 1 326 ? -5.242 -8.688 -8.719 1 91.5 326 GLY A CA 1
ATOM 2290 C C . GLY A 1 326 ? -5.277 -9.141 -7.27 1 91.5 326 GLY A C 1
ATOM 2291 O O . GLY A 1 326 ? -6.16 -8.742 -6.508 1 91.5 326 GLY A O 1
ATOM 2292 N N . ALA A 1 327 ? -4.344 -9.969 -6.941 1 90.38 327 ALA A N 1
ATOM 2293 C CA . ALA A 1 327 ? -4.254 -10.453 -5.566 1 90.38 327 ALA A CA 1
ATOM 2294 C C . ALA A 1 327 ? -3.994 -9.305 -4.598 1 90.38 327 ALA A C 1
ATOM 2296 O O . ALA A 1 327 ? -4.531 -9.289 -3.486 1 90.38 327 ALA A O 1
ATOM 2297 N N . LEU A 1 328 ? -3.166 -8.391 -4.98 1 95.5 328 LEU A N 1
ATOM 2298 C CA . LEU A 1 328 ? -2.902 -7.223 -4.145 1 95.5 328 LEU A CA 1
ATOM 2299 C C . LEU A 1 328 ? -4.176 -6.414 -3.928 1 95.5 328 LEU A C 1
ATOM 2301 O O . LEU A 1 328 ? -4.488 -6.027 -2.799 1 95.5 328 LEU A O 1
ATOM 2305 N N . GLY A 1 329 ? -4.879 -6.156 -5.012 1 95.69 329 GLY A N 1
ATOM 2306 C CA . GLY A 1 329 ? -6.133 -5.434 -4.895 1 95.69 329 GLY A CA 1
ATOM 2307 C C . GLY A 1 329 ? -7.125 -6.105 -3.963 1 95.69 329 GLY A C 1
ATOM 2308 O O . GLY A 1 329 ? -7.719 -5.449 -3.104 1 95.69 329 GLY A O 1
ATOM 2309 N N . GLY A 1 330 ? -7.262 -7.414 -4.129 1 93.06 330 GLY A N 1
ATOM 2310 C CA . GLY A 1 330 ? -8.148 -8.156 -3.248 1 93.06 330 GLY A CA 1
ATOM 2311 C C . GLY A 1 330 ? -7.715 -8.117 -1.794 1 93.06 330 GLY A C 1
ATOM 2312 O O . GLY A 1 330 ? -8.555 -8 -0.896 1 93.06 330 GLY A O 1
ATOM 2313 N N . SER A 1 331 ? -6.477 -8.227 -1.601 1 94.69 331 SER A N 1
ATOM 2314 C CA . SER A 1 331 ? -5.945 -8.211 -0.241 1 94.69 331 SER A CA 1
ATOM 2315 C C . SER A 1 331 ? -6.137 -6.844 0.412 1 94.69 331 SER A C 1
ATOM 2317 O O . SER A 1 331 ? -6.465 -6.758 1.599 1 94.69 331 SER A O 1
ATOM 2319 N N . LEU A 1 332 ? -5.918 -5.801 -0.35 1 97.19 332 LEU A N 1
ATOM 2320 C CA . LEU A 1 332 ? -6.129 -4.461 0.185 1 97.19 332 LEU A CA 1
ATOM 2321 C C . LEU A 1 332 ? -7.602 -4.219 0.495 1 97.19 332 LEU A C 1
ATOM 2323 O O . LEU A 1 332 ? -7.938 -3.615 1.516 1 97.19 332 LEU A O 1
ATOM 2327 N N . GLN A 1 333 ? -8.422 -4.656 -0.397 1 95.56 333 GLN A N 1
ATOM 2328 C CA . GLN A 1 333 ? -9.859 -4.559 -0.148 1 95.56 333 GLN A CA 1
ATOM 2329 C C . GLN A 1 333 ? -10.242 -5.289 1.132 1 95.56 333 GLN A C 1
ATOM 2331 O O . GLN A 1 333 ? -11 -4.762 1.952 1 95.56 333 GLN A O 1
ATOM 2336 N N . GLY A 1 334 ? -9.727 -6.484 1.302 1 94.5 334 GLY A N 1
ATOM 2337 C CA . GLY A 1 334 ? -10.008 -7.254 2.504 1 94.5 334 GLY A CA 1
ATOM 2338 C C . GLY A 1 334 ? -9.477 -6.605 3.766 1 94.5 334 GLY A C 1
ATOM 2339 O O . GLY A 1 334 ? -10.117 -6.66 4.816 1 94.5 334 GLY A O 1
ATOM 2340 N N . ALA A 1 335 ? -8.352 -6.023 3.668 1 95.88 335 ALA A N 1
ATOM 2341 C CA . ALA A 1 335 ? -7.715 -5.379 4.812 1 95.88 335 ALA A CA 1
ATOM 2342 C C . ALA A 1 335 ? -8.516 -4.168 5.281 1 95.88 335 ALA A C 1
ATOM 2344 O O . ALA A 1 335 ? -8.492 -3.82 6.465 1 95.88 335 ALA A O 1
ATOM 2345 N N . MET A 1 336 ? -9.266 -3.525 4.367 1 95.31 336 MET A N 1
ATOM 2346 C CA . MET A 1 336 ? -9.984 -2.295 4.695 1 95.31 336 MET A CA 1
ATOM 2347 C C . MET A 1 336 ? -11.461 -2.574 4.918 1 95.31 336 MET A C 1
ATOM 2349 O O . MET A 1 336 ? -12.25 -1.646 5.109 1 95.31 336 MET A O 1
ATOM 2353 N N . ALA A 1 337 ? -11.82 -3.771 4.91 1 92.94 337 ALA A N 1
ATOM 2354 C CA . ALA A 1 337 ? -13.227 -4.16 4.863 1 92.94 337 ALA A CA 1
ATOM 2355 C C . ALA A 1 337 ? -13.938 -3.824 6.172 1 92.94 337 ALA A C 1
ATOM 2357 O O . ALA A 1 337 ? -15.125 -3.496 6.176 1 92.94 337 ALA A O 1
ATOM 2358 N N . VAL A 1 338 ? -13.25 -3.969 7.32 1 93.38 338 VAL A N 1
ATOM 2359 C CA . VAL A 1 338 ? -13.859 -3.754 8.625 1 93.38 338 VAL A CA 1
ATOM 2360 C C . VAL A 1 338 ? -13.32 -2.461 9.242 1 93.38 338 VAL A C 1
ATOM 2362 O O . VAL A 1 338 ? -12.203 -2.426 9.75 1 93.38 338 VAL A O 1
ATOM 2365 N N . PRO A 1 339 ? -14.141 -1.514 9.297 1 91 339 PRO A N 1
ATOM 2366 C CA . PRO A 1 339 ? -13.695 -0.189 9.734 1 91 339 PRO A CA 1
ATOM 2367 C C . PRO A 1 339 ? -13.055 -0.209 11.117 1 91 339 PRO A C 1
ATOM 2369 O O . PRO A 1 339 ? -12.039 0.458 11.344 1 91 339 PRO A O 1
ATOM 2372 N N . GLU A 1 340 ? -13.531 -0.986 12.023 1 90.81 340 GLU A N 1
ATOM 2373 C CA . GLU A 1 340 ? -13.047 -1.012 13.406 1 90.81 340 GLU A CA 1
ATOM 2374 C C . GLU A 1 340 ? -11.656 -1.632 13.484 1 90.81 340 GLU A C 1
ATOM 2376 O O . GLU A 1 340 ? -10.953 -1.469 14.492 1 90.81 340 GLU A O 1
ATOM 2381 N N . GLN A 1 341 ? -11.281 -2.297 12.461 1 94 341 GLN A N 1
ATOM 2382 C CA . GLN A 1 341 ? -10 -3.006 12.484 1 94 341 GLN A CA 1
ATOM 2383 C C . GLN A 1 341 ? -9 -2.367 11.531 1 94 341 GLN A C 1
ATOM 2385 O O . GLN A 1 341 ? -7.918 -2.916 11.297 1 94 341 GLN A O 1
ATOM 2390 N N . ARG A 1 342 ? -9.32 -1.267 11.023 1 93.75 342 ARG A N 1
ATOM 2391 C CA . ARG A 1 342 ? -8.523 -0.669 9.953 1 93.75 342 ARG A CA 1
ATOM 2392 C C . ARG A 1 342 ? -7.137 -0.274 10.461 1 93.75 342 ARG A C 1
ATOM 2394 O O . ARG A 1 342 ? -6.137 -0.491 9.773 1 93.75 342 ARG A O 1
ATOM 2401 N N . GLU A 1 343 ? -7.156 0.302 11.594 1 93.69 343 GLU A N 1
ATOM 2402 C CA . GLU A 1 343 ? -5.867 0.722 12.133 1 93.69 343 GLU A CA 1
ATOM 2403 C C . GLU A 1 343 ? -4.938 -0.472 12.336 1 93.69 343 GLU A C 1
ATOM 2405 O O . GLU A 1 343 ? -3.758 -0.413 11.984 1 93.69 343 GLU A O 1
ATOM 2410 N N . ALA A 1 344 ? -5.484 -1.51 12.922 1 95.69 344 ALA A N 1
ATOM 2411 C CA . ALA A 1 344 ? -4.715 -2.736 13.109 1 95.69 344 ALA A CA 1
ATOM 2412 C C . ALA A 1 344 ? -4.254 -3.305 11.766 1 95.69 344 ALA A C 1
ATOM 2414 O O . ALA A 1 344 ? -3.119 -3.771 11.641 1 95.69 344 ALA A O 1
ATOM 2415 N N . ALA A 1 345 ? -5.094 -3.256 10.805 1 97.19 345 ALA A N 1
ATOM 2416 C CA . ALA A 1 345 ? -4.773 -3.764 9.469 1 97.19 345 ALA A CA 1
ATOM 2417 C C . ALA A 1 345 ? -3.65 -2.953 8.828 1 97.19 345 ALA A C 1
ATOM 2419 O O . ALA A 1 345 ? -2.744 -3.518 8.211 1 97.19 345 ALA A O 1
ATOM 2420 N N . ILE A 1 346 ? -3.693 -1.69 9.016 1 97.56 346 ILE A N 1
ATOM 2421 C CA . ILE A 1 346 ? -2.686 -0.812 8.43 1 97.56 346 ILE A CA 1
ATOM 2422 C C . ILE A 1 346 ? -1.33 -1.076 9.078 1 97.56 346 ILE A C 1
ATOM 2424 O O . ILE A 1 346 ? -0.305 -1.129 8.398 1 97.56 346 ILE A O 1
ATOM 2428 N N . VAL A 1 347 ? -1.332 -1.227 10.367 1 96.88 347 VAL A N 1
ATOM 2429 C CA . VAL A 1 347 ? -0.099 -1.542 11.086 1 96.88 347 VAL A CA 1
ATOM 2430 C C . VAL A 1 347 ? 0.459 -2.873 10.586 1 96.88 347 VAL A C 1
ATOM 2432 O O . VAL A 1 347 ? 1.659 -2.992 10.328 1 96.88 347 VAL A O 1
ATOM 2435 N N . THR A 1 348 ? -0.404 -3.859 10.43 1 96.44 348 THR A N 1
ATOM 2436 C CA . THR A 1 348 ? 0.011 -5.156 9.906 1 96.44 348 THR A CA 1
ATOM 2437 C C . THR A 1 348 ? 0.623 -5.004 8.516 1 96.44 348 THR A C 1
ATOM 2439 O O . THR A 1 348 ? 1.697 -5.547 8.242 1 96.44 348 THR A O 1
ATOM 2442 N N . LEU A 1 349 ? -0.081 -4.285 7.676 1 97.31 349 LEU A N 1
ATOM 2443 C CA . LEU A 1 349 ? 0.343 -4.051 6.301 1 97.31 349 LEU A CA 1
ATOM 2444 C C . LEU A 1 349 ? 1.731 -3.422 6.262 1 97.31 349 LEU A C 1
ATOM 2446 O O . LEU A 1 349 ? 2.619 -3.912 5.559 1 97.31 349 LEU A O 1
ATOM 2450 N N . LEU A 1 350 ? 1.984 -2.424 7.039 1 97.38 350 LEU A N 1
ATOM 2451 C CA . LEU A 1 350 ? 3.213 -1.64 6.988 1 97.38 350 LEU A CA 1
ATOM 2452 C C . LEU A 1 350 ? 4.383 -2.426 7.57 1 97.38 350 LEU A C 1
ATOM 2454 O O . LEU A 1 350 ? 5.48 -2.428 7 1 97.38 350 LEU A O 1
ATOM 2458 N N . VAL A 1 351 ? 4.184 -3.066 8.688 1 95.5 351 VAL A N 1
ATOM 2459 C CA . VAL A 1 351 ? 5.246 -3.859 9.297 1 95.5 351 VAL A CA 1
ATOM 2460 C C . VAL A 1 351 ? 5.664 -4.98 8.352 1 95.5 351 VAL A C 1
ATOM 2462 O O . VAL A 1 351 ? 6.855 -5.23 8.156 1 95.5 351 VAL A O 1
ATOM 2465 N N . THR A 1 352 ? 4.715 -5.562 7.715 1 94.06 352 THR A N 1
ATOM 2466 C CA . THR A 1 352 ? 5 -6.645 6.781 1 94.06 352 THR A CA 1
ATOM 2467 C C . THR A 1 352 ? 5.715 -6.113 5.543 1 94.06 352 THR A C 1
ATOM 2469 O O . THR A 1 352 ? 6.699 -6.703 5.086 1 94.06 352 THR A O 1
ATOM 2472 N N . ALA A 1 353 ? 5.25 -5.027 5.035 1 94.38 353 ALA A N 1
ATOM 2473 C CA . ALA A 1 353 ? 5.762 -4.473 3.785 1 94.38 353 ALA A CA 1
ATOM 2474 C C . ALA A 1 353 ? 7.152 -3.873 3.982 1 94.38 353 ALA A C 1
ATOM 2476 O O . ALA A 1 353 ? 7.883 -3.648 3.012 1 94.38 353 ALA A O 1
ATOM 2477 N N . SER A 1 354 ? 7.535 -3.523 5.176 1 91.25 354 SER A N 1
ATOM 2478 C CA . SER A 1 354 ? 8.812 -2.863 5.449 1 91.25 354 SER A CA 1
ATOM 2479 C C . SER A 1 354 ? 9.984 -3.756 5.078 1 91.25 354 SER A C 1
ATOM 2481 O O . SER A 1 354 ? 11.109 -3.271 4.895 1 91.25 354 SER A O 1
ATOM 2483 N N . GLY A 1 355 ? 9.742 -5.035 4.996 1 78.31 355 GLY A N 1
ATOM 2484 C CA . GLY A 1 355 ? 10.812 -5.965 4.684 1 78.31 355 GLY A CA 1
ATOM 2485 C C . GLY A 1 355 ? 11.82 -6.117 5.812 1 78.31 355 GLY A C 1
ATOM 2486 O O . GLY A 1 355 ? 12.812 -6.84 5.672 1 78.31 355 GLY A O 1
ATOM 2487 N N . THR A 1 356 ? 11.648 -5.449 6.875 1 78.56 356 THR A N 1
ATOM 2488 C CA . THR A 1 356 ? 12.578 -5.508 7.992 1 78.56 356 THR A CA 1
ATOM 2489 C C . THR A 1 356 ? 12.391 -6.793 8.789 1 78.56 356 THR A C 1
ATOM 2491 O O . THR A 1 356 ? 11.258 -7.199 9.062 1 78.56 356 THR A O 1
ATOM 2494 N N . ALA A 1 357 ? 13.508 -7.504 8.836 1 76.31 357 ALA A N 1
ATOM 2495 C CA . ALA A 1 357 ? 13.516 -8.664 9.719 1 76.31 357 ALA A CA 1
ATOM 2496 C C . ALA A 1 357 ? 14.023 -8.297 11.109 1 76.31 357 ALA A C 1
ATOM 2498 O O . ALA A 1 357 ? 15.031 -7.602 11.242 1 76.31 357 ALA A O 1
ATOM 2499 N N . PHE A 1 358 ? 13.227 -8.586 12.055 1 80.19 358 PHE A N 1
ATOM 2500 C CA . PHE A 1 358 ? 13.648 -8.375 13.438 1 80.19 358 PHE A CA 1
ATOM 2501 C C . PHE A 1 358 ? 13.977 -9.695 14.117 1 80.19 358 PHE A C 1
ATOM 2503 O O . PHE A 1 358 ? 13.172 -10.625 14.102 1 80.19 358 PHE A O 1
ATOM 2510 N N . ALA A 1 359 ? 15.203 -9.812 14.688 1 79.38 359 ALA A N 1
ATOM 2511 C CA . ALA A 1 359 ? 15.68 -11.016 15.367 1 79.38 359 ALA A CA 1
ATOM 2512 C C . ALA A 1 359 ? 15.688 -12.211 14.414 1 79.38 359 ALA A C 1
ATOM 2514 O O . ALA A 1 359 ? 15.383 -13.336 14.812 1 79.38 359 ALA A O 1
ATOM 2515 N N . GLY A 1 360 ? 15.867 -11.945 13.133 1 76.12 360 GLY A N 1
ATOM 2516 C CA . GLY A 1 360 ? 15.938 -13.008 12.141 1 76.12 360 GLY A CA 1
ATOM 2517 C C . GLY A 1 360 ? 14.578 -13.523 11.719 1 76.12 360 GLY A C 1
ATOM 2518 O O . GLY A 1 360 ? 14.484 -14.547 11.023 1 76.12 360 GLY A O 1
ATOM 2519 N N . ILE A 1 361 ? 13.578 -12.875 12.148 1 85.25 361 ILE A N 1
ATOM 2520 C CA . ILE A 1 361 ? 12.219 -13.273 11.836 1 85.25 361 ILE A CA 1
ATOM 2521 C C . ILE A 1 361 ? 11.609 -12.297 10.828 1 85.25 361 ILE A C 1
ATOM 2523 O O . ILE A 1 361 ? 11.805 -11.086 10.938 1 85.25 361 ILE A O 1
ATOM 2527 N N . SER A 1 362 ? 10.938 -12.898 9.914 1 83.81 362 SER A N 1
ATOM 2528 C CA . SER A 1 362 ? 10.406 -12.141 8.789 1 83.81 362 SER A CA 1
ATOM 2529 C C . SER A 1 362 ? 9.391 -11.102 9.25 1 83.81 362 SER A C 1
ATOM 2531 O O . SER A 1 362 ? 8.742 -11.281 10.281 1 83.81 362 SER A O 1
ATOM 2533 N N . GLY A 1 363 ? 9.148 -10.102 8.477 1 87.75 363 GLY A N 1
ATOM 2534 C CA . GLY A 1 363 ? 8.195 -9.031 8.742 1 87.75 363 GLY A CA 1
ATOM 2535 C C . GLY A 1 363 ? 6.754 -9.516 8.758 1 87.75 363 GLY A C 1
ATOM 2536 O O . GLY A 1 363 ? 5.906 -8.922 9.43 1 87.75 363 GLY A O 1
ATOM 2537 N N . ALA A 1 364 ? 6.477 -10.578 8.031 1 88.38 364 ALA A N 1
ATOM 2538 C CA . ALA A 1 364 ? 5.117 -11.117 7.996 1 88.38 364 ALA A CA 1
ATOM 2539 C C . ALA A 1 364 ? 4.656 -11.531 9.391 1 88.38 364 ALA A C 1
ATOM 2541 O O . ALA A 1 364 ? 3.531 -11.234 9.789 1 88.38 364 ALA A O 1
ATOM 2542 N N . PHE A 1 365 ? 5.5 -12.172 10.078 1 89.06 365 PHE A N 1
ATOM 2543 C CA . PHE A 1 365 ? 5.176 -12.594 11.43 1 89.06 365 PHE A CA 1
ATOM 2544 C C . PHE A 1 365 ? 5.012 -11.383 12.352 1 89.06 365 PHE A C 1
ATOM 2546 O O . PHE A 1 365 ? 4.023 -11.289 13.078 1 89.06 365 PHE A O 1
ATOM 2553 N N . TRP A 1 366 ? 5.938 -10.516 12.344 1 91.5 366 TRP A N 1
ATOM 2554 C CA . TRP A 1 366 ? 5.902 -9.328 13.195 1 91.5 366 TRP A CA 1
ATOM 2555 C C . TRP A 1 366 ? 4.703 -8.453 12.867 1 91.5 366 TRP A C 1
ATOM 2557 O O . TRP A 1 366 ? 4.129 -7.812 13.75 1 91.5 366 TRP A O 1
ATOM 2567 N N . GLY A 1 367 ? 4.379 -8.367 11.578 1 93.88 367 GLY A N 1
ATOM 2568 C CA . GLY A 1 367 ? 3.191 -7.633 11.18 1 93.88 367 GLY A CA 1
ATOM 2569 C C . GLY A 1 367 ? 1.92 -8.164 11.82 1 93.88 367 GLY A C 1
ATOM 2570 O O . GLY A 1 367 ? 1.116 -7.395 12.344 1 93.88 367 GLY A O 1
ATOM 2571 N N . LEU A 1 368 ? 1.761 -9.484 11.797 1 91.44 368 LEU A N 1
ATOM 2572 C CA . LEU A 1 368 ? 0.59 -10.094 12.414 1 91.44 368 LEU A CA 1
ATOM 2573 C C . LEU A 1 368 ? 0.572 -9.852 13.914 1 91.44 368 LEU A C 1
ATOM 2575 O O . LEU A 1 368 ? -0.485 -9.578 14.492 1 91.44 368 LEU A O 1
ATOM 2579 N N . LEU A 1 369 ? 1.691 -9.961 14.5 1 92.62 369 LEU A N 1
ATOM 2580 C CA . LEU A 1 369 ? 1.787 -9.734 15.938 1 92.62 369 LEU A CA 1
ATOM 2581 C C . LEU A 1 369 ? 1.439 -8.289 16.281 1 92.62 369 LEU A C 1
ATOM 2583 O O . LEU A 1 369 ? 0.71 -8.039 17.25 1 92.62 369 LEU A O 1
ATOM 2587 N N . ALA A 1 370 ? 2.01 -7.367 15.57 1 94.69 370 ALA A N 1
ATOM 2588 C CA . ALA A 1 370 ? 1.757 -5.949 15.82 1 94.69 370 ALA A CA 1
ATOM 2589 C C . ALA A 1 370 ? 0.284 -5.609 15.617 1 94.69 370 ALA A C 1
ATOM 2591 O O . ALA A 1 370 ? -0.316 -4.902 16.422 1 94.69 370 ALA A O 1
ATOM 2592 N N . GLY A 1 371 ? -0.26 -6.062 14.477 1 94.81 371 GLY A N 1
ATOM 2593 C CA . GLY A 1 371 ? -1.683 -5.863 14.25 1 94.81 371 GLY A CA 1
ATOM 2594 C C . GLY A 1 371 ? -2.551 -6.508 15.312 1 94.81 371 GLY A C 1
ATOM 2595 O O . GLY A 1 371 ? -3.539 -5.918 15.758 1 94.81 371 GLY A O 1
ATOM 2596 N N . GLY A 1 372 ? -2.225 -7.734 15.68 1 93.56 372 GLY A N 1
ATOM 2597 C CA . GLY A 1 372 ? -2.938 -8.398 16.75 1 93.56 372 GLY A CA 1
ATOM 2598 C C . GLY A 1 372 ? -2.883 -7.637 18.062 1 93.56 372 GLY A C 1
ATOM 2599 O O . GLY A 1 372 ? -3.879 -7.559 18.797 1 93.56 372 GLY A O 1
ATOM 2600 N N . ALA A 1 373 ? -1.728 -7.129 18.391 1 94.06 373 ALA A N 1
ATOM 2601 C CA . ALA A 1 373 ? -1.574 -6.316 19.594 1 94.06 373 ALA A CA 1
ATOM 2602 C C . ALA A 1 373 ? -2.479 -5.09 19.547 1 94.06 373 ALA A C 1
ATOM 2604 O O . ALA A 1 373 ? -3.076 -4.715 20.562 1 94.06 373 ALA A O 1
ATOM 2605 N N . MET A 1 374 ? -2.549 -4.508 18.406 1 93.69 374 MET A N 1
ATOM 2606 C CA . MET A 1 374 ? -3.418 -3.344 18.25 1 93.69 374 MET A CA 1
ATOM 2607 C C . MET A 1 374 ? -4.879 -3.723 18.469 1 93.69 374 MET A C 1
ATOM 2609 O O . MET A 1 374 ? -5.633 -2.971 19.078 1 93.69 374 MET A O 1
ATOM 2613 N N . LEU A 1 375 ? -5.242 -4.812 17.922 1 91.56 375 LEU A N 1
ATOM 2614 C CA . LEU A 1 375 ? -6.609 -5.277 18.109 1 91.56 375 LEU A CA 1
ATOM 2615 C C . LEU A 1 375 ? -6.895 -5.57 19.578 1 91.56 375 LEU A C 1
ATOM 2617 O O . LEU A 1 375 ? -7.977 -5.262 20.078 1 91.56 375 LEU A O 1
ATOM 2621 N N . ALA A 1 376 ? -5.961 -6.207 20.188 1 90.69 376 ALA A N 1
ATOM 2622 C CA . ALA A 1 376 ? -6.117 -6.512 21.609 1 90.69 376 ALA A CA 1
ATOM 2623 C C . ALA A 1 376 ? -6.262 -5.238 22.422 1 90.69 376 ALA A C 1
ATOM 2625 O O . ALA A 1 376 ? -7.051 -5.188 23.375 1 90.69 376 ALA A O 1
ATOM 2626 N N . LEU A 1 377 ? -5.504 -4.277 22.094 1 90 377 LEU A N 1
ATOM 2627 C CA . LEU A 1 377 ? -5.559 -2.998 22.797 1 90 377 LEU A CA 1
ATOM 2628 C C . LEU A 1 377 ? -6.918 -2.33 22.609 1 90 377 LEU A C 1
ATOM 2630 O O . LEU A 1 377 ? -7.414 -1.651 23.5 1 90 377 LEU A O 1
ATOM 2634 N N . SER A 1 378 ? -7.527 -2.484 21.453 1 84.5 378 SER A N 1
ATOM 2635 C CA . SER A 1 378 ? -8.812 -1.857 21.141 1 84.5 378 SER A CA 1
ATOM 2636 C C . SER A 1 378 ? -9.945 -2.516 21.922 1 84.5 378 SER A C 1
ATOM 2638 O O . SER A 1 378 ? -10.992 -1.905 22.141 1 84.5 378 SER A O 1
ATOM 2640 N N . ARG A 1 379 ? -9.781 -3.705 22.172 1 77.69 379 ARG A N 1
ATOM 2641 C CA . ARG A 1 379 ? -10.805 -4.418 22.922 1 77.69 379 ARG A CA 1
ATOM 2642 C C . ARG A 1 379 ? -10.836 -3.959 24.375 1 77.69 379 ARG A C 1
ATOM 2644 O O . ARG A 1 379 ? -11.836 -4.133 25.078 1 77.69 379 ARG A O 1
ATOM 2651 N N . PHE A 1 380 ? -9.758 -3.459 24.75 1 69.5 380 PHE A N 1
ATOM 2652 C CA . PHE A 1 380 ? -9.711 -2.982 26.125 1 69.5 380 PHE A CA 1
ATOM 2653 C C . PHE A 1 380 ? -10.422 -1.642 26.25 1 69.5 380 PHE A C 1
ATOM 2655 O O . PHE A 1 380 ? -10.594 -1.133 27.359 1 69.5 380 PHE A O 1
ATOM 2662 N N . ARG A 1 381 ? -10.781 -1.02 25.172 1 59.06 381 ARG A N 1
ATOM 2663 C CA . ARG A 1 381 ? -11.438 0.283 25.219 1 59.06 381 ARG A CA 1
ATOM 2664 C C . ARG A 1 381 ? -12.828 0.174 25.828 1 59.06 381 ARG A C 1
ATOM 2666 O O . ARG A 1 381 ? -13.648 -0.631 25.391 1 59.06 381 ARG A O 1
ATOM 2673 N N . ARG A 1 382 ? -12.97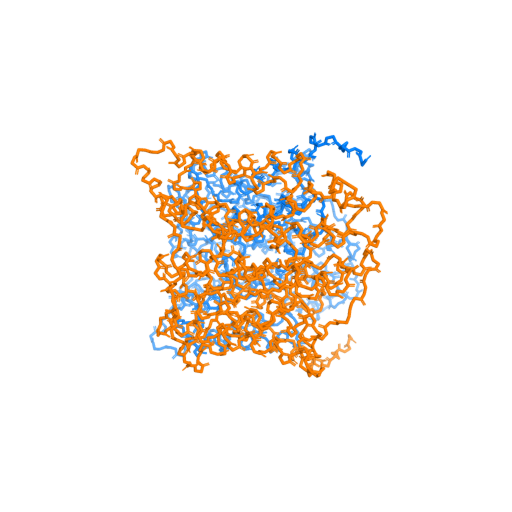7 0.562 27.047 1 49.22 382 ARG A N 1
ATOM 2674 C CA . ARG A 1 382 ? -14.289 0.918 27.594 1 49.22 382 ARG A CA 1
ATOM 2675 C C . ARG A 1 382 ? -14.883 2.1 26.828 1 49.22 382 ARG A C 1
ATOM 2677 O O . ARG A 1 382 ? -14.227 3.127 26.656 1 49.22 382 ARG A O 1
ATOM 2684 N N . PRO A 1 383 ? -15.883 1.875 25.938 1 44.34 383 PRO A N 1
ATOM 2685 C CA . PRO A 1 383 ? -16.547 3.023 25.312 1 44.34 383 PRO A CA 1
ATOM 2686 C C . PRO A 1 383 ? -16.641 4.227 26.25 1 44.34 383 PRO A C 1
ATOM 2688 O O . PRO A 1 383 ? -17.094 4.094 27.391 1 44.34 383 PRO A O 1
ATOM 2691 N N . LEU A 1 384 ? -15.773 5.004 26.453 1 38 384 LEU A N 1
ATOM 2692 C CA . LEU A 1 384 ? -16.312 6.164 27.156 1 38 384 LEU A CA 1
ATOM 2693 C C . LEU A 1 384 ? -17.578 6.68 26.469 1 38 384 LEU A C 1
ATOM 2695 O O . LEU A 1 384 ? -17.609 6.805 25.25 1 38 384 LEU A O 1
ATOM 2699 N N . GLU A 1 385 ? -18.75 6.219 26.953 1 32.06 385 GLU A N 1
ATOM 2700 C CA . GLU A 1 385 ? -20.016 6.859 26.562 1 32.06 385 GLU A CA 1
ATOM 2701 C C . GLU A 1 385 ? -19.797 8.328 26.219 1 32.06 385 GLU A C 1
ATOM 2703 O O . GLU A 1 385 ? -19.062 9.039 26.906 1 32.06 385 GLU A O 1
ATOM 2708 N N . PRO A 1 386 ? -20.297 8.641 24.938 1 32.12 386 PRO A N 1
ATOM 2709 C CA . PRO A 1 386 ? -20.406 10.102 24.828 1 32.12 386 PRO A CA 1
ATOM 2710 C C . PRO A 1 386 ? -21.016 10.734 26.078 1 32.12 386 PRO A C 1
ATOM 2712 O O . PRO A 1 386 ? -21.812 10.094 26.781 1 32.12 386 PRO A O 1
ATOM 2715 N N . MET B 1 1 ? -15.367 40 28.812 1 36.5 1 MET B N 1
ATOM 2716 C CA . MET B 1 1 ? -14.422 39.188 28.078 1 36.5 1 MET B CA 1
ATOM 2717 C C . MET B 1 1 ? -14.789 37.688 28.219 1 36.5 1 MET B C 1
ATOM 2719 O O . MET B 1 1 ? -14.547 36.906 27.297 1 36.5 1 MET B O 1
ATOM 2723 N N . ARG B 1 2 ? -15.188 37.375 29.547 1 52.19 2 ARG B N 1
ATOM 2724 C CA . ARG B 1 2 ? -15.688 36.031 29.891 1 52.19 2 ARG B CA 1
ATOM 2725 C C . ARG B 1 2 ? -16.922 35.688 29.078 1 52.19 2 ARG B C 1
ATOM 2727 O O . ARG B 1 2 ? -17.094 34.531 28.672 1 52.19 2 ARG B O 1
ATOM 2734 N N . ASP B 1 3 ? -17.828 36.531 28.844 1 59.75 3 ASP B N 1
ATOM 2735 C CA . ASP B 1 3 ? -19.062 36.312 28.109 1 59.75 3 ASP B CA 1
ATOM 2736 C C . ASP B 1 3 ? -18.797 36.219 26.609 1 59.75 3 ASP B C 1
ATOM 2738 O O . ASP B 1 3 ? -19.547 35.562 25.891 1 59.75 3 ASP B O 1
ATOM 2742 N N . LEU B 1 4 ? -17.625 36.812 26.156 1 69 4 LEU B N 1
ATOM 2743 C CA . LEU B 1 4 ? -17.281 36.875 24.734 1 69 4 LEU B CA 1
ATOM 2744 C C . LEU B 1 4 ? -16.594 35.594 24.297 1 69 4 LEU B C 1
ATOM 2746 O O . LEU B 1 4 ? -16.781 35.156 23.156 1 69 4 LEU B O 1
ATOM 2750 N N . LEU B 1 5 ? -15.938 34.938 25.266 1 85.44 5 LEU B N 1
ATOM 2751 C CA . LEU B 1 5 ? -15.211 33.719 24.938 1 85.44 5 LEU B CA 1
ATOM 2752 C C . LEU B 1 5 ? -15.305 32.719 26.078 1 85.44 5 LEU B C 1
ATOM 2754 O O . LEU B 1 5 ? -14.383 32.625 26.891 1 85.44 5 LEU B O 1
ATOM 2758 N N . PRO B 1 6 ? -16.375 31.953 26.078 1 88.44 6 PRO B N 1
ATOM 2759 C CA . PRO B 1 6 ? -16.5 30.922 27.125 1 88.44 6 PRO B CA 1
ATOM 2760 C C . PRO B 1 6 ? -15.289 30 27.188 1 88.44 6 PRO B C 1
ATOM 2762 O O . PRO B 1 6 ? -14.656 29.734 26.156 1 88.44 6 PRO B O 1
ATOM 2765 N N . PRO B 1 7 ? -15.031 29.516 28.406 1 87.88 7 PRO B N 1
ATOM 2766 C CA . PRO B 1 7 ? -13.859 28.672 28.594 1 87.88 7 PRO B CA 1
ATOM 2767 C C . PRO B 1 7 ? -13.875 27.438 27.688 1 87.88 7 PRO B C 1
ATOM 2769 O O . PRO B 1 7 ? -12.82 27.016 27.203 1 87.88 7 PRO B O 1
ATOM 2772 N N . HIS B 1 8 ? -15.008 26.875 27.516 1 88.06 8 HIS B N 1
ATOM 2773 C CA . HIS B 1 8 ? -15.086 25.688 26.672 1 88.06 8 HIS B CA 1
ATOM 2774 C C . HIS B 1 8 ? -14.758 26.016 25.219 1 88.06 8 HIS B C 1
ATOM 2776 O O . HIS B 1 8 ? -14.188 25.188 24.5 1 88.06 8 HIS B O 1
ATOM 2782 N N . THR B 1 9 ? -15.18 27.172 24.812 1 92.69 9 THR B N 1
ATOM 2783 C CA . THR B 1 9 ? -14.859 27.625 23.469 1 92.69 9 THR B CA 1
ATOM 2784 C C . THR B 1 9 ? -13.359 27.844 23.312 1 92.69 9 THR B C 1
ATOM 2786 O O . THR B 1 9 ? -12.773 27.469 22.297 1 92.69 9 THR B O 1
ATOM 2789 N N . LEU B 1 10 ? -12.75 28.422 24.312 1 93.5 10 LEU B N 1
ATOM 2790 C CA . LEU B 1 10 ? -11.305 28.609 24.328 1 93.5 10 LEU B CA 1
ATOM 2791 C C . LEU B 1 10 ? -10.578 27.266 24.297 1 93.5 10 LEU B C 1
ATOM 2793 O O . LEU B 1 10 ? -9.617 27.094 23.547 1 93.5 10 LEU B O 1
ATOM 2797 N N . ALA B 1 11 ? -11.047 26.375 25.062 1 90.38 11 ALA B N 1
ATOM 2798 C CA . ALA B 1 11 ? -10.438 25.047 25.141 1 90.38 11 ALA B CA 1
ATOM 2799 C C . ALA B 1 11 ? -10.547 24.328 23.797 1 90.38 11 ALA B C 1
ATOM 2801 O O . ALA B 1 11 ? -9.594 23.672 23.359 1 90.38 11 ALA B O 1
ATOM 2802 N N . ALA B 1 12 ? -11.664 24.406 23.203 1 90.94 12 ALA B N 1
ATOM 2803 C CA . ALA B 1 12 ? -11.883 23.75 21.922 1 90.94 12 ALA B CA 1
ATOM 2804 C C . ALA B 1 12 ? -10.953 24.297 20.844 1 90.94 12 ALA B C 1
ATOM 2806 O O . ALA B 1 12 ? -10.375 23.547 20.062 1 90.94 12 ALA B O 1
ATOM 2807 N N . GLY B 1 13 ? -10.82 25.578 20.812 1 93.81 13 GLY B N 1
ATOM 2808 C CA . GLY B 1 13 ? -9.93 26.203 19.859 1 93.81 13 GLY B CA 1
ATOM 2809 C C . GLY B 1 13 ? -8.469 25.859 20.078 1 93.81 13 GLY B C 1
ATOM 2810 O O . GLY B 1 13 ? -7.742 25.594 19.109 1 93.81 13 GLY B O 1
ATOM 2811 N N . LEU B 1 14 ? -8.062 25.828 21.312 1 92.06 14 LEU B N 1
ATOM 2812 C CA . LEU B 1 14 ? -6.676 25.5 21.625 1 92.06 14 LEU B CA 1
ATOM 2813 C C . LEU B 1 14 ? -6.375 24.031 21.344 1 92.06 14 LEU B C 1
ATOM 2815 O O . LEU B 1 14 ? -5.277 23.703 20.891 1 92.06 14 LEU B O 1
ATOM 2819 N N . LEU B 1 15 ? -7.34 23.25 21.641 1 89.12 15 LEU B N 1
ATOM 2820 C CA . LEU B 1 15 ? -7.195 21.844 21.297 1 89.12 15 LEU B CA 1
ATOM 2821 C C . LEU B 1 15 ? -7.043 21.656 19.797 1 89.12 15 LEU B C 1
ATOM 2823 O O . LEU B 1 15 ? -6.195 20.875 19.344 1 89.12 15 LEU B O 1
ATOM 2827 N N . ALA B 1 16 ? -7.859 22.328 19.047 1 92.5 16 ALA B N 1
ATOM 2828 C CA . ALA B 1 16 ? -7.789 22.25 17.594 1 92.5 16 ALA B CA 1
ATOM 2829 C C . ALA B 1 16 ? -6.418 22.703 17.094 1 92.5 16 ALA B C 1
ATOM 2831 O O . ALA B 1 16 ? -5.84 22.062 16.203 1 92.5 16 ALA B O 1
ATOM 2832 N N . ALA B 1 17 ? -5.914 23.734 17.688 1 94.38 17 ALA B N 1
ATOM 2833 C CA . ALA B 1 17 ? -4.605 24.234 17.281 1 94.38 17 ALA B CA 1
ATOM 2834 C C . ALA B 1 17 ? -3.5 23.234 17.609 1 94.38 17 ALA B C 1
ATOM 2836 O O . ALA B 1 17 ? -2.602 23 16.797 1 94.38 17 ALA B O 1
ATOM 2837 N N . PHE B 1 18 ? -3.592 22.719 18.719 1 89.19 18 PHE B N 1
ATOM 2838 C CA . PHE B 1 18 ? -2.58 21.766 19.172 1 89.19 18 PHE B CA 1
ATOM 2839 C C . PHE B 1 18 ? -2.609 20.516 18.312 1 89.19 18 PHE B C 1
ATOM 2841 O O . PHE B 1 18 ? -1.566 20.047 17.844 1 89.19 18 PHE B O 1
ATOM 2848 N N . VAL B 1 19 ? -3.783 20.016 18.094 1 86.06 19 VAL B N 1
ATOM 2849 C CA . VAL B 1 19 ? -3.955 18.812 17.281 1 86.06 19 VAL B CA 1
ATOM 2850 C C . VAL B 1 19 ? -3.523 19.109 15.844 1 86.06 19 VAL B C 1
ATOM 2852 O O . VAL B 1 19 ? -2.779 18.328 15.25 1 86.06 19 VAL B O 1
ATOM 2855 N N . GLY B 1 20 ? -3.939 20.172 15.367 1 89.81 20 GLY B N 1
ATOM 2856 C CA . GLY B 1 20 ? -3.607 20.531 14 1 89.81 20 GLY B CA 1
ATOM 2857 C C . GLY B 1 20 ? -2.119 20.703 13.766 1 89.81 20 GLY B C 1
ATOM 2858 O O . GLY B 1 20 ? -1.589 20.281 12.742 1 89.81 20 GLY B O 1
ATOM 2859 N N . PHE B 1 21 ? -1.42 21.25 14.703 1 92.25 21 PHE B N 1
ATOM 2860 C CA . PHE B 1 21 ? 0.007 21.516 14.578 1 92.25 21 PHE B CA 1
ATOM 2861 C C . PHE B 1 21 ? 0.826 20.281 14.898 1 92.25 21 PHE B C 1
ATOM 2863 O O . PHE B 1 21 ? 1.658 19.844 14.094 1 92.25 21 PHE B O 1
ATOM 2870 N N . ALA B 1 22 ? 0.544 19.703 16 1 84.69 22 ALA B N 1
ATOM 2871 C CA . ALA B 1 22 ? 1.354 18.594 16.516 1 84.69 22 ALA B CA 1
ATOM 2872 C C . ALA B 1 22 ? 1.199 17.344 15.656 1 84.69 22 ALA B C 1
ATOM 2874 O O . ALA B 1 22 ? 2.123 16.547 15.547 1 84.69 22 ALA B O 1
ATOM 2875 N N . SER B 1 23 ? 0.143 17.25 14.984 1 83.12 23 SER B N 1
ATOM 2876 C CA . SER B 1 23 ? -0.153 16.016 14.273 1 83.12 23 SER B CA 1
ATOM 2877 C C . SER B 1 23 ? 0.64 15.914 12.977 1 83.12 23 SER B C 1
ATOM 2879 O O . SER B 1 23 ? 0.825 14.82 12.438 1 83.12 23 SER B O 1
ATOM 2881 N N . SER B 1 24 ? 1.102 17.109 12.477 1 89.88 24 SER B N 1
ATOM 2882 C CA . SER B 1 24 ? 1.677 16.922 11.148 1 89.88 24 SER B CA 1
ATOM 2883 C C . SER B 1 24 ? 2.814 17.906 10.898 1 89.88 24 SER B C 1
ATOM 2885 O O . SER B 1 24 ? 3.285 18.031 9.766 1 89.88 24 SER B O 1
ATOM 2887 N N . PHE B 1 25 ? 3.283 18.609 11.945 1 92.69 25 PHE B N 1
ATOM 2888 C CA . PHE B 1 25 ? 4.379 19.547 11.719 1 92.69 25 PHE B CA 1
ATOM 2889 C C . PHE B 1 25 ? 5.621 18.812 11.227 1 92.69 25 PHE B C 1
ATOM 2891 O O . PHE B 1 25 ? 6.371 19.328 10.398 1 92.69 25 PHE B O 1
ATOM 2898 N N . ALA B 1 26 ? 5.824 17.594 11.75 1 90.12 26 ALA B N 1
ATOM 2899 C CA . ALA B 1 26 ? 6.992 16.812 11.352 1 90.12 26 ALA B CA 1
ATOM 2900 C C . ALA B 1 26 ? 6.938 16.453 9.867 1 90.12 26 ALA B C 1
ATOM 2902 O O . ALA B 1 26 ? 7.973 16.406 9.203 1 90.12 26 ALA B O 1
ATOM 2903 N N . VAL B 1 27 ? 5.766 16.219 9.383 1 92.31 27 VAL B N 1
ATOM 2904 C CA . VAL B 1 27 ? 5.574 15.914 7.965 1 92.31 27 VAL B CA 1
ATOM 2905 C C . VAL B 1 27 ? 5.914 17.141 7.121 1 92.31 27 VAL B C 1
ATOM 2907 O O . VAL B 1 27 ? 6.535 17.031 6.066 1 92.31 27 VAL B O 1
ATOM 2910 N N . VAL B 1 28 ? 5.512 18.266 7.621 1 95.75 28 VAL B N 1
ATOM 2911 C CA . VAL B 1 28 ? 5.766 19.516 6.93 1 95.75 28 VAL B CA 1
ATOM 2912 C C . VAL B 1 28 ? 7.273 19.766 6.84 1 95.75 28 VAL B C 1
ATOM 2914 O O . VAL B 1 28 ? 7.797 20.047 5.762 1 95.75 28 VAL B O 1
ATOM 2917 N N . LEU B 1 29 ? 7.973 19.578 7.891 1 92.75 29 LEU B N 1
ATOM 2918 C CA . LEU B 1 29 ? 9.414 19.812 7.895 1 92.75 29 LEU B CA 1
ATOM 2919 C C . LEU B 1 29 ? 10.125 18.812 6.984 1 92.75 29 LEU B C 1
ATOM 2921 O O . LEU B 1 29 ? 11.039 19.188 6.242 1 92.75 29 LEU B O 1
ATOM 2925 N N . ARG B 1 30 ? 9.664 17.609 7.059 1 90.19 30 ARG B N 1
ATOM 2926 C CA . ARG B 1 30 ? 10.242 16.578 6.188 1 90.19 30 ARG B CA 1
ATOM 2927 C C . ARG B 1 30 ? 9.992 16.906 4.719 1 90.19 30 ARG B C 1
ATOM 2929 O O . ARG B 1 30 ? 10.875 16.719 3.879 1 90.19 30 ARG B O 1
ATOM 2936 N N . GLY B 1 31 ? 8.852 17.312 4.414 1 93.69 31 GLY B N 1
ATOM 2937 C CA . GLY B 1 31 ? 8.516 17.688 3.049 1 93.69 31 GLY B CA 1
ATOM 2938 C C . GLY B 1 31 ? 9.367 18.828 2.514 1 93.69 31 GLY B C 1
ATOM 2939 O O . GLY B 1 31 ? 9.898 18.734 1.403 1 93.69 31 GLY B O 1
ATOM 2940 N N . LEU B 1 32 ? 9.531 19.828 3.344 1 95.12 32 LEU B N 1
ATOM 2941 C CA . LEU B 1 32 ? 10.312 21 2.926 1 95.12 32 LEU B CA 1
ATOM 2942 C C . LEU B 1 32 ? 11.781 20.641 2.758 1 95.12 32 LEU B C 1
ATOM 2944 O O . LEU B 1 32 ? 12.422 21.031 1.781 1 95.12 32 LEU B O 1
ATOM 2948 N N . THR B 1 33 ? 12.305 19.859 3.625 1 92.25 33 THR B N 1
ATOM 2949 C CA . THR B 1 33 ? 13.703 19.453 3.543 1 92.25 33 THR B CA 1
ATOM 2950 C C . THR B 1 33 ? 13.93 18.547 2.336 1 92.25 33 THR B C 1
ATOM 2952 O O . THR B 1 33 ? 14.938 18.672 1.637 1 92.25 33 THR B O 1
ATOM 2955 N N . ALA B 1 34 ? 13.039 17.719 2.105 1 90.94 34 ALA B N 1
ATOM 2956 C CA . ALA B 1 34 ? 13.148 16.812 0.958 1 90.94 34 ALA B CA 1
ATOM 2957 C C . ALA B 1 34 ? 13.109 17.594 -0.353 1 90.94 34 ALA B C 1
ATOM 2959 O O . ALA B 1 34 ? 13.75 17.203 -1.334 1 90.94 34 ALA B O 1
ATOM 2960 N N . ALA B 1 35 ? 12.391 18.688 -0.322 1 93.62 35 ALA B N 1
ATOM 2961 C CA . ALA B 1 35 ? 12.266 19.531 -1.514 1 93.62 35 ALA B CA 1
ATOM 2962 C C . ALA B 1 35 ? 13.516 20.375 -1.728 1 93.62 35 ALA B C 1
ATOM 2964 O O . ALA B 1 35 ? 13.625 21.094 -2.725 1 93.62 35 ALA B O 1
ATOM 2965 N N . GLY B 1 36 ? 14.453 20.344 -0.724 1 93.38 36 GLY B N 1
ATOM 2966 C CA . GLY B 1 36 ? 15.727 21.016 -0.897 1 93.38 36 GLY B CA 1
ATOM 2967 C C . GLY B 1 36 ? 15.906 22.203 0.039 1 93.38 36 GLY B C 1
ATOM 2968 O O . GLY B 1 36 ? 16.891 22.938 -0.057 1 93.38 36 GLY B O 1
ATOM 2969 N N . ALA B 1 37 ? 15.047 22.391 0.966 1 94.5 37 ALA B N 1
ATOM 2970 C CA . ALA B 1 37 ? 15.148 23.531 1.885 1 94.5 37 ALA B CA 1
ATOM 2971 C C . ALA B 1 37 ? 16.297 23.328 2.867 1 94.5 37 ALA B C 1
ATOM 2973 O O . ALA B 1 37 ? 16.516 22.219 3.361 1 94.5 37 ALA B O 1
ATOM 2974 N N . SER B 1 38 ? 17.062 24.359 3.061 1 91.12 38 SER B N 1
ATOM 2975 C CA . SER B 1 38 ? 17.984 24.375 4.195 1 91.12 38 SER B CA 1
ATOM 2976 C C . SER B 1 38 ? 17.234 24.359 5.52 1 91.12 38 SER B C 1
ATOM 2978 O O . SER B 1 38 ? 16.016 24.594 5.551 1 91.12 38 SER B O 1
ATOM 2980 N N . PRO B 1 39 ? 17.891 24.094 6.582 1 87.38 39 PRO B N 1
ATOM 2981 C CA . PRO B 1 39 ? 17.203 24.109 7.879 1 87.38 39 PRO B CA 1
ATOM 2982 C C . PRO B 1 39 ? 16.547 25.453 8.18 1 87.38 39 PRO B C 1
ATOM 2984 O O . PRO B 1 39 ? 15.422 25.484 8.695 1 87.38 39 PRO B O 1
ATOM 2987 N N . ALA B 1 40 ? 17.219 26.469 7.82 1 90.62 40 ALA B N 1
ATOM 2988 C CA . ALA B 1 40 ? 16.672 27.797 8.047 1 90.62 40 ALA B CA 1
ATOM 2989 C C . ALA B 1 40 ? 15.438 28.031 7.18 1 90.62 40 ALA B C 1
ATOM 2991 O O . ALA B 1 40 ? 14.453 28.609 7.641 1 90.62 40 ALA B O 1
ATOM 2992 N N . GLN B 1 41 ? 15.508 27.594 5.969 1 93.62 41 GLN B N 1
ATOM 2993 C CA . GLN B 1 41 ? 14.383 27.734 5.051 1 93.62 41 GLN B CA 1
ATOM 2994 C C . GLN B 1 41 ? 13.195 26.891 5.496 1 93.62 41 GLN B C 1
ATOM 2996 O O . GLN B 1 41 ? 12.039 27.312 5.359 1 93.62 41 GLN B O 1
ATOM 3001 N N . ALA B 1 42 ? 13.484 25.734 5.988 1 93.31 42 ALA B N 1
ATOM 3002 C CA . ALA B 1 42 ? 12.43 24.859 6.477 1 93.31 42 ALA B CA 1
ATOM 3003 C C . ALA B 1 42 ? 11.727 25.469 7.688 1 93.31 42 ALA B C 1
ATOM 3005 O O . ALA B 1 42 ? 10.492 25.406 7.793 1 93.31 42 ALA B O 1
ATOM 3006 N N . ALA B 1 43 ? 12.508 26.031 8.562 1 92.56 43 ALA B N 1
ATOM 3007 C CA . ALA B 1 43 ? 11.93 26.703 9.719 1 92.56 43 ALA B CA 1
ATOM 3008 C C . ALA B 1 43 ? 11.094 27.906 9.297 1 92.56 43 ALA B C 1
ATOM 3010 O O . ALA B 1 43 ? 10.008 28.125 9.844 1 92.56 43 ALA B O 1
ATOM 3011 N N . SER B 1 44 ? 11.641 28.609 8.367 1 95.75 44 SER B N 1
ATOM 3012 C CA . SER B 1 44 ? 10.914 29.75 7.82 1 95.75 44 SER B CA 1
ATOM 3013 C C . SER B 1 44 ? 9.594 29.328 7.188 1 95.75 44 SER B C 1
ATOM 3015 O O . SER B 1 44 ? 8.562 29.953 7.398 1 95.75 44 SER B O 1
ATOM 3017 N N . GLY B 1 45 ? 9.664 28.312 6.406 1 96.75 45 GLY B N 1
ATOM 3018 C CA . GLY B 1 45 ? 8.461 27.781 5.777 1 96.75 45 GLY B CA 1
ATOM 3019 C C . GLY B 1 45 ? 7.41 27.328 6.781 1 96.75 45 GLY B C 1
ATOM 3020 O O . GLY B 1 45 ? 6.223 27.625 6.617 1 96.75 45 GLY B O 1
ATOM 3021 N N . LEU B 1 46 ? 7.863 26.609 7.789 1 95.56 46 LEU B N 1
ATOM 3022 C CA . LEU B 1 46 ? 6.949 26.156 8.828 1 95.56 46 LEU B CA 1
ATOM 3023 C C . LEU B 1 46 ? 6.281 27.328 9.523 1 95.56 46 LEU B C 1
ATOM 3025 O O . LEU B 1 46 ? 5.07 27.312 9.758 1 95.56 46 LEU B O 1
ATOM 3029 N N . MET B 1 47 ? 7.031 28.281 9.859 1 96.19 47 MET B N 1
ATOM 3030 C CA . MET B 1 47 ? 6.504 29.484 10.492 1 96.19 47 MET B CA 1
ATOM 3031 C C . MET B 1 47 ? 5.496 30.188 9.578 1 96.19 47 MET B C 1
ATOM 3033 O O . MET B 1 47 ? 4.41 30.562 10.023 1 96.19 47 MET B O 1
ATOM 3037 N N . ALA B 1 48 ? 5.906 30.312 8.344 1 97.62 48 ALA B N 1
ATOM 3038 C CA . ALA B 1 48 ? 5.043 30.984 7.375 1 97.62 48 ALA B CA 1
ATOM 3039 C C . ALA B 1 48 ? 3.709 30.266 7.234 1 97.62 48 ALA B C 1
ATOM 3041 O O . ALA B 1 48 ? 2.654 30.891 7.148 1 97.62 48 ALA B O 1
ATOM 3042 N N . LEU B 1 49 ? 3.762 29 7.16 1 98.12 49 LEU B N 1
ATOM 3043 C CA . LEU B 1 49 ? 2.547 28.203 7.027 1 98.12 49 LEU B CA 1
ATOM 3044 C C . LEU B 1 49 ? 1.663 28.344 8.258 1 98.12 49 LEU B C 1
ATOM 3046 O O . LEU B 1 49 ? 0.454 28.562 8.141 1 98.12 49 LEU B O 1
ATOM 3050 N N . ALA B 1 50 ? 2.262 28.234 9.43 1 97.19 50 ALA B N 1
ATOM 3051 C CA . ALA B 1 50 ? 1.503 28.328 10.672 1 97.19 50 ALA B CA 1
ATOM 3052 C C . ALA B 1 50 ? 0.836 29.703 10.805 1 97.19 50 ALA B C 1
ATOM 3054 O O . ALA B 1 50 ? -0.339 29.781 11.164 1 97.19 50 ALA B O 1
ATOM 3055 N N . VAL B 1 51 ? 1.558 30.672 10.453 1 97.12 51 VAL B N 1
ATOM 3056 C CA . VAL B 1 51 ? 1.031 32.031 10.539 1 97.12 51 VAL B CA 1
ATOM 3057 C C . VAL B 1 51 ? -0.045 32.25 9.477 1 97.12 51 VAL B C 1
ATOM 3059 O O . VAL B 1 51 ? -1.095 32.812 9.75 1 97.12 51 VAL B O 1
ATOM 3062 N N . ALA B 1 52 ? 0.223 31.781 8.305 1 98.19 52 ALA B N 1
ATOM 3063 C CA . ALA B 1 52 ? -0.727 31.922 7.203 1 98.19 52 ALA B CA 1
ATOM 3064 C C . ALA B 1 52 ? -2.037 31.203 7.508 1 98.19 52 ALA B C 1
ATOM 3066 O O . ALA B 1 52 ? -3.119 31.75 7.289 1 98.19 52 ALA B O 1
ATOM 3067 N N . MET B 1 53 ? -1.926 29.984 7.902 1 97.56 53 MET B N 1
ATOM 3068 C CA . MET B 1 53 ? -3.17 29.266 8.156 1 97.56 53 MET B CA 1
ATOM 3069 C C . MET B 1 53 ? -3.918 29.875 9.344 1 97.56 53 MET B C 1
ATOM 3071 O O . MET B 1 53 ? -5.148 29.938 9.344 1 97.56 53 MET B O 1
ATOM 3075 N N . GLY B 1 54 ? -3.188 30.359 10.359 1 98.19 54 GLY B N 1
ATOM 3076 C CA . GLY B 1 54 ? -3.83 31.047 11.469 1 98.19 54 GLY B CA 1
ATOM 3077 C C . GLY B 1 54 ? -4.551 32.312 11.047 1 98.19 54 GLY B C 1
ATOM 3078 O O . GLY B 1 54 ? -5.738 32.469 11.336 1 98.19 54 GLY B O 1
ATOM 3079 N N . LEU B 1 55 ? -3.861 33.156 10.352 1 98.44 55 LEU B N 1
ATOM 3080 C CA . LEU B 1 55 ? -4.438 34.438 9.914 1 98.44 55 LEU B CA 1
ATOM 3081 C C . LEU B 1 55 ? -5.617 34.219 8.977 1 98.44 55 LEU B C 1
ATOM 3083 O O . LEU B 1 55 ? -6.648 34.875 9.094 1 98.44 55 LEU B O 1
ATOM 3087 N N . CYS B 1 56 ? -5.453 33.344 8.039 1 98.5 56 CYS B N 1
ATOM 3088 C CA . CYS B 1 56 ? -6.516 33.031 7.09 1 98.5 56 CYS B CA 1
ATOM 3089 C C . CYS B 1 56 ? -7.758 32.5 7.805 1 98.5 56 CYS B C 1
ATOM 3091 O O . CYS B 1 56 ? -8.875 32.906 7.504 1 98.5 56 CYS B O 1
ATOM 3093 N N . GLY B 1 57 ? -7.555 31.578 8.719 1 98 57 GLY B N 1
ATOM 3094 C CA . GLY B 1 57 ? -8.672 31.047 9.492 1 98 57 GLY B CA 1
ATOM 3095 C C . GLY B 1 57 ? -9.398 32.125 10.289 1 98 57 GLY B C 1
ATOM 3096 O O . GLY B 1 57 ? -10.625 32.125 10.344 1 98 57 GLY B O 1
ATOM 3097 N N . ILE B 1 58 ? -8.641 32.969 10.938 1 98.19 58 ILE B N 1
ATOM 3098 C CA . ILE B 1 58 ? -9.211 34.062 11.711 1 98.19 58 ILE B CA 1
ATOM 3099 C C . ILE B 1 58 ? -10.039 34.969 10.805 1 98.19 58 ILE B C 1
ATOM 3101 O O . ILE B 1 58 ? -11.195 35.281 11.102 1 98.19 58 ILE B O 1
ATOM 3105 N N . LEU B 1 59 ? -9.469 35.344 9.711 1 98.25 59 LEU B N 1
ATOM 3106 C CA . LEU B 1 59 ? -10.125 36.25 8.781 1 98.25 59 LEU B CA 1
ATOM 3107 C C . LEU B 1 59 ? -11.422 35.656 8.258 1 98.25 59 LEU B C 1
ATOM 3109 O O . LEU B 1 59 ? -12.469 36.312 8.258 1 98.25 59 LEU B O 1
ATOM 3113 N N . LEU B 1 60 ? -11.336 34.438 7.762 1 98 60 LEU B N 1
ATOM 3114 C CA . LEU B 1 60 ? -12.508 33.781 7.172 1 98 60 LEU B CA 1
ATOM 3115 C C . LEU B 1 60 ? -13.594 33.594 8.219 1 98 60 LEU B C 1
ATOM 3117 O O . LEU B 1 60 ? -14.781 33.75 7.922 1 98 60 LEU B O 1
ATOM 3121 N N . SER B 1 61 ? -13.188 33.188 9.391 1 97.81 61 SER B N 1
ATOM 3122 C CA . SER B 1 61 ? -14.172 33 10.445 1 97.81 61 SER B CA 1
ATOM 3123 C C . SER B 1 61 ? -14.836 34.281 10.859 1 97.81 61 SER B C 1
ATOM 3125 O O . SER B 1 61 ? -16.047 34.344 11.102 1 97.81 61 SER B O 1
ATOM 3127 N N . LEU B 1 62 ? -14.094 35.344 10.977 1 96.88 62 LEU B N 1
ATOM 3128 C CA . LEU B 1 62 ? -14.633 36.625 11.352 1 96.88 62 LEU B CA 1
ATOM 3129 C C . LEU B 1 62 ? -15.562 37.156 10.266 1 96.88 62 LEU B C 1
ATOM 3131 O O . LEU B 1 62 ? -16.594 37.781 10.562 1 96.88 62 LEU B O 1
ATOM 3135 N N . ARG B 1 63 ? -15.227 36.969 9.055 1 96.5 63 ARG B N 1
ATOM 3136 C CA . ARG B 1 63 ? -15.992 37.5 7.941 1 96.5 63 ARG B CA 1
ATOM 3137 C C . ARG B 1 63 ? -17.281 36.719 7.723 1 96.5 63 ARG B C 1
ATOM 3139 O O . ARG B 1 63 ? -18.328 37.312 7.402 1 96.5 63 ARG B O 1
ATOM 3146 N N . THR B 1 64 ? -17.234 35.438 7.852 1 96.19 64 THR B N 1
ATOM 3147 C CA . THR B 1 64 ? -18.391 34.625 7.539 1 96.19 64 THR B CA 1
ATOM 3148 C C . THR B 1 64 ? -19.203 34.344 8.797 1 96.19 64 THR B C 1
ATOM 3150 O O . THR B 1 64 ? -20.344 33.875 8.711 1 96.19 64 THR B O 1
ATOM 3153 N N . ARG B 1 65 ? -18.594 34.5 9.945 1 96.31 65 ARG B N 1
ATOM 3154 C CA . ARG B 1 65 ? -19.203 34.156 11.227 1 96.31 65 ARG B CA 1
ATOM 3155 C C . ARG B 1 65 ? -19.531 32.656 11.281 1 96.31 65 ARG B C 1
ATOM 3157 O O . ARG B 1 65 ? -20.594 32.25 11.773 1 96.31 65 ARG B O 1
ATOM 3164 N N . MET B 1 66 ? -18.703 31.922 10.656 1 97.31 66 MET B N 1
ATOM 3165 C CA . MET B 1 66 ? -18.703 30.469 10.68 1 97.31 66 MET B CA 1
ATOM 3166 C C . MET B 1 66 ? -17.359 29.922 11.172 1 97.31 66 MET B C 1
ATOM 3168 O O . MET B 1 66 ? -16.344 30.625 11.102 1 97.31 66 MET B O 1
ATOM 3172 N N . PRO B 1 67 ? -17.359 28.781 11.773 1 97.19 67 PRO B N 1
ATOM 3173 C CA . PRO B 1 67 ? -16.109 28.203 12.266 1 97.19 67 PRO B CA 1
ATOM 3174 C C . PRO B 1 67 ? -15.25 27.609 11.148 1 97.19 67 PRO B C 1
ATOM 3176 O O . PRO B 1 67 ? -15.078 26.391 11.086 1 97.19 67 PRO B O 1
ATOM 3179 N N . VAL B 1 68 ? -14.648 28.438 10.328 1 97.31 68 VAL B N 1
ATOM 3180 C CA . VAL B 1 68 ? -13.805 28.016 9.211 1 97.31 68 VAL B CA 1
ATOM 3181 C C . VAL B 1 68 ? -12.375 27.797 9.711 1 97.31 68 VAL B C 1
ATOM 3183 O O . VAL B 1 68 ? -11.68 28.734 10.094 1 97.31 68 VAL B O 1
ATOM 3186 N N . SER B 1 69 ? -12.047 26.547 9.727 1 96.06 69 SER B N 1
ATOM 3187 C CA . SER B 1 69 ? -10.68 26.203 10.117 1 96.06 69 SER B CA 1
ATOM 3188 C C . SER B 1 69 ? -9.789 26 8.891 1 96.06 69 SER B C 1
ATOM 3190 O O . SER B 1 69 ? -10.227 25.438 7.895 1 96.06 69 SER B O 1
ATOM 3192 N N . VAL B 1 70 ? -8.586 26.547 8.984 1 97.62 70 VAL B N 1
ATOM 3193 C CA . VAL B 1 70 ? -7.59 26.453 7.922 1 97.62 70 VAL B CA 1
ATOM 3194 C C . VAL B 1 70 ? -6.344 25.734 8.438 1 97.62 70 VAL B C 1
ATOM 3196 O O . VAL B 1 70 ? -5.969 25.891 9.602 1 97.62 70 VAL B O 1
ATOM 3199 N N . ALA B 1 71 ? -5.777 24.906 7.629 1 97.06 71 ALA B N 1
ATOM 3200 C CA . ALA B 1 71 ? -4.562 24.156 7.961 1 97.06 71 ALA B CA 1
ATOM 3201 C C . ALA B 1 71 ? -3.605 24.109 6.773 1 97.06 71 ALA B C 1
ATOM 3203 O O . ALA B 1 71 ? -3.953 24.547 5.672 1 97.06 71 ALA B O 1
ATOM 3204 N N . TRP B 1 72 ? -2.402 23.75 7.07 1 97.94 72 TRP B N 1
ATOM 3205 C CA . TRP B 1 72 ? -1.508 23.469 5.949 1 97.94 72 TRP B CA 1
ATOM 3206 C C . TRP B 1 72 ? -1.88 22.156 5.266 1 97.94 72 TRP B C 1
ATOM 3208 O O . TRP B 1 72 ? -2.645 21.359 5.812 1 97.94 72 TRP B O 1
ATOM 3218 N N . SER B 1 73 ? -1.433 21.984 4.062 1 96.81 73 SER B N 1
ATOM 3219 C CA . SER B 1 73 ? -1.702 20.75 3.32 1 96.81 73 SER B CA 1
ATOM 3220 C C . SER B 1 73 ? -0.79 19.609 3.775 1 96.81 73 SER B C 1
ATOM 3222 O O . SER B 1 73 ? 0.318 19.453 3.258 1 96.81 73 SER B O 1
ATOM 3224 N N . THR B 1 74 ? -1.314 18.734 4.609 1 93.94 74 THR B N 1
ATOM 3225 C CA . THR B 1 74 ? -0.544 17.594 5.094 1 93.94 74 THR B CA 1
ATOM 3226 C C . THR B 1 74 ? -0.225 16.641 3.951 1 93.94 74 THR B C 1
ATOM 3228 O O . THR B 1 74 ? 0.923 16.219 3.787 1 93.94 74 THR B O 1
ATOM 3231 N N . PRO B 1 75 ? -1.201 16.328 3.113 1 93 75 PRO B N 1
ATOM 3232 C CA . PRO B 1 75 ? -0.862 15.492 1.964 1 93 75 PRO B CA 1
ATOM 3233 C C . PRO B 1 75 ? 0.119 16.156 1.008 1 93 75 PRO B C 1
ATOM 3235 O O . PRO B 1 75 ? 0.931 15.484 0.372 1 93 75 PRO B O 1
ATOM 3238 N N . GLY B 1 76 ? 0.02 17.453 0.889 1 95.06 76 GLY B N 1
ATOM 3239 C CA . GLY B 1 76 ? 1.004 18.172 0.099 1 95.06 76 GLY B CA 1
ATOM 3240 C C . GLY B 1 76 ? 2.42 18.016 0.623 1 95.06 76 GLY B C 1
ATOM 3241 O O . GLY B 1 76 ? 3.355 17.812 -0.153 1 95.06 76 GLY B O 1
ATOM 3242 N N . ALA B 1 77 ? 2.551 18.172 1.915 1 95.69 77 ALA B N 1
ATOM 3243 C CA . ALA B 1 77 ? 3.855 17.969 2.537 1 95.69 77 ALA B CA 1
ATOM 3244 C C . ALA B 1 77 ? 4.352 16.547 2.303 1 95.69 77 ALA B C 1
ATOM 3246 O O . ALA B 1 77 ? 5.539 16.328 2.045 1 95.69 77 ALA B O 1
ATOM 3247 N N . ALA B 1 78 ? 3.449 15.656 2.408 1 92.75 78 ALA B N 1
ATOM 3248 C CA . ALA B 1 78 ? 3.797 14.258 2.17 1 92.75 78 ALA B CA 1
ATOM 3249 C C . ALA B 1 78 ? 4.258 14.047 0.731 1 92.75 78 ALA B C 1
ATOM 3251 O O . ALA B 1 78 ? 5.184 13.273 0.478 1 92.75 78 ALA B O 1
ATOM 3252 N N . LEU B 1 79 ? 3.604 14.68 -0.151 1 92.19 79 LEU B N 1
ATOM 3253 C CA . LEU B 1 79 ? 3.979 14.609 -1.559 1 92.19 79 LEU B CA 1
ATOM 3254 C C . LEU B 1 79 ? 5.406 15.102 -1.766 1 92.19 79 LEU B C 1
ATOM 3256 O O . LEU B 1 79 ? 6.195 14.469 -2.467 1 92.19 79 LEU B O 1
ATOM 3260 N N . LEU B 1 80 ? 5.762 16.203 -1.161 1 93.31 80 LEU B N 1
ATOM 3261 C CA . LEU B 1 80 ? 7.109 16.75 -1.267 1 93.31 80 LEU B CA 1
ATOM 3262 C C . LEU B 1 80 ? 8.133 15.789 -0.675 1 93.31 80 LEU B C 1
ATOM 3264 O O . LEU B 1 80 ? 9.219 15.602 -1.242 1 93.31 80 LEU B O 1
ATOM 3268 N N . ALA B 1 81 ? 7.742 15.211 0.405 1 90.12 81 ALA B N 1
ATOM 3269 C CA . ALA B 1 81 ? 8.641 14.281 1.083 1 90.12 81 ALA B CA 1
ATOM 3270 C C . ALA B 1 81 ? 8.93 13.062 0.206 1 90.12 81 ALA B C 1
ATOM 3272 O O . ALA B 1 81 ? 10.047 12.531 0.225 1 90.12 81 ALA B O 1
ATOM 3273 N N . SER B 1 82 ? 7.988 12.633 -0.547 1 84.75 82 SER B N 1
ATOM 3274 C CA . SER B 1 82 ? 8.109 11.414 -1.35 1 84.75 82 SER B CA 1
ATOM 3275 C C . SER B 1 82 ? 8.789 11.703 -2.684 1 84.75 82 SER B C 1
ATOM 3277 O O . SER B 1 82 ? 9.414 10.812 -3.268 1 84.75 82 SER B O 1
ATOM 3279 N N . SER B 1 83 ? 8.68 12.859 -3.227 1 82.69 83 SER B N 1
ATOM 3280 C CA . SER B 1 83 ? 9.227 13.219 -4.531 1 82.69 83 SER B CA 1
ATOM 3281 C C . SER B 1 83 ? 10.734 13.469 -4.449 1 82.69 83 SER B C 1
ATOM 3283 O O . SER B 1 83 ? 11.453 13.297 -5.434 1 82.69 83 SER B O 1
ATOM 3285 N N . GLY B 1 84 ? 11.195 13.836 -3.336 1 76.5 84 GLY B N 1
ATOM 3286 C CA . GLY B 1 84 ? 12.617 14.094 -3.178 1 76.5 84 GLY B CA 1
ATOM 3287 C C . GLY B 1 84 ? 13.039 15.438 -3.744 1 76.5 84 GLY B C 1
ATOM 3288 O O . GLY B 1 84 ? 12.211 16.328 -3.941 1 76.5 84 GLY B O 1
ATOM 3289 N N . ALA B 1 85 ? 14.336 15.477 -3.945 1 77.12 85 ALA B N 1
ATOM 3290 C CA . ALA B 1 85 ? 14.898 16.766 -4.34 1 77.12 85 ALA B CA 1
ATOM 3291 C C . ALA B 1 85 ? 14.516 17.109 -5.773 1 77.12 85 ALA B C 1
ATOM 3293 O O . ALA B 1 85 ? 14.586 16.266 -6.672 1 77.12 85 ALA B O 1
ATOM 3294 N N . ILE B 1 86 ? 14.016 18.281 -5.867 1 82.06 86 ILE B N 1
ATOM 3295 C CA . ILE B 1 86 ? 13.617 18.828 -7.16 1 82.06 86 ILE B CA 1
ATOM 3296 C C . ILE B 1 86 ? 14.836 19.391 -7.879 1 82.06 86 ILE B C 1
ATOM 3298 O O . ILE B 1 86 ? 15.656 20.094 -7.27 1 82.06 86 ILE B O 1
ATOM 3302 N N . ALA B 1 87 ? 14.938 19.047 -9.148 1 85 87 ALA B N 1
ATOM 3303 C CA . ALA B 1 87 ? 16.031 19.609 -9.938 1 85 87 ALA B CA 1
ATOM 3304 C C . ALA B 1 87 ? 15.984 21.125 -9.93 1 85 87 ALA B C 1
ATOM 3306 O O . ALA B 1 87 ? 14.945 21.719 -10.227 1 85 87 ALA B O 1
ATOM 3307 N N . GLY B 1 88 ? 17.062 21.781 -9.5 1 90.62 88 GLY B N 1
ATOM 3308 C CA . GLY B 1 88 ? 17.125 23.234 -9.414 1 90.62 88 GLY B CA 1
ATOM 3309 C C . GLY B 1 88 ? 17.062 23.75 -7.984 1 90.62 88 GLY B C 1
ATOM 3310 O O . GLY B 1 88 ? 17.281 24.938 -7.738 1 90.62 88 GLY B O 1
ATOM 3311 N N . GLY B 1 89 ? 16.719 22.875 -7.133 1 92.88 89 GLY B N 1
ATOM 3312 C CA . GLY B 1 89 ? 16.781 23.219 -5.723 1 92.88 89 GLY B CA 1
ATOM 3313 C C . GLY B 1 89 ? 15.484 23.781 -5.18 1 92.88 89 GLY B C 1
ATOM 3314 O O . GLY B 1 89 ? 14.438 23.672 -5.82 1 92.88 89 GLY B O 1
ATOM 3315 N N . PHE B 1 90 ? 15.57 24.422 -3.996 1 96.06 90 PHE B N 1
ATOM 3316 C CA . PHE B 1 90 ? 14.398 24.859 -3.248 1 96.06 90 PHE B CA 1
ATOM 3317 C C . PHE B 1 90 ? 13.688 26 -3.967 1 96.06 90 PHE B C 1
ATOM 3319 O O . PHE B 1 90 ? 12.461 26.094 -3.953 1 96.06 90 PHE B O 1
ATOM 3326 N N . PRO B 1 91 ? 14.406 26.859 -4.68 1 97.5 91 PRO B N 1
ATOM 3327 C CA . PRO B 1 91 ? 13.711 27.922 -5.414 1 97.5 91 PRO B CA 1
ATOM 3328 C C . PRO B 1 91 ? 12.742 27.375 -6.457 1 97.5 91 PRO B C 1
ATOM 3330 O O . PRO B 1 91 ? 11.688 27.969 -6.699 1 97.5 91 PRO B O 1
ATOM 3333 N N . VAL B 1 92 ? 13.109 26.297 -7.043 1 96.94 92 VAL B N 1
ATOM 3334 C CA . VAL B 1 92 ? 12.234 25.656 -8.031 1 96.94 92 VAL B CA 1
ATOM 3335 C C . VAL B 1 92 ? 11.023 25.047 -7.332 1 96.94 92 VAL B C 1
ATOM 3337 O O . VAL B 1 92 ? 9.906 25.078 -7.859 1 96.94 92 VAL B O 1
ATOM 3340 N N . ALA B 1 93 ? 11.234 24.484 -6.164 1 96.75 93 ALA B N 1
ATOM 3341 C CA . ALA B 1 93 ? 10.109 24 -5.371 1 96.75 93 ALA B CA 1
ATOM 3342 C C . ALA B 1 93 ? 9.133 25.125 -5.043 1 96.75 93 ALA B C 1
ATOM 3344 O O . ALA B 1 93 ? 7.918 24.969 -5.176 1 96.75 93 ALA B O 1
ATOM 3345 N N . VAL B 1 94 ? 9.664 26.234 -4.672 1 98 94 VAL B N 1
ATOM 3346 C CA . VAL B 1 94 ? 8.852 27.391 -4.309 1 98 94 VAL B CA 1
ATOM 3347 C C . VAL B 1 94 ? 8.078 27.891 -5.531 1 98 94 VAL B C 1
ATOM 3349 O O . VAL B 1 94 ? 6.93 28.328 -5.41 1 98 94 VAL B O 1
ATOM 3352 N N . GLY B 1 95 ? 8.75 27.828 -6.648 1 98 95 GLY B N 1
ATOM 3353 C CA . GLY B 1 95 ? 8.023 28.125 -7.867 1 98 95 GLY B CA 1
ATOM 3354 C C . GLY B 1 95 ? 6.812 27.234 -8.07 1 98 95 GLY B C 1
ATOM 3355 O O . GLY B 1 95 ? 5.75 27.719 -8.484 1 98 95 GLY B O 1
ATOM 3356 N N . ALA B 1 96 ? 6.961 26.031 -7.828 1 97.06 96 ALA B N 1
ATOM 3357 C CA . ALA B 1 96 ? 5.863 25.062 -7.941 1 97.06 96 ALA B CA 1
ATOM 3358 C C . ALA B 1 96 ? 4.781 25.359 -6.902 1 97.06 96 ALA B C 1
ATOM 3360 O O . ALA B 1 96 ? 3.588 25.203 -7.18 1 97.06 96 ALA B O 1
ATOM 3361 N N . PHE B 1 97 ? 5.227 25.766 -5.66 1 98.31 97 PHE B N 1
ATOM 3362 C CA . PHE B 1 97 ? 4.266 26.141 -4.629 1 98.31 97 PHE B CA 1
ATOM 3363 C C . PHE B 1 97 ? 3.385 27.297 -5.102 1 98.31 97 PHE B C 1
ATOM 3365 O O . PHE B 1 97 ? 2.16 27.25 -4.965 1 98.31 97 PHE B O 1
ATOM 3372 N N . LEU B 1 98 ? 4.043 28.203 -5.676 1 98.31 98 LEU B N 1
ATOM 3373 C CA . LEU B 1 98 ? 3.344 29.391 -6.164 1 98.31 98 LEU B CA 1
ATOM 3374 C C . LEU B 1 98 ? 2.354 29.016 -7.262 1 98.31 98 LEU B C 1
ATOM 3376 O O . LEU B 1 98 ? 1.226 29.531 -7.281 1 98.31 98 LEU B O 1
ATOM 3380 N N . ALA B 1 99 ? 2.779 28.234 -8.133 1 97.94 99 ALA B N 1
ATOM 3381 C CA . ALA B 1 99 ? 1.904 27.797 -9.227 1 97.94 99 ALA B CA 1
ATOM 3382 C C . ALA B 1 99 ? 0.687 27.047 -8.688 1 97.94 99 ALA B C 1
ATOM 3384 O O . ALA B 1 99 ? -0.436 27.281 -9.148 1 97.94 99 ALA B O 1
ATOM 3385 N N . SER B 1 100 ? 0.904 26.156 -7.816 1 97.38 100 SER B N 1
ATOM 3386 C CA . SER B 1 100 ? -0.193 25.422 -7.195 1 97.38 100 SER B CA 1
ATOM 3387 C C . SER B 1 100 ? -1.167 26.359 -6.496 1 97.38 100 SER B C 1
ATOM 3389 O O . SER B 1 100 ? -2.385 26.203 -6.617 1 97.38 100 SER B O 1
ATOM 3391 N N . ALA B 1 101 ? -0.605 27.328 -5.746 1 98.19 101 ALA B N 1
ATOM 3392 C CA . ALA B 1 101 ? -1.421 28.312 -5.035 1 98.19 101 ALA B CA 1
ATOM 3393 C C . ALA B 1 101 ? -2.287 29.109 -6.004 1 98.19 101 ALA B C 1
ATOM 3395 O O . ALA B 1 101 ? -3.463 29.359 -5.73 1 98.19 101 ALA B O 1
ATOM 3396 N N . LEU B 1 102 ? -1.725 29.438 -7.066 1 97.38 102 LEU B N 1
ATOM 3397 C CA . LEU B 1 102 ? -2.447 30.219 -8.07 1 97.38 102 LEU B CA 1
ATOM 3398 C C . LEU B 1 102 ? -3.561 29.391 -8.703 1 97.38 102 LEU B C 1
ATOM 3400 O O . LEU B 1 102 ? -4.613 29.922 -9.055 1 97.38 102 LEU B O 1
ATOM 3404 N N . LEU B 1 103 ? -3.301 28.156 -8.875 1 96 103 LEU B N 1
ATOM 3405 C CA . LEU B 1 103 ? -4.352 27.281 -9.375 1 96 103 LEU B CA 1
ATOM 3406 C C . LEU B 1 103 ? -5.523 27.219 -8.406 1 96 103 LEU B C 1
ATOM 3408 O O . LEU B 1 103 ? -6.684 27.172 -8.82 1 96 103 LEU B O 1
ATOM 3412 N N . VAL B 1 104 ? -5.246 27.219 -7.129 1 95.38 104 VAL B N 1
ATOM 3413 C CA . VAL B 1 104 ? -6.305 27.219 -6.129 1 95.38 104 VAL B CA 1
ATOM 3414 C C . VAL B 1 104 ? -7.09 28.531 -6.199 1 95.38 104 VAL B C 1
ATOM 3416 O O . VAL B 1 104 ? -8.32 28.531 -6.137 1 95.38 104 VAL B O 1
ATOM 3419 N N . VAL B 1 105 ? -6.352 29.625 -6.324 1 96.5 105 VAL B N 1
ATOM 3420 C CA . VAL B 1 105 ? -7.004 30.922 -6.48 1 96.5 105 VAL B CA 1
ATOM 3421 C C . VAL B 1 105 ? -7.914 30.891 -7.707 1 96.5 105 VAL B C 1
ATOM 3423 O O . VAL B 1 105 ? -9.07 31.328 -7.641 1 96.5 105 VAL B O 1
ATOM 3426 N N . LEU B 1 106 ? -7.398 30.344 -8.758 1 95.81 106 LEU B N 1
ATOM 3427 C CA . LEU B 1 106 ? -8.141 30.281 -10.008 1 95.81 106 LEU B CA 1
ATOM 3428 C C . LEU B 1 106 ? -9.383 29.406 -9.867 1 95.81 106 LEU B C 1
ATOM 3430 O O . LEU B 1 106 ? -10.43 29.688 -10.445 1 95.81 106 LEU B O 1
ATOM 3434 N N . ALA B 1 107 ? -9.25 28.344 -9.18 1 92.38 107 ALA B N 1
ATOM 3435 C CA . ALA B 1 107 ? -10.375 27.438 -8.953 1 92.38 107 ALA B CA 1
ATOM 3436 C C . ALA B 1 107 ? -11.508 28.156 -8.211 1 92.38 107 ALA B C 1
ATOM 3438 O O . ALA B 1 107 ? -12.68 27.797 -8.367 1 92.38 107 ALA B O 1
ATOM 3439 N N . GLY B 1 108 ? -11.117 29.141 -7.391 1 91.44 108 GLY B N 1
ATOM 3440 C CA . GLY B 1 108 ? -12.117 29.922 -6.684 1 91.44 108 GLY B CA 1
ATOM 3441 C C . GLY B 1 108 ? -12.898 30.859 -7.594 1 91.44 108 GLY B C 1
ATOM 3442 O O . GLY B 1 108 ? -14.008 31.281 -7.266 1 91.44 108 GLY B O 1
ATOM 3443 N N . TRP B 1 109 ? -12.344 31.203 -8.703 1 91.5 109 TRP B N 1
ATOM 3444 C CA . TRP B 1 109 ? -12.961 32.156 -9.625 1 91.5 109 TRP B CA 1
ATOM 3445 C C . TRP B 1 109 ? -13.625 31.438 -10.789 1 91.5 109 TRP B C 1
ATOM 3447 O O . TRP B 1 109 ? -14.594 31.922 -11.367 1 91.5 109 TRP B O 1
ATOM 3457 N N . TRP B 1 110 ? -12.992 30.312 -11.203 1 89 110 TRP B N 1
ATOM 3458 C CA . TRP B 1 110 ? -13.359 29.641 -12.438 1 89 110 TRP B CA 1
ATOM 3459 C C . TRP B 1 110 ? -13.969 28.266 -12.148 1 89 110 TRP B C 1
ATOM 3461 O O . TRP B 1 110 ? -13.25 27.281 -12.016 1 89 110 TRP B O 1
ATOM 3471 N N . LYS B 1 111 ? -15.211 28.156 -12.273 1 80.06 111 LYS B N 1
ATOM 3472 C CA . LYS B 1 111 ? -15.984 26.984 -11.883 1 80.06 111 LYS B CA 1
ATOM 3473 C C . LYS B 1 111 ? -15.562 25.75 -12.68 1 80.06 111 LYS B C 1
ATOM 3475 O O . LYS B 1 111 ? -15.453 24.656 -12.125 1 80.06 111 LYS B O 1
ATOM 3480 N N . PRO B 1 112 ? -15.203 25.953 -13.922 1 79.19 112 PRO B N 1
ATOM 3481 C CA . PRO B 1 112 ? -14.82 24.766 -14.68 1 79.19 112 PRO B CA 1
ATOM 3482 C C . PRO B 1 112 ? -13.555 24.109 -14.148 1 79.19 112 PRO B C 1
ATOM 3484 O O . PRO B 1 112 ? -13.406 22.875 -14.227 1 79.19 112 PRO B O 1
ATOM 3487 N N . LEU B 1 113 ? -12.617 24.828 -13.594 1 78.62 113 LEU B N 1
ATOM 3488 C CA . LEU B 1 113 ? -11.414 24.234 -13.039 1 78.62 113 LEU B CA 1
ATOM 3489 C C . LEU B 1 113 ? -11.742 23.328 -11.852 1 78.62 113 LEU B C 1
ATOM 3491 O O . LEU B 1 113 ? -11.172 22.25 -11.711 1 78.62 113 LEU B O 1
ATOM 3495 N N . GLY B 1 114 ? -12.656 23.844 -11.133 1 69.69 114 GLY B N 1
ATOM 3496 C CA . GLY B 1 114 ? -13.133 22.984 -10.062 1 69.69 114 GLY B CA 1
ATOM 3497 C C . GLY B 1 114 ? -13.773 21.703 -10.555 1 69.69 114 GLY B C 1
ATOM 3498 O O . GLY B 1 114 ? -13.547 20.625 -9.984 1 69.69 114 GLY B O 1
ATOM 3499 N N . ARG B 1 115 ? -14.422 21.844 -11.648 1 73.5 115 ARG B N 1
ATOM 3500 C CA . ARG B 1 115 ? -15.102 20.688 -12.234 1 73.5 115 ARG B CA 1
ATOM 3501 C C . ARG B 1 115 ? -14.086 19.688 -12.805 1 73.5 115 ARG B C 1
ATOM 3503 O O . ARG B 1 115 ? -14.305 18.484 -12.742 1 73.5 115 ARG B O 1
ATOM 3510 N N . TRP B 1 116 ? -12.953 20.25 -13.289 1 77.62 116 TRP B N 1
ATOM 3511 C CA . TRP B 1 116 ? -11.93 19.375 -13.836 1 77.62 116 TRP B CA 1
ATOM 3512 C C . TRP B 1 116 ? -11.289 18.531 -12.742 1 77.62 116 TRP B C 1
ATOM 3514 O O . TRP B 1 116 ? -11.008 17.344 -12.945 1 77.62 116 TRP B O 1
ATOM 3524 N N . VAL B 1 117 ? -11.133 19.141 -11.688 1 73.5 117 VAL B N 1
ATOM 3525 C CA . VAL B 1 117 ? -10.578 18.406 -10.555 1 73.5 117 VAL B CA 1
ATOM 3526 C C . VAL B 1 117 ? -11.562 17.344 -10.086 1 73.5 117 VAL B C 1
ATOM 3528 O O . VAL B 1 117 ? -11.164 16.219 -9.789 1 73.5 117 VAL B O 1
ATOM 3531 N N . ALA B 1 118 ? -12.75 17.766 -10.234 1 68.5 118 ALA B N 1
ATOM 3532 C CA . ALA B 1 118 ? -13.805 16.844 -9.828 1 68.5 118 ALA B CA 1
ATOM 3533 C C . ALA B 1 118 ? -13.945 15.703 -10.82 1 68.5 118 ALA B C 1
ATOM 3535 O O . ALA B 1 118 ? -14.531 14.664 -10.508 1 68.5 118 ALA B O 1
ATOM 3536 N N . ALA B 1 119 ? -13.453 15.945 -12.016 1 76.88 119 ALA B N 1
ATOM 3537 C CA . ALA B 1 119 ? -13.562 14.922 -13.055 1 76.88 119 ALA B CA 1
ATOM 3538 C C . ALA B 1 119 ? -12.555 13.805 -12.828 1 76.88 119 ALA B C 1
ATOM 3540 O O . ALA B 1 119 ? -12.695 12.711 -13.391 1 76.88 119 ALA B O 1
ATOM 3541 N N . ILE B 1 120 ? -11.578 14.047 -12.016 1 81.31 120 ILE B N 1
ATOM 3542 C CA . ILE B 1 120 ? -10.648 12.969 -11.68 1 81.31 120 ILE B CA 1
ATOM 3543 C C . ILE B 1 120 ? -11.328 11.977 -10.742 1 81.31 120 ILE B C 1
ATOM 3545 O O . ILE B 1 120 ? -11.805 12.352 -9.664 1 81.31 120 ILE B O 1
ATOM 3549 N N . PRO B 1 121 ? -11.391 10.75 -11.219 1 87.38 121 PRO B N 1
ATOM 3550 C CA . PRO B 1 121 ? -12.047 9.773 -10.344 1 87.38 121 PRO B CA 1
ATOM 3551 C C . PRO B 1 121 ? -11.461 9.758 -8.938 1 87.38 121 PRO B C 1
ATOM 3553 O O . PRO B 1 121 ? -10.234 9.758 -8.766 1 87.38 121 PRO B O 1
ATOM 3556 N N . ALA B 1 122 ? -12.297 9.828 -7.996 1 88.75 122 ALA B N 1
ATOM 3557 C CA . ALA B 1 122 ? -11.906 9.875 -6.59 1 88.75 122 ALA B CA 1
ATOM 3558 C C . ALA B 1 122 ? -11.031 8.68 -6.227 1 88.75 122 ALA B C 1
ATOM 3560 O O . ALA B 1 122 ? -10.117 8.789 -5.402 1 88.75 122 ALA B O 1
ATOM 3561 N N . THR B 1 123 ? -11.273 7.578 -6.93 1 93.94 123 THR B N 1
ATOM 3562 C CA . THR B 1 123 ? -10.508 6.359 -6.68 1 93.94 123 THR B CA 1
ATOM 3563 C C . THR B 1 123 ? -9.047 6.559 -7.047 1 93.94 123 THR B C 1
ATOM 3565 O O . THR B 1 123 ? -8.148 6.109 -6.32 1 93.94 123 THR B O 1
ATOM 3568 N N . LEU B 1 124 ? -8.781 7.242 -8.125 1 95 124 LEU B N 1
ATOM 3569 C CA . LEU B 1 124 ? -7.41 7.465 -8.562 1 95 124 LEU B CA 1
ATOM 3570 C C . LEU B 1 124 ? -6.715 8.492 -7.672 1 95 124 LEU B C 1
ATOM 3572 O O . LEU B 1 124 ? -5.531 8.344 -7.355 1 95 124 LEU B O 1
ATOM 3576 N N . ALA B 1 125 ? -7.484 9.492 -7.316 1 91.75 125 ALA B N 1
ATOM 3577 C CA . ALA B 1 125 ? -6.922 10.492 -6.41 1 91.75 125 ALA B CA 1
ATOM 3578 C C . ALA B 1 125 ? -6.547 9.867 -5.07 1 91.75 125 ALA B C 1
ATOM 3580 O O . ALA B 1 125 ? -5.477 10.141 -4.523 1 91.75 125 ALA B O 1
ATOM 3581 N N . SER B 1 126 ? -7.395 9.016 -4.547 1 94.25 126 SER B N 1
ATOM 3582 C CA . SER B 1 126 ? -7.137 8.32 -3.287 1 94.25 126 SER B CA 1
ATOM 3583 C C . SER B 1 126 ? -5.953 7.371 -3.41 1 94.25 126 SER B C 1
ATOM 3585 O O . SER B 1 126 ? -5.137 7.27 -2.49 1 94.25 126 SER B O 1
ATOM 3587 N N . ALA B 1 127 ? -5.902 6.719 -4.547 1 96.69 127 ALA B N 1
ATOM 3588 C CA . ALA B 1 127 ? -4.789 5.805 -4.789 1 96.69 127 ALA B CA 1
ATOM 3589 C C . ALA B 1 127 ? -3.463 6.555 -4.844 1 96.69 127 ALA B C 1
ATOM 3591 O O . ALA B 1 127 ? -2.455 6.09 -4.305 1 96.69 127 ALA B O 1
ATOM 3592 N N . MET B 1 128 ? -3.504 7.652 -5.539 1 93.88 128 MET B N 1
ATOM 3593 C CA . MET B 1 128 ? -2.307 8.484 -5.605 1 93.88 128 MET B CA 1
ATOM 3594 C C . MET B 1 128 ? -1.862 8.914 -4.211 1 93.88 128 MET B C 1
ATOM 3596 O O . MET B 1 128 ? -0.681 8.82 -3.875 1 93.88 128 MET B O 1
ATOM 3600 N N . LEU B 1 129 ? -2.805 9.367 -3.434 1 92.62 129 LEU B N 1
ATOM 3601 C CA . LEU B 1 129 ? -2.49 9.797 -2.074 1 92.62 129 LEU B CA 1
ATOM 3602 C C . LEU B 1 129 ? -1.952 8.633 -1.248 1 92.62 129 LEU B C 1
ATOM 3604 O O . LEU B 1 129 ? -0.975 8.789 -0.512 1 92.62 129 LEU B O 1
ATOM 3608 N N . ALA B 1 130 ? -2.553 7.504 -1.332 1 96.25 130 ALA B N 1
ATOM 3609 C CA . ALA B 1 130 ? -2.07 6.32 -0.623 1 96.25 130 ALA B CA 1
ATOM 3610 C C . ALA B 1 130 ? -0.625 6.008 -0.999 1 96.25 130 ALA B C 1
ATOM 3612 O O . ALA B 1 130 ? 0.183 5.648 -0.139 1 96.25 130 ALA B O 1
ATOM 3613 N N . GLY B 1 131 ? -0.314 6.102 -2.258 1 95.75 131 GLY B N 1
ATOM 3614 C CA . GLY B 1 131 ? 1.049 5.879 -2.715 1 95.75 131 GLY B CA 1
ATOM 3615 C C . GLY B 1 131 ? 2.045 6.859 -2.125 1 95.75 131 GLY B C 1
ATOM 3616 O O . GLY B 1 131 ? 3.135 6.465 -1.703 1 95.75 131 GLY B O 1
ATOM 3617 N N . VAL B 1 132 ? 1.658 8.047 -2.045 1 92.06 132 VAL B N 1
ATOM 3618 C CA . VAL B 1 132 ? 2.496 9.109 -1.493 1 92.06 132 VAL B CA 1
ATOM 3619 C C . VAL B 1 132 ? 2.748 8.852 -0.01 1 92.06 132 VAL B C 1
ATOM 3621 O O . VAL B 1 132 ? 3.867 9.023 0.477 1 92.06 132 VAL B O 1
ATOM 3624 N N . LEU B 1 133 ? 1.763 8.438 0.666 1 94.25 133 LEU B N 1
ATOM 3625 C CA . LEU B 1 133 ? 1.807 8.312 2.119 1 94.25 133 LEU B CA 1
ATOM 3626 C C . LEU B 1 133 ? 2.51 7.027 2.535 1 94.25 133 LEU B C 1
ATOM 3628 O O . LEU B 1 133 ? 3.068 6.949 3.633 1 94.25 133 LEU B O 1
ATOM 3632 N N . PHE B 1 134 ? 2.506 6.035 1.673 1 95.44 134 PHE B N 1
ATOM 3633 C CA . PHE B 1 134 ? 2.963 4.699 2.035 1 95.44 134 PHE B CA 1
ATOM 3634 C C . PHE B 1 134 ? 4.402 4.734 2.535 1 95.44 134 PHE B C 1
ATOM 3636 O O . PHE B 1 134 ? 4.703 4.215 3.611 1 95.44 134 PHE B O 1
ATOM 3643 N N . GLY B 1 135 ? 5.273 5.391 1.797 1 92.38 135 GLY B N 1
ATOM 3644 C CA . GLY B 1 135 ? 6.68 5.461 2.174 1 92.38 135 GLY B CA 1
ATOM 3645 C C . GLY B 1 135 ? 6.902 6.145 3.508 1 92.38 135 GLY B C 1
ATOM 3646 O O . GLY B 1 135 ? 7.762 5.727 4.289 1 92.38 135 GLY B O 1
ATOM 3647 N N . LEU B 1 136 ? 6.176 7.109 3.785 1 91.31 136 LEU B N 1
ATOM 3648 C CA . LEU B 1 136 ? 6.312 7.863 5.027 1 91.31 136 LEU B CA 1
ATOM 3649 C C . LEU B 1 136 ? 5.805 7.051 6.211 1 91.31 136 LEU B C 1
ATOM 3651 O O . LEU B 1 136 ? 6.352 7.148 7.312 1 91.31 136 LEU B O 1
ATOM 3655 N N . CYS B 1 137 ? 4.809 6.312 5.953 1 95.5 137 CYS B N 1
ATOM 3656 C CA . CYS B 1 137 ? 4.191 5.539 7.023 1 95.5 137 CYS B CA 1
ATOM 3657 C C . CYS B 1 137 ? 5.047 4.336 7.391 1 95.5 137 CYS B C 1
ATOM 3659 O O . CYS B 1 137 ? 4.773 3.65 8.375 1 95.5 137 CYS B O 1
ATOM 3661 N N . LEU B 1 138 ? 6.09 4.066 6.652 1 95.31 138 LEU B N 1
ATOM 3662 C CA . LEU B 1 138 ? 7.043 3.021 7.008 1 95.31 138 LEU B CA 1
ATOM 3663 C C . LEU B 1 138 ? 8.047 3.529 8.031 1 95.31 138 LEU B C 1
ATOM 3665 O O . LEU B 1 138 ? 8.766 2.738 8.648 1 95.31 138 LEU B O 1
ATOM 3669 N N . ALA B 1 139 ? 8.094 4.773 8.234 1 93.5 139 ALA B N 1
ATOM 3670 C CA . ALA B 1 139 ? 9.125 5.418 9.039 1 93.5 139 ALA B CA 1
ATOM 3671 C C . ALA B 1 139 ? 9.117 4.879 10.469 1 93.5 139 ALA B C 1
ATOM 3673 O O . ALA B 1 139 ? 10.172 4.641 11.055 1 93.5 139 ALA B O 1
ATOM 3674 N N . PRO B 1 140 ? 7.922 4.707 11.094 1 95.12 140 PRO B N 1
ATOM 3675 C CA . PRO B 1 140 ? 7.934 4.145 12.445 1 95.12 140 PRO B CA 1
ATOM 3676 C C . PRO B 1 140 ? 8.586 2.766 12.5 1 95.12 140 PRO B C 1
ATOM 3678 O O . PRO B 1 140 ? 9.289 2.453 13.469 1 95.12 140 PRO B O 1
ATOM 3681 N N . VAL B 1 141 ? 8.359 1.961 11.562 1 94.88 141 VAL B N 1
ATOM 3682 C CA . VAL B 1 141 ? 8.945 0.625 11.531 1 94.88 141 VAL B CA 1
ATOM 3683 C C . VAL B 1 141 ? 10.461 0.729 11.367 1 94.88 141 VAL B C 1
ATOM 3685 O O . VAL B 1 141 ? 11.211 0.012 12.031 1 94.88 141 VAL B O 1
ATOM 3688 N N . ARG B 1 142 ? 10.891 1.593 10.516 1 92.88 142 ARG B N 1
ATOM 3689 C CA . ARG B 1 142 ? 12.32 1.815 10.32 1 92.88 142 ARG B CA 1
ATOM 3690 C C . ARG B 1 142 ? 12.969 2.34 11.594 1 92.88 142 ARG B C 1
ATOM 3692 O O . ARG B 1 142 ? 14.109 1.987 11.906 1 92.88 142 ARG B O 1
ATOM 3699 N N . ALA B 1 143 ? 12.242 3.18 12.25 1 94 143 ALA B N 1
ATOM 3700 C CA . ALA B 1 143 ? 12.75 3.73 13.5 1 94 143 ALA B CA 1
ATOM 3701 C C . ALA B 1 143 ? 12.992 2.625 14.531 1 94 143 ALA B C 1
ATOM 3703 O O . ALA B 1 143 ? 13.969 2.668 15.281 1 94 143 ALA B O 1
ATOM 3704 N N . VAL B 1 144 ? 12.117 1.664 14.586 1 93.94 144 VAL B N 1
ATOM 3705 C CA . VAL B 1 144 ? 12.273 0.55 15.516 1 93.94 144 VAL B CA 1
ATOM 3706 C C . VAL B 1 144 ? 13.539 -0.234 15.172 1 93.94 144 VAL B C 1
ATOM 3708 O O . VAL B 1 144 ? 14.242 -0.705 16.062 1 93.94 144 VAL B O 1
ATOM 3711 N N . ALA B 1 145 ? 13.828 -0.371 13.93 1 90.25 145 ALA B N 1
ATOM 3712 C CA . ALA B 1 145 ? 15.031 -1.083 13.492 1 90.25 145 ALA B CA 1
ATOM 3713 C C . ALA B 1 145 ? 16.297 -0.323 13.883 1 90.25 145 ALA B C 1
ATOM 3715 O O . ALA B 1 145 ? 17.297 -0.932 14.242 1 90.25 145 ALA B O 1
ATOM 3716 N N . GLN B 1 146 ? 16.234 0.986 13.875 1 90.69 146 GLN B N 1
ATOM 3717 C CA . GLN B 1 146 ? 17.406 1.813 14.094 1 90.69 146 GLN B CA 1
ATOM 3718 C C . GLN B 1 146 ? 17.578 2.139 15.578 1 90.69 146 GLN B C 1
ATOM 3720 O O . GLN B 1 146 ? 18.703 2.166 16.078 1 90.69 146 GLN B O 1
ATOM 3725 N N . MET B 1 147 ? 16.438 2.492 16.156 1 92.81 147 MET B N 1
ATOM 3726 C CA . MET B 1 147 ? 16.406 2.842 17.578 1 92.81 147 MET B CA 1
ATOM 3727 C C . MET B 1 147 ? 15.242 2.154 18.281 1 92.81 147 MET B C 1
ATOM 3729 O O . MET B 1 147 ? 14.258 2.803 18.641 1 92.81 147 MET B O 1
ATOM 3733 N N . PRO B 1 148 ? 15.43 0.905 18.594 1 92.44 148 PRO B N 1
ATOM 3734 C CA . PRO B 1 148 ? 14.289 0.117 19.078 1 92.44 148 PRO B CA 1
ATOM 3735 C C . PRO B 1 148 ? 13.68 0.691 20.359 1 92.44 148 PRO B C 1
ATOM 3737 O O . PRO B 1 148 ? 12.461 0.881 20.422 1 92.44 148 PRO B O 1
ATOM 3740 N N . GLY B 1 149 ? 14.453 0.969 21.359 1 94.31 149 GLY B N 1
ATOM 3741 C CA . GLY B 1 149 ? 13.93 1.466 22.625 1 94.31 149 GLY B CA 1
ATOM 3742 C C . GLY B 1 149 ? 13.109 2.732 22.469 1 94.31 149 GLY B C 1
ATOM 3743 O O . GLY B 1 149 ? 11.906 2.734 22.719 1 94.31 149 GLY B O 1
ATOM 3744 N N . PRO B 1 150 ? 13.773 3.807 21.984 1 95 150 PRO B N 1
ATOM 3745 C CA . PRO B 1 150 ? 13.07 5.078 21.828 1 95 150 PRO B CA 1
ATOM 3746 C C . PRO B 1 150 ? 11.875 4.973 20.875 1 95 150 PRO B C 1
ATOM 3748 O O . PRO B 1 150 ? 10.805 5.52 21.172 1 95 150 PRO B O 1
ATOM 3751 N N . ALA B 1 151 ? 12.062 4.285 19.797 1 95.88 151 ALA B N 1
ATOM 3752 C CA . ALA B 1 151 ? 10.992 4.172 18.812 1 95.88 151 ALA B CA 1
ATOM 3753 C C . ALA B 1 151 ? 9.789 3.436 19.406 1 95.88 151 ALA B C 1
ATOM 3755 O O . ALA B 1 151 ? 8.641 3.852 19.203 1 95.88 151 ALA B O 1
ATOM 3756 N N . LEU B 1 152 ? 10.023 2.41 20.109 1 96.56 152 LEU B N 1
ATOM 3757 C CA . LEU B 1 152 ? 8.93 1.646 20.703 1 96.56 152 LEU B CA 1
ATOM 3758 C C . LEU B 1 152 ? 8.211 2.465 21.766 1 96.56 152 LEU B C 1
ATOM 3760 O O . LEU B 1 152 ? 6.996 2.332 21.953 1 96.56 152 LEU B O 1
ATOM 3764 N N . ALA B 1 153 ? 8.93 3.26 22.469 1 97.31 153 ALA B N 1
ATOM 3765 C CA . ALA B 1 153 ? 8.305 4.133 23.469 1 97.31 153 ALA B CA 1
ATOM 3766 C C . ALA B 1 153 ? 7.352 5.121 22.797 1 97.31 153 ALA B C 1
ATOM 3768 O O . ALA B 1 153 ? 6.242 5.352 23.281 1 97.31 153 ALA B O 1
ATOM 3769 N N . VAL B 1 154 ? 7.805 5.691 21.719 1 96.38 154 VAL B N 1
ATOM 3770 C CA . VAL B 1 154 ? 6.988 6.648 20.969 1 96.38 154 VAL B CA 1
ATOM 3771 C C . VAL B 1 154 ? 5.746 5.957 20.422 1 96.38 154 VAL B C 1
ATOM 3773 O O . VAL B 1 154 ? 4.633 6.473 20.547 1 96.38 154 VAL B O 1
ATOM 3776 N N . ILE B 1 155 ? 5.906 4.762 19.891 1 97.25 155 ILE B N 1
ATOM 3777 C CA . ILE B 1 155 ? 4.805 4.004 19.312 1 97.25 155 ILE B CA 1
ATOM 3778 C C . ILE B 1 155 ? 3.832 3.59 20.406 1 97.25 155 ILE B C 1
ATOM 3780 O O . ILE B 1 155 ? 2.613 3.664 20.234 1 97.25 155 ILE B O 1
ATOM 3784 N N . ALA B 1 156 ? 4.355 3.178 21.5 1 96.69 156 ALA B N 1
ATOM 3785 C CA . ALA B 1 156 ? 3.514 2.787 22.641 1 96.69 156 ALA B CA 1
ATOM 3786 C C . ALA B 1 156 ? 2.672 3.963 23.125 1 96.69 156 ALA B C 1
ATOM 3788 O O . ALA B 1 156 ? 1.487 3.803 23.422 1 96.69 156 ALA B O 1
ATOM 3789 N N . ALA B 1 157 ? 3.293 5.102 23.219 1 96.62 157 ALA B N 1
ATOM 3790 C CA . ALA B 1 157 ? 2.564 6.297 23.625 1 96.62 157 ALA B CA 1
ATOM 3791 C C . ALA B 1 157 ? 1.432 6.617 22.656 1 96.62 157 ALA B C 1
ATOM 3793 O O . ALA B 1 157 ? 0.318 6.941 23.078 1 96.62 157 ALA B O 1
ATOM 3794 N N . TRP B 1 158 ? 1.735 6.543 21.422 1 95.19 158 TRP B N 1
ATOM 3795 C CA . TRP B 1 158 ? 0.737 6.77 20.375 1 95.19 158 TRP B CA 1
ATOM 3796 C C . TRP B 1 158 ? -0.416 5.777 20.5 1 95.19 158 TRP B C 1
ATOM 3798 O O . TRP B 1 158 ? -1.584 6.176 20.531 1 95.19 158 TRP B O 1
ATOM 3808 N N . ALA B 1 159 ? -0.094 4.516 20.641 1 95.5 159 ALA B N 1
ATOM 3809 C CA . ALA B 1 159 ? -1.097 3.453 20.672 1 95.5 159 ALA B CA 1
ATOM 3810 C C . ALA B 1 159 ? -1.953 3.543 21.922 1 95.5 159 ALA B C 1
ATOM 3812 O O . ALA B 1 159 ? -3.178 3.422 21.859 1 95.5 159 ALA B O 1
ATOM 3813 N N . ILE B 1 160 ? -1.376 3.777 23.047 1 94.5 160 ILE B N 1
ATOM 3814 C CA . ILE B 1 160 ? -2.082 3.805 24.328 1 94.5 160 ILE B CA 1
ATOM 3815 C C . ILE B 1 160 ? -2.963 5.051 24.406 1 94.5 160 ILE B C 1
ATOM 3817 O O . ILE B 1 160 ? -4.141 4.965 24.766 1 94.5 160 ILE B O 1
ATOM 3821 N N . ALA B 1 161 ? -2.418 6.18 24.047 1 92.31 161 ALA B N 1
ATOM 3822 C CA . ALA B 1 161 ? -3.197 7.414 24.078 1 92.31 161 ALA B CA 1
ATOM 3823 C C . ALA B 1 161 ? -4.34 7.363 23.062 1 92.31 161 ALA B C 1
ATOM 3825 O O . ALA B 1 161 ? -5.434 7.871 23.328 1 92.31 161 ALA B O 1
ATOM 3826 N N . GLY B 1 162 ? -4.02 6.773 21.938 1 90.12 162 GLY B N 1
ATOM 3827 C CA . GLY B 1 162 ? -5.047 6.641 20.906 1 90.12 162 GLY B CA 1
ATOM 3828 C C . GLY B 1 162 ? -6.227 5.801 21.359 1 90.12 162 GLY B C 1
ATOM 3829 O O . GLY B 1 162 ? -7.352 6.012 20.906 1 90.12 162 GLY B O 1
ATOM 3830 N N . ARG B 1 163 ? -5.957 4.895 22.203 1 87.94 163 ARG B N 1
ATOM 3831 C CA . ARG B 1 163 ? -7.027 4.059 22.734 1 87.94 163 ARG B CA 1
ATOM 3832 C C . ARG B 1 163 ? -7.945 4.863 23.641 1 87.94 163 ARG B C 1
ATOM 3834 O O . ARG B 1 163 ? -9.133 4.566 23.75 1 87.94 163 ARG B O 1
ATOM 3841 N N . LEU B 1 164 ? -7.355 5.762 24.297 1 86.56 164 LEU B N 1
ATOM 3842 C CA . LEU B 1 164 ? -8.141 6.602 25.203 1 86.56 164 LEU B CA 1
ATOM 3843 C C . LEU B 1 164 ? -8.922 7.656 24.422 1 86.56 164 LEU B C 1
ATOM 3845 O O . LEU B 1 164 ? -10.125 7.82 24.625 1 86.56 164 LEU B O 1
ATOM 3849 N N . HIS B 1 165 ? -8.234 8.367 23.641 1 85.44 165 HIS B N 1
ATOM 3850 C CA . HIS B 1 165 ? -8.812 9.367 22.766 1 85.44 165 HIS B CA 1
ATOM 3851 C C . HIS B 1 165 ? -8 9.5 21.469 1 85.44 165 HIS B C 1
ATOM 3853 O O . HIS B 1 165 ? -6.828 9.867 21.516 1 85.44 165 HIS B O 1
ATOM 3859 N N . ARG B 1 166 ? -8.656 9.258 20.359 1 83.56 166 ARG B N 1
ATOM 3860 C CA . ARG B 1 166 ? -7.984 9.195 19.062 1 83.56 166 ARG B CA 1
ATOM 3861 C C . ARG B 1 166 ? -7.207 10.477 18.781 1 83.56 166 ARG B C 1
ATOM 3863 O O . ARG B 1 166 ? -6.152 10.445 18.156 1 83.56 166 ARG B O 1
ATOM 3870 N N . LEU B 1 167 ? -7.691 11.555 19.281 1 82.75 167 LEU B N 1
ATOM 3871 C CA . LEU B 1 167 ? -7.082 12.844 18.984 1 82.75 167 LEU B CA 1
ATOM 3872 C C . LEU B 1 167 ? -5.816 13.055 19.812 1 82.75 167 LEU B C 1
ATOM 3874 O O . LEU B 1 167 ? -5.02 13.945 19.516 1 82.75 167 LEU B O 1
ATOM 3878 N N . LEU B 1 168 ? -5.598 12.219 20.797 1 87.06 168 LEU B N 1
ATOM 3879 C CA . LEU B 1 168 ? -4.453 12.391 21.688 1 87.06 168 LEU B CA 1
ATOM 3880 C C . LEU B 1 168 ? -3.299 11.484 21.266 1 87.06 168 LEU B C 1
ATOM 3882 O O . LEU B 1 168 ? -2.199 11.578 21.828 1 87.06 168 LEU B O 1
ATOM 3886 N N . ALA B 1 169 ? -3.498 10.672 20.281 1 91.38 169 ALA B N 1
ATOM 3887 C CA . ALA B 1 169 ? -2.492 9.695 19.875 1 91.38 169 ALA B CA 1
ATOM 3888 C C . ALA B 1 169 ? -1.201 10.383 19.438 1 91.38 169 ALA B C 1
ATOM 3890 O O . ALA B 1 169 ? -0.142 10.164 20.031 1 91.38 169 ALA B O 1
ATOM 3891 N N . VAL B 1 170 ? -1.305 11.273 18.484 1 89.94 170 VAL B N 1
ATOM 3892 C CA . VAL B 1 170 ? -0.12 11.875 17.891 1 89.94 170 VAL B CA 1
ATOM 3893 C C . VAL B 1 170 ? 0.503 12.875 18.859 1 89.94 170 VAL B C 1
ATOM 3895 O O . VAL B 1 170 ? 1.72 12.875 19.062 1 89.94 170 VAL B O 1
ATOM 3898 N N . PRO B 1 171 ? -0.291 13.68 19.547 1 89.25 171 PRO B N 1
ATOM 3899 C CA . PRO B 1 171 ? 0.3 14.555 20.562 1 89.25 171 PRO B CA 1
ATOM 3900 C C . PRO B 1 171 ? 1.074 13.781 21.625 1 89.25 171 PRO B C 1
ATOM 3902 O O . PRO B 1 171 ? 2.145 14.227 22.062 1 89.25 171 PRO B O 1
ATOM 3905 N N . ALA B 1 172 ? 0.545 12.711 22.047 1 93.5 172 ALA B N 1
ATOM 3906 C CA . ALA B 1 172 ? 1.244 11.891 23.031 1 93.5 172 ALA B CA 1
ATOM 3907 C C . ALA B 1 172 ? 2.578 11.391 22.5 1 93.5 172 ALA B C 1
ATOM 3909 O O . ALA B 1 172 ? 3.586 11.391 23.203 1 93.5 172 ALA B O 1
ATOM 3910 N N . ALA B 1 173 ? 2.582 10.906 21.266 1 94.62 173 ALA B N 1
ATOM 3911 C CA . ALA B 1 173 ? 3.816 10.477 20.609 1 94.62 173 ALA B CA 1
ATOM 3912 C C . ALA B 1 173 ? 4.836 11.609 20.562 1 94.62 173 ALA B C 1
ATOM 3914 O O . ALA B 1 173 ? 6.027 11.398 20.812 1 94.62 173 ALA B O 1
ATOM 3915 N N . VAL B 1 174 ? 4.379 12.82 20.281 1 91.44 174 VAL B N 1
ATOM 3916 C CA . VAL B 1 174 ? 5.238 13.992 20.203 1 91.44 174 VAL B CA 1
ATOM 3917 C C . VAL B 1 174 ? 5.848 14.297 21.562 1 91.44 174 VAL B C 1
ATOM 3919 O O . VAL B 1 174 ? 7.047 14.555 21.672 1 91.44 174 VAL B O 1
ATOM 3922 N N . ILE B 1 175 ? 5.094 14.25 22.578 1 92.44 175 ILE B N 1
ATOM 3923 C CA . ILE B 1 175 ? 5.543 14.555 23.938 1 92.44 175 ILE B CA 1
ATOM 3924 C C . ILE B 1 175 ? 6.617 13.555 24.359 1 92.44 175 ILE B C 1
ATOM 3926 O O . ILE B 1 175 ? 7.656 13.945 24.891 1 92.44 175 ILE B O 1
ATOM 3930 N N . VAL B 1 176 ? 6.391 12.289 24.109 1 95.44 176 VAL B N 1
ATOM 3931 C CA . VAL B 1 176 ? 7.352 11.258 24.484 1 95.44 176 VAL B CA 1
ATOM 3932 C C . VAL B 1 176 ? 8.633 11.43 23.656 1 95.44 176 VAL B C 1
ATOM 3934 O O . VAL B 1 176 ? 9.734 11.32 24.203 1 95.44 176 VAL B O 1
ATOM 3937 N N . ALA B 1 177 ? 8.492 11.68 22.359 1 92.94 177 ALA B N 1
ATOM 3938 C CA . ALA B 1 177 ? 9.664 11.922 21.531 1 92.94 177 ALA B CA 1
ATOM 3939 C C . ALA B 1 177 ? 10.477 13.102 22.047 1 92.94 177 ALA B C 1
ATOM 3941 O O . ALA B 1 177 ? 11.711 13.023 22.141 1 92.94 177 ALA B O 1
ATOM 3942 N N . PHE B 1 178 ? 9.828 14.141 22.391 1 89.69 178 PHE B N 1
ATOM 3943 C CA . PHE B 1 178 ? 10.484 15.32 22.953 1 89.69 178 PHE B CA 1
ATOM 3944 C C . PHE B 1 178 ? 11.219 14.977 24.234 1 89.69 178 PHE B C 1
ATOM 3946 O O . PHE B 1 178 ? 12.352 15.422 24.453 1 89.69 178 PHE B O 1
ATOM 3953 N N . GLY B 1 179 ? 10.562 14.266 25.062 1 92.5 179 GLY B N 1
ATOM 3954 C CA . GLY B 1 179 ? 11.195 13.852 26.297 1 92.5 179 GLY B CA 1
ATOM 3955 C C . GLY B 1 179 ? 12.461 13.047 26.078 1 92.5 179 GLY B C 1
ATOM 3956 O O . GLY B 1 179 ? 13.469 13.266 26.75 1 92.5 179 GLY B O 1
ATOM 3957 N N . ILE B 1 180 ? 12.422 12.148 25.188 1 93.38 180 ILE B N 1
ATOM 3958 C CA . ILE B 1 180 ? 13.57 11.297 24.891 1 93.38 180 ILE B CA 1
ATOM 3959 C C . ILE B 1 180 ? 14.711 12.141 24.328 1 93.38 180 ILE B C 1
ATOM 3961 O O . ILE B 1 180 ? 15.867 11.977 24.719 1 93.38 180 ILE B O 1
ATOM 3965 N N . ILE B 1 181 ? 14.359 13.023 23.438 1 88.69 181 ILE B N 1
ATOM 3966 C CA . ILE B 1 181 ? 15.359 13.859 22.766 1 88.69 181 ILE B CA 1
ATOM 3967 C C . ILE B 1 181 ? 16.016 14.781 23.781 1 88.69 181 ILE B C 1
ATOM 3969 O O . ILE B 1 181 ? 17.234 14.984 23.75 1 88.69 181 ILE B O 1
ATOM 3973 N N . LEU B 1 182 ? 15.234 15.289 24.672 1 88.06 182 LEU B N 1
ATOM 3974 C CA . LEU B 1 182 ? 15.773 16.172 25.703 1 88.06 182 LEU B CA 1
ATOM 3975 C C . LEU B 1 182 ? 16.719 15.414 26.625 1 88.06 182 LEU B C 1
ATOM 3977 O O . LEU B 1 182 ? 17.625 16 27.219 1 88.06 182 LEU B O 1
ATOM 3981 N N . ALA B 1 183 ? 16.484 14.133 26.75 1 87.69 183 ALA B N 1
ATOM 3982 C CA . ALA B 1 183 ? 17.297 13.312 27.641 1 87.69 183 ALA B CA 1
ATOM 3983 C C . ALA B 1 183 ? 18.578 12.867 26.969 1 87.69 183 ALA B C 1
ATOM 3985 O O . ALA B 1 183 ? 19.5 12.367 27.625 1 87.69 183 ALA B O 1
ATOM 3986 N N . MET B 1 184 ? 18.641 13.031 25.703 1 82.44 184 MET B N 1
ATOM 3987 C CA . MET B 1 184 ? 19.859 12.648 24.984 1 82.44 184 MET B CA 1
ATOM 3988 C C . MET B 1 184 ? 21 13.617 25.281 1 82.44 184 MET B C 1
ATOM 3990 O O . MET B 1 184 ? 20.766 14.812 25.484 1 82.44 184 MET B O 1
ATOM 3994 N N . PRO B 1 185 ? 22.234 13.094 25.406 1 76 185 PRO B N 1
ATOM 3995 C CA . PRO B 1 185 ? 23.375 13.977 25.656 1 76 185 PRO B CA 1
ATOM 3996 C C . PRO B 1 185 ? 23.609 14.984 24.531 1 76 185 PRO B C 1
ATOM 3998 O O . PRO B 1 185 ? 23.531 14.625 23.359 1 76 185 PRO B O 1
ATOM 4001 N N . GLY B 1 186 ? 23.797 16.297 24.828 1 63.84 186 GLY B N 1
ATOM 4002 C CA . GLY B 1 186 ? 24.141 17.312 23.859 1 63.84 186 GLY B CA 1
ATOM 4003 C C . GLY B 1 186 ? 22.922 17.891 23.156 1 63.84 186 GLY B C 1
ATOM 4004 O O . GLY B 1 186 ? 23.047 18.531 22.094 1 63.84 186 GLY B O 1
ATOM 4005 N N . ALA B 1 187 ? 21.828 17.562 23.547 1 61.28 187 ALA B N 1
ATOM 4006 C CA . ALA B 1 187 ? 20.656 18.031 22.812 1 61.28 187 ALA B CA 1
ATOM 4007 C C . ALA B 1 187 ? 20.578 19.562 22.828 1 61.28 187 ALA B C 1
ATOM 4009 O O . ALA B 1 187 ? 20.422 20.172 23.875 1 61.28 187 ALA B O 1
ATOM 4010 N N . PRO B 1 188 ? 21.422 20.25 22 1 57.44 188 PRO B N 1
ATOM 4011 C CA . PRO B 1 188 ? 21.359 21.703 21.969 1 57.44 188 PRO B CA 1
ATOM 4012 C C . PRO B 1 188 ? 19.969 22.234 21.641 1 57.44 188 PRO B C 1
ATOM 4014 O O . PRO B 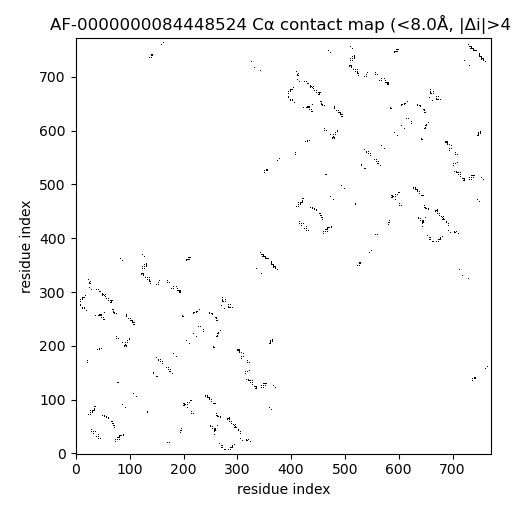1 188 ? 19.594 22.297 20.469 1 57.44 188 PRO B O 1
ATOM 4017 N N . ILE B 1 189 ? 19.109 22.125 22.531 1 60.06 189 ILE B N 1
ATOM 4018 C CA . ILE B 1 189 ? 17.812 22.688 22.172 1 60.06 189 ILE B CA 1
ATOM 4019 C C . ILE B 1 189 ? 17.922 24.219 22.109 1 60.06 189 ILE B C 1
ATOM 4021 O O . ILE B 1 189 ? 17.703 24.906 23.109 1 60.06 189 ILE B O 1
ATOM 4025 N N . ALA B 1 190 ? 19.156 24.688 21.578 1 58.84 190 ALA B N 1
ATOM 4026 C CA . ALA B 1 190 ? 19.188 26.141 21.438 1 58.84 190 ALA B CA 1
ATOM 4027 C C . ALA B 1 190 ? 18.109 26.625 20.469 1 58.84 190 ALA B C 1
ATOM 4029 O O . ALA B 1 190 ? 18.078 26.219 19.297 1 58.84 190 ALA B O 1
ATOM 4030 N N . ALA B 1 191 ? 16.984 27 21.078 1 61.25 191 ALA B N 1
ATOM 4031 C CA . ALA B 1 191 ? 15.82 27.547 20.375 1 61.25 191 ALA B CA 1
ATOM 4032 C C . ALA B 1 191 ? 16.125 28.938 19.828 1 61.25 191 ALA B C 1
ATOM 4034 O O . ALA B 1 191 ? 16.688 29.781 20.516 1 61.25 191 ALA B O 1
ATOM 4035 N N . SER B 1 192 ? 16.547 29.109 18.531 1 65 192 SER B N 1
ATOM 4036 C CA . SER B 1 192 ? 16.562 30.469 18 1 65 192 SER B CA 1
ATOM 4037 C C . SER B 1 192 ? 15.219 30.828 17.391 1 65 192 SER B C 1
ATOM 4039 O O . SER B 1 192 ? 14.461 29.953 16.969 1 65 192 SER B O 1
ATOM 4041 N N . TRP B 1 193 ? 14.773 32.062 17.641 1 75.44 193 TRP B N 1
ATOM 4042 C CA . TRP B 1 193 ? 13.609 32.594 16.922 1 75.44 193 TRP B CA 1
ATOM 4043 C C . TRP B 1 193 ? 13.75 32.344 15.422 1 75.44 193 TRP B C 1
ATOM 4045 O O . TRP B 1 193 ? 14.82 32.562 14.844 1 75.44 193 TRP B O 1
ATOM 4055 N N . PRO B 1 194 ? 12.656 31.734 14.945 1 76.12 194 PRO B N 1
ATOM 4056 C CA . PRO B 1 194 ? 12.766 31.531 13.5 1 76.12 194 PRO B CA 1
ATOM 4057 C C . PRO B 1 194 ? 12.797 32.844 12.727 1 76.12 194 PRO B C 1
ATOM 4059 O O . PRO B 1 194 ? 12.109 33.812 13.102 1 76.12 194 PRO B O 1
ATOM 4062 N N . ILE B 1 195 ? 13.648 32.938 11.867 1 86.25 195 ILE B N 1
ATOM 4063 C CA . ILE B 1 195 ? 13.789 34.094 11.008 1 86.25 195 ILE B CA 1
ATOM 4064 C C . ILE B 1 195 ? 13.219 33.781 9.625 1 86.25 195 ILE B C 1
ATOM 4066 O O . ILE B 1 195 ? 13.5 32.719 9.055 1 86.25 195 ILE B O 1
ATOM 4070 N N . PRO B 1 196 ? 12.297 34.688 9.195 1 93.5 196 PRO B N 1
ATOM 4071 C CA . PRO B 1 196 ? 11.836 34.5 7.82 1 93.5 196 PRO B CA 1
ATOM 4072 C C . PRO B 1 196 ? 12.977 34.5 6.809 1 93.5 196 PRO B C 1
ATOM 4074 O O . PRO B 1 196 ? 13.875 35.344 6.879 1 93.5 196 PRO B O 1
ATOM 4077 N N . VAL B 1 197 ? 12.984 33.531 5.988 1 95.88 197 VAL B N 1
ATOM 4078 C CA . VAL B 1 197 ? 13.984 33.438 4.93 1 95.88 197 VAL B CA 1
ATOM 4079 C C . VAL B 1 197 ? 13.305 33.469 3.566 1 95.88 197 VAL B C 1
ATOM 4081 O O . VAL B 1 197 ? 12.883 32.438 3.035 1 95.88 197 VAL B O 1
ATOM 4084 N N . PRO B 1 198 ? 13.266 34.719 2.988 1 97.38 198 PRO B N 1
ATOM 4085 C CA . PRO B 1 198 ? 12.633 34.812 1.67 1 97.38 198 PRO B CA 1
ATOM 4086 C C . PRO B 1 198 ? 13.352 34 0.609 1 97.38 198 PRO B C 1
ATOM 4088 O O . PRO B 1 198 ? 14.586 33.906 0.608 1 97.38 198 PRO B O 1
ATOM 4091 N N . VAL B 1 199 ? 12.555 33.344 -0.224 1 97.44 199 VAL B N 1
ATOM 4092 C CA . VAL B 1 199 ? 13.094 32.562 -1.322 1 97.44 199 VAL B CA 1
ATOM 4093 C C . VAL B 1 199 ? 12.547 33.062 -2.65 1 97.44 199 VAL B C 1
ATOM 4095 O O . VAL B 1 199 ? 11.336 33.25 -2.803 1 97.44 199 VAL B O 1
ATOM 4098 N N . MET B 1 200 ? 13.445 33.344 -3.584 1 96.88 200 MET B N 1
ATOM 4099 C CA . MET B 1 200 ? 13.016 33.781 -4.906 1 96.88 200 MET B CA 1
ATOM 4100 C C . MET B 1 200 ? 12.602 32.594 -5.77 1 96.88 200 MET B C 1
ATOM 4102 O O . MET B 1 200 ? 13.422 31.719 -6.078 1 96.88 200 MET B O 1
ATOM 4106 N N . PRO B 1 201 ? 11.414 32.562 -6.188 1 97.5 201 PRO B N 1
ATOM 4107 C CA . PRO B 1 201 ? 10.922 31.406 -6.938 1 97.5 201 PRO B CA 1
ATOM 4108 C C . PRO B 1 201 ? 11.57 31.266 -8.312 1 97.5 201 PRO B C 1
ATOM 4110 O O . PRO B 1 201 ? 11.891 32.281 -8.945 1 97.5 201 PRO B O 1
ATOM 4113 N N . GLN B 1 202 ? 11.805 30.094 -8.695 1 97.75 202 GLN B N 1
ATOM 4114 C CA . GLN B 1 202 ? 12.188 29.719 -10.055 1 97.75 202 GLN B CA 1
ATOM 4115 C C . GLN B 1 202 ? 11.203 28.719 -10.656 1 97.75 202 GLN B C 1
ATOM 4117 O O . GLN B 1 202 ? 10.625 27.906 -9.938 1 97.75 202 GLN B O 1
ATOM 4122 N N . PHE B 1 203 ? 11.094 28.891 -12.023 1 96.81 203 PHE B N 1
ATOM 4123 C CA . PHE B 1 203 ? 10.055 28.094 -12.664 1 96.81 203 PHE B CA 1
ATOM 4124 C C . PHE B 1 203 ? 10.648 27.156 -13.703 1 96.81 203 PHE B C 1
ATOM 4126 O O . PHE B 1 203 ? 11.5 27.562 -14.5 1 96.81 203 PHE B O 1
ATOM 4133 N N . THR B 1 204 ? 10.344 25.906 -13.562 1 94.75 204 THR B N 1
ATOM 4134 C CA . THR B 1 204 ? 10.656 24.906 -14.578 1 94.75 204 THR B CA 1
ATOM 4135 C C . THR B 1 204 ? 9.406 24.125 -14.961 1 94.75 204 THR B C 1
ATOM 4137 O O . THR B 1 204 ? 8.508 23.938 -14.133 1 94.75 204 THR B O 1
ATOM 4140 N N . LEU B 1 205 ? 9.352 23.719 -16.203 1 93.25 205 LEU B N 1
ATOM 4141 C CA . LEU B 1 205 ? 8.203 22.953 -16.672 1 93.25 205 LEU B CA 1
ATOM 4142 C C . LEU B 1 205 ? 8.078 21.641 -15.93 1 93.25 205 LEU B C 1
ATOM 4144 O O . LEU B 1 205 ? 6.969 21.188 -15.633 1 93.25 205 LEU B O 1
ATOM 4148 N N . GLN B 1 206 ? 9.203 21.078 -15.617 1 91.06 206 GLN B N 1
ATOM 4149 C CA . GLN B 1 206 ? 9.234 19.812 -14.898 1 91.06 206 GLN B CA 1
ATOM 4150 C C . GLN B 1 206 ? 8.594 19.953 -13.523 1 91.06 206 GLN B C 1
ATOM 4152 O O . GLN B 1 206 ? 7.805 19.094 -13.117 1 91.06 206 GLN B O 1
ATOM 4157 N N . ALA B 1 207 ? 8.906 21 -12.859 1 92.81 207 ALA B N 1
ATOM 4158 C CA . ALA B 1 207 ? 8.367 21.219 -11.516 1 92.81 207 ALA B CA 1
ATOM 4159 C C . ALA B 1 207 ? 6.895 21.609 -11.562 1 92.81 207 ALA B C 1
ATOM 4161 O O . ALA B 1 207 ? 6.125 21.25 -10.672 1 92.81 207 ALA B O 1
ATOM 4162 N N . LEU B 1 208 ? 6.52 22.281 -12.562 1 94.12 208 LEU B N 1
ATOM 4163 C CA . LEU B 1 208 ? 5.117 22.656 -12.719 1 94.12 208 LEU B CA 1
ATOM 4164 C C . LEU B 1 208 ? 4.242 21.422 -12.914 1 94.12 208 LEU B C 1
ATOM 4166 O O . LEU B 1 208 ? 3.184 21.297 -12.297 1 94.12 208 LEU B O 1
ATOM 4170 N N . ILE B 1 209 ? 4.719 20.531 -13.664 1 91.38 209 ILE B N 1
ATOM 4171 C CA . ILE B 1 209 ? 3.953 19.328 -13.992 1 91.38 209 ILE B CA 1
ATOM 4172 C C . ILE B 1 209 ? 4.094 18.297 -12.875 1 91.38 209 ILE B C 1
ATOM 4174 O O . ILE B 1 209 ? 3.105 17.703 -12.445 1 91.38 209 ILE B O 1
ATOM 4178 N N . GLY B 1 210 ? 5.316 18.172 -12.398 1 89.62 210 GLY B N 1
ATOM 4179 C CA . GLY B 1 210 ? 5.629 17.078 -11.492 1 89.62 210 GLY B CA 1
ATOM 4180 C C . GLY B 1 210 ? 5.324 17.391 -10.039 1 89.62 210 GLY B C 1
ATOM 4181 O O . GLY B 1 210 ? 5.18 16.484 -9.219 1 89.62 210 GLY B O 1
ATOM 4182 N N . THR B 1 211 ? 5.203 18.688 -9.75 1 93 211 THR B N 1
ATOM 4183 C CA . THR B 1 211 ? 5.027 19.047 -8.352 1 93 211 THR B CA 1
ATOM 4184 C C . THR B 1 211 ? 3.807 19.953 -8.18 1 93 211 THR B C 1
ATOM 4186 O O . THR B 1 211 ? 2.918 19.656 -7.383 1 93 211 THR B O 1
ATOM 4189 N N . ALA B 1 212 ? 3.658 20.953 -8.953 1 95.56 212 ALA B N 1
ATOM 4190 C CA . ALA B 1 212 ? 2.59 21.922 -8.781 1 95.56 212 ALA B CA 1
ATOM 4191 C C . ALA B 1 212 ? 1.22 21.281 -8.992 1 95.56 212 ALA B C 1
ATOM 4193 O O . ALA B 1 212 ? 0.304 21.484 -8.188 1 95.56 212 ALA B O 1
ATOM 4194 N N . ILE B 1 213 ? 1.081 20.516 -9.992 1 92.62 213 ILE B N 1
ATOM 4195 C CA . ILE B 1 213 ? -0.208 19.922 -10.352 1 92.62 213 ILE B CA 1
ATOM 4196 C C . ILE B 1 213 ? -0.612 18.891 -9.305 1 92.62 213 ILE B C 1
ATOM 4198 O O . ILE B 1 213 ? -1.71 18.953 -8.75 1 92.62 213 ILE B O 1
ATOM 4202 N N . PRO B 1 214 ? 0.29 17.984 -9.008 1 91.38 214 PRO B N 1
ATOM 4203 C CA . PRO B 1 214 ? -0.072 17.031 -7.965 1 91.38 214 PRO B CA 1
ATOM 4204 C C . PRO B 1 214 ? -0.359 17.703 -6.621 1 91.38 214 PRO B C 1
ATOM 4206 O O . PRO B 1 214 ? -1.259 17.266 -5.895 1 91.38 214 PRO B O 1
ATOM 4209 N N . LEU B 1 215 ? 0.421 18.688 -6.289 1 94.69 215 LEU B N 1
ATOM 4210 C CA . LEU B 1 215 ? 0.201 19.422 -5.051 1 94.69 215 LEU B CA 1
ATOM 4211 C C . LEU B 1 215 ? -1.181 20.078 -5.039 1 94.69 215 LEU B C 1
ATOM 4213 O O . LEU B 1 215 ? -1.893 20.016 -4.035 1 94.69 215 LEU B O 1
ATOM 4217 N N . PHE B 1 216 ? -1.573 20.625 -6.191 1 94.12 216 PHE B N 1
ATOM 4218 C CA . PHE B 1 216 ? -2.893 21.234 -6.348 1 94.12 216 PHE B CA 1
ATOM 4219 C C . PHE B 1 216 ? -3.986 20.188 -6.176 1 94.12 216 PHE B C 1
ATOM 4221 O O . PHE B 1 216 ? -4.945 20.391 -5.43 1 94.12 216 PHE B O 1
ATOM 4228 N N . LEU B 1 217 ? -3.791 19.062 -6.719 1 90.12 217 LEU B N 1
ATOM 4229 C CA . LEU B 1 217 ? -4.809 18.016 -6.73 1 90.12 217 LEU B CA 1
ATOM 4230 C C . LEU B 1 217 ? -5 17.422 -5.34 1 90.12 217 LEU B C 1
ATOM 4232 O O . LEU B 1 217 ? -6.133 17.281 -4.871 1 90.12 217 LEU B O 1
ATOM 4236 N N . VAL B 1 218 ? -3.953 17.125 -4.699 1 90.12 218 VAL B N 1
ATOM 4237 C CA . VAL B 1 218 ? -4.062 16.5 -3.389 1 90.12 218 VAL B CA 1
ATOM 4238 C C . VAL B 1 218 ? -4.652 17.484 -2.385 1 90.12 218 VAL B C 1
ATOM 4240 O O . VAL B 1 218 ? -5.426 17.094 -1.506 1 90.12 218 VAL B O 1
ATOM 4243 N N . THR B 1 219 ? -4.285 18.719 -2.523 1 93.69 219 THR B N 1
ATOM 4244 C CA . THR B 1 219 ? -4.789 19.75 -1.617 1 93.69 219 THR B CA 1
ATOM 4245 C C . THR B 1 219 ? -6.289 19.953 -1.809 1 93.69 219 THR B C 1
ATOM 4247 O O . THR B 1 219 ? -7.039 20.031 -0.833 1 93.69 219 THR B O 1
ATOM 4250 N N . MET B 1 220 ? -6.723 19.969 -3.029 1 91.06 220 MET B N 1
ATOM 4251 C CA . MET B 1 220 ? -8.141 20.172 -3.32 1 91.06 220 MET B CA 1
ATOM 4252 C C . MET B 1 220 ? -8.961 18.953 -2.902 1 91.06 220 MET B C 1
ATOM 4254 O O . MET B 1 220 ? -9.938 19.078 -2.162 1 91.06 220 MET B O 1
ATOM 4258 N N . ALA B 1 221 ? -8.523 17.859 -3.287 1 85.19 221 ALA B N 1
ATOM 4259 C CA . ALA B 1 221 ? -9.32 16.641 -3.158 1 85.19 221 ALA B CA 1
ATOM 4260 C C . ALA B 1 221 ? -9.312 16.125 -1.721 1 85.19 221 ALA B C 1
ATOM 4262 O O . ALA B 1 221 ? -10.312 15.586 -1.243 1 85.19 221 ALA B O 1
ATOM 4263 N N . SER B 1 222 ? -8.227 16.328 -1.044 1 88.19 222 SER B N 1
ATOM 4264 C CA . SER B 1 222 ? -8.109 15.664 0.247 1 88.19 222 SER B CA 1
ATOM 4265 C C . SER B 1 222 ? -8.242 16.656 1.398 1 88.19 222 SER B C 1
ATOM 4267 O O . SER B 1 222 ? -8.359 16.25 2.559 1 88.19 222 SER B O 1
ATOM 4269 N N . GLN B 1 223 ? -8.172 17.906 1.049 1 92.44 223 GLN B N 1
ATOM 4270 C CA . GLN B 1 223 ? -8.234 18.891 2.129 1 92.44 223 GLN B CA 1
ATOM 4271 C C . GLN B 1 223 ? -9.414 19.844 1.943 1 92.44 223 GLN B C 1
ATOM 4273 O O . GLN B 1 223 ? -10.352 19.828 2.744 1 92.44 223 GLN B O 1
ATOM 4278 N N . ASN B 1 224 ? -9.484 20.547 0.857 1 92.62 224 ASN B N 1
ATOM 4279 C CA . ASN B 1 224 ? -10.484 21.578 0.653 1 92.62 224 ASN B CA 1
ATOM 4280 C C . ASN B 1 224 ? -11.891 21 0.558 1 92.62 224 ASN B C 1
ATOM 4282 O O . ASN B 1 224 ? -12.812 21.484 1.215 1 92.62 224 ASN B O 1
ATOM 4286 N N . ILE B 1 225 ? -12.055 20.031 -0.185 1 87.56 225 ILE B N 1
ATOM 4287 C CA . ILE B 1 225 ? -13.367 19.438 -0.387 1 87.56 225 ILE B CA 1
ATOM 4288 C C . ILE B 1 225 ? -13.852 18.797 0.917 1 87.56 225 ILE B C 1
ATOM 4290 O O . ILE B 1 225 ? -14.953 19.094 1.384 1 87.56 225 ILE B O 1
ATOM 4294 N N . PRO B 1 226 ? -13.055 18.016 1.52 1 87.94 226 PRO B N 1
ATOM 4295 C CA . PRO B 1 226 ? -13.492 17.484 2.811 1 87.94 226 PRO B CA 1
ATOM 4296 C C . PRO B 1 226 ? -13.719 18.562 3.854 1 87.94 226 PRO B C 1
ATOM 4298 O O . PRO B 1 226 ? -14.617 18.453 4.695 1 87.94 226 PRO B O 1
ATOM 4301 N N . GLY B 1 227 ? -12.898 19.562 3.848 1 93.62 227 GLY B N 1
ATOM 4302 C CA . GLY B 1 227 ? -13.109 20.672 4.754 1 93.62 227 GLY B CA 1
ATOM 4303 C C . GLY B 1 227 ? -14.469 21.328 4.586 1 93.62 227 GLY B C 1
ATOM 4304 O O . GLY B 1 227 ? -15.156 21.609 5.57 1 93.62 227 GLY B O 1
ATOM 4305 N N . LEU B 1 228 ? -14.867 21.484 3.342 1 92.88 228 LEU B N 1
ATOM 4306 C CA . LEU B 1 228 ? -16.188 22.031 3.041 1 92.88 228 LEU B CA 1
ATOM 4307 C C . LEU B 1 228 ? -17.297 21.078 3.48 1 92.88 228 LEU B C 1
ATOM 4309 O O . LEU B 1 228 ? -18.297 21.5 4.047 1 92.88 228 LEU B O 1
ATOM 4313 N N . ALA B 1 229 ? -17.094 19.906 3.246 1 90.56 229 ALA B N 1
ATOM 4314 C CA . ALA B 1 229 ? -18.062 18.891 3.621 1 90.56 229 ALA B CA 1
ATOM 4315 C C . ALA B 1 229 ? -18.25 18.828 5.137 1 90.56 229 ALA B C 1
ATOM 4317 O O . ALA B 1 229 ? -19.359 18.656 5.629 1 90.56 229 ALA B O 1
ATOM 4318 N N . THR B 1 230 ? -17.188 18.938 5.832 1 93.12 230 THR B N 1
ATOM 4319 C CA . THR B 1 230 ? -17.25 18.906 7.289 1 93.12 230 THR B CA 1
ATOM 4320 C C . THR B 1 230 ? -18.078 20.078 7.82 1 93.12 230 THR B C 1
ATOM 4322 O O . THR B 1 230 ? -18.906 19.906 8.719 1 93.12 230 THR B O 1
ATOM 4325 N N . LEU B 1 231 ? -17.875 21.219 7.309 1 94.44 231 LEU B N 1
ATOM 4326 C CA . LEU B 1 231 ? -18.688 22.359 7.703 1 94.44 231 LEU B CA 1
ATOM 4327 C C . LEU B 1 231 ? -20.172 22.109 7.43 1 94.44 231 LEU B C 1
ATOM 4329 O O . LEU B 1 231 ? -21.016 22.422 8.258 1 94.44 231 LEU B O 1
ATOM 4333 N N . GLY B 1 232 ? -20.406 21.5 6.336 1 94.69 232 GLY B N 1
ATOM 4334 C CA . GLY B 1 232 ? -21.781 21.156 5.984 1 94.69 232 GLY B CA 1
ATOM 4335 C C . GLY B 1 232 ? -22.422 20.188 6.957 1 94.69 232 GLY B C 1
ATOM 4336 O O . GLY B 1 232 ? -23.609 20.281 7.254 1 94.69 232 GLY B O 1
ATOM 4337 N N . LEU B 1 233 ? -21.656 19.344 7.434 1 92.25 233 LEU B N 1
ATOM 4338 C CA . LEU B 1 233 ? -22.141 18.359 8.398 1 92.25 233 LEU B CA 1
ATOM 4339 C C . LEU B 1 233 ? -22.625 19.047 9.672 1 92.25 233 LEU B C 1
ATOM 4341 O O . LEU B 1 233 ? -23.5 18.531 10.367 1 92.25 233 LEU B O 1
ATOM 4345 N N . TYR B 1 234 ? -22.062 20.141 9.93 1 94.25 234 TYR B N 1
ATOM 4346 C CA . TYR B 1 234 ? -22.406 20.844 11.156 1 94.25 234 TYR B CA 1
ATOM 4347 C C . TYR B 1 234 ? -23.328 22.016 10.867 1 94.25 234 TYR B C 1
ATOM 4349 O O . TYR B 1 234 ? -23.5 22.906 11.703 1 94.25 234 TYR B O 1
ATOM 4357 N N . GLY B 1 235 ? -23.812 22.016 9.555 1 94.25 235 GLY B N 1
ATOM 4358 C CA . GLY B 1 235 ? -24.875 22.953 9.211 1 94.25 235 GLY B CA 1
ATOM 4359 C C . GLY B 1 235 ? -24.359 24.25 8.633 1 94.25 235 GLY B C 1
ATOM 4360 O O . GLY B 1 235 ? -25.125 25.203 8.445 1 94.25 235 GLY B O 1
ATOM 4361 N N . TYR B 1 236 ? -23.078 24.328 8.391 1 95.56 236 TYR B N 1
ATOM 4362 C CA . TYR B 1 236 ? -22.5 25.531 7.793 1 95.56 236 TYR B CA 1
ATOM 4363 C C . TYR B 1 236 ? -22.25 25.328 6.301 1 95.56 236 TYR B C 1
ATOM 4365 O O . TYR B 1 236 ? -21.641 24.344 5.898 1 95.56 236 TYR B O 1
ATOM 4373 N N . ARG B 1 237 ? -22.719 26.203 5.457 1 92.56 237 ARG B N 1
ATOM 4374 C CA . ARG B 1 237 ? -22.562 26.047 4.016 1 92.56 237 ARG B CA 1
ATOM 4375 C C . ARG B 1 237 ? -22.047 27.328 3.367 1 92.56 237 ARG B C 1
ATOM 4377 O O . ARG B 1 237 ? -22.75 27.953 2.57 1 92.56 237 ARG B O 1
ATOM 4384 N N . PRO B 1 238 ? -20.828 27.609 3.617 1 92.44 238 PRO B N 1
ATOM 4385 C CA . PRO B 1 238 ? -20.25 28.781 2.965 1 92.44 238 PRO B CA 1
ATOM 4386 C C . PRO B 1 238 ? -20.016 28.578 1.469 1 92.44 238 PRO B C 1
ATOM 4388 O O . PRO B 1 238 ? -19.938 27.438 1.008 1 92.44 238 PRO B O 1
ATOM 4391 N N . ALA B 1 239 ? -19.984 29.703 0.704 1 92.44 239 ALA B N 1
ATOM 4392 C CA . ALA B 1 239 ? -19.625 29.625 -0.707 1 92.44 239 ALA B CA 1
ATOM 4393 C C . ALA B 1 239 ? -18.172 29.188 -0.866 1 92.44 239 ALA B C 1
ATOM 4395 O O . ALA B 1 239 ? -17.266 29.781 -0.265 1 92.44 239 ALA B O 1
ATOM 4396 N N . PRO B 1 240 ? -17.875 28.203 -1.652 1 92.31 240 PRO B N 1
ATOM 4397 C CA . PRO B 1 240 ? -16.5 27.688 -1.792 1 92.31 240 PRO B CA 1
ATOM 4398 C C . PRO B 1 240 ? -15.562 28.688 -2.449 1 92.31 240 PRO B C 1
ATOM 4400 O O . PRO B 1 240 ? -14.383 28.766 -2.086 1 92.31 240 PRO B O 1
ATOM 4403 N N . GLY B 1 241 ? -15.992 29.453 -3.4 1 93.56 241 GLY B N 1
ATOM 4404 C CA . GLY B 1 241 ? -15.172 30.344 -4.195 1 93.56 241 GLY B CA 1
ATOM 4405 C C . GLY B 1 241 ? -14.305 31.266 -3.352 1 93.56 241 GLY B C 1
ATOM 4406 O O . GLY B 1 241 ? -13.078 31.234 -3.449 1 93.56 241 GLY B O 1
ATOM 4407 N N . PRO B 1 242 ? -14.938 32.062 -2.543 1 95.06 242 PRO B N 1
ATOM 4408 C CA . PRO B 1 242 ? -14.164 32.969 -1.693 1 95.06 242 PRO B CA 1
ATOM 4409 C C . PRO B 1 242 ? -13.195 32.25 -0.771 1 95.06 242 PRO B C 1
ATOM 4411 O O . PRO B 1 242 ? -12.117 32.75 -0.471 1 95.06 242 PRO B O 1
ATOM 4414 N N . LEU B 1 243 ? -13.555 31.078 -0.279 1 96.25 243 LEU B N 1
ATOM 4415 C CA . LEU B 1 243 ? -12.672 30.297 0.593 1 96.25 243 LEU B CA 1
ATOM 4416 C C . LEU B 1 243 ? -11.43 29.844 -0.156 1 96.25 243 LEU B C 1
ATOM 4418 O O . LEU B 1 243 ? -10.312 29.938 0.369 1 96.25 243 LEU B O 1
ATOM 4422 N N . PHE B 1 244 ? -11.625 29.406 -1.381 1 95.38 244 PHE B N 1
ATOM 4423 C CA . PHE B 1 244 ? -10.5 28.969 -2.199 1 95.38 244 PHE B CA 1
ATOM 4424 C C . PHE B 1 244 ? -9.594 30.141 -2.551 1 95.38 244 PHE B C 1
ATOM 4426 O O . PHE B 1 244 ? -8.367 30.031 -2.5 1 95.38 244 PHE B O 1
ATOM 4433 N N . ARG B 1 245 ? -10.195 31.234 -2.855 1 96.75 245 ARG B N 1
ATOM 4434 C CA . ARG B 1 245 ? -9.398 32.406 -3.18 1 96.75 245 ARG B CA 1
ATOM 4435 C C . ARG B 1 245 ? -8.562 32.844 -1.982 1 96.75 245 ARG B C 1
ATOM 4437 O O . ARG B 1 245 ? -7.383 33.156 -2.125 1 96.75 245 ARG B O 1
ATOM 4444 N N . ALA B 1 246 ? -9.172 32.844 -0.857 1 97.56 246 ALA B N 1
ATOM 4445 C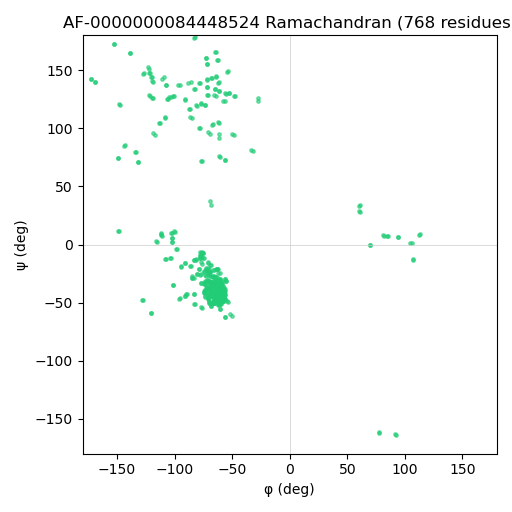 CA . ALA B 1 246 ? -8.461 33.281 0.345 1 97.56 246 ALA B CA 1
ATOM 4446 C C . ALA B 1 246 ? -7.32 32.312 0.682 1 97.56 246 ALA B C 1
ATOM 4448 O O . ALA B 1 246 ? -6.184 32.75 0.891 1 97.56 246 ALA B O 1
ATOM 4449 N N . THR B 1 247 ? -7.609 31 0.74 1 97.88 247 THR B N 1
ATOM 4450 C CA . THR B 1 247 ? -6.57 30.047 1.075 1 97.88 247 THR B CA 1
ATOM 4451 C C . THR B 1 247 ? -5.469 30.047 0.019 1 97.88 247 THR B C 1
ATOM 4453 O O . THR B 1 247 ? -4.289 29.922 0.346 1 97.88 247 THR B O 1
ATOM 4456 N N . GLY B 1 248 ? -5.855 30.188 -1.236 1 97.94 248 GLY B N 1
ATOM 4457 C CA . GLY B 1 248 ? -4.871 30.312 -2.301 1 97.94 248 GLY B CA 1
ATOM 4458 C C . GLY B 1 248 ? -3.967 31.516 -2.146 1 97.94 248 GLY B C 1
ATOM 4459 O O . GLY B 1 248 ? -2.75 31.406 -2.307 1 97.94 248 GLY B O 1
ATOM 4460 N N . LEU B 1 249 ? -4.547 32.625 -1.834 1 98.25 249 LEU B N 1
ATOM 4461 C CA . LEU B 1 249 ? -3.781 33.844 -1.688 1 98.25 249 LEU B CA 1
ATOM 4462 C C . LEU B 1 249 ? -2.838 33.781 -0.493 1 98.25 249 LEU B C 1
ATOM 4464 O O . LEU B 1 249 ? -1.709 34.281 -0.551 1 98.25 249 LEU B O 1
ATOM 4468 N N . PHE B 1 250 ? -3.301 33.25 0.556 1 98.5 250 PHE B N 1
ATOM 4469 C CA . PHE B 1 250 ? -2.426 33.062 1.708 1 98.5 250 PHE B CA 1
ATOM 4470 C C . PHE B 1 250 ? -1.324 32.062 1.397 1 98.5 250 PHE B C 1
ATOM 4472 O O . PHE B 1 250 ? -0.208 32.188 1.906 1 98.5 250 PHE B O 1
ATOM 4479 N N . SER B 1 251 ? -1.625 31.031 0.561 1 98.56 251 SER B N 1
ATOM 4480 C CA . SER B 1 251 ? -0.594 30.109 0.097 1 98.56 251 SER B CA 1
ATOM 4481 C C . SER B 1 251 ? 0.463 30.828 -0.731 1 98.56 251 SER B C 1
ATOM 4483 O O . SER B 1 251 ? 1.652 30.531 -0.635 1 98.56 251 SER B O 1
ATOM 4485 N N . VAL B 1 252 ? 0.012 31.781 -1.545 1 98.12 252 VAL B N 1
ATOM 4486 C CA . VAL B 1 252 ? 0.94 32.562 -2.34 1 98.12 252 VAL B CA 1
ATOM 4487 C C . VAL B 1 252 ? 1.893 33.344 -1.418 1 98.12 252 VAL B C 1
ATOM 4489 O O . VAL B 1 252 ? 3.109 33.312 -1.615 1 98.12 252 VAL B O 1
ATOM 4492 N N . ALA B 1 253 ? 1.37 33.969 -0.439 1 98.12 253 ALA B N 1
ATOM 4493 C CA . ALA B 1 253 ? 2.182 34.75 0.495 1 98.12 253 ALA B CA 1
ATOM 4494 C C . ALA B 1 253 ? 3.16 33.875 1.248 1 98.12 253 ALA B C 1
ATOM 4496 O O . ALA B 1 253 ? 4.328 34.219 1.417 1 98.12 253 ALA B O 1
ATOM 4497 N N . ALA B 1 254 ? 2.682 32.75 1.681 1 98.19 254 ALA B N 1
ATOM 4498 C CA . ALA B 1 254 ? 3.521 31.812 2.438 1 98.19 254 ALA B CA 1
ATOM 4499 C C . ALA B 1 254 ? 4.633 31.234 1.565 1 98.19 254 ALA B C 1
ATOM 4501 O O . ALA B 1 254 ? 5.727 30.953 2.055 1 98.19 254 ALA B O 1
ATOM 4502 N N . ALA B 1 255 ? 4.316 31.062 0.285 1 98.44 255 ALA B N 1
ATOM 4503 C CA . ALA B 1 255 ? 5.266 30.453 -0.636 1 98.44 255 ALA B CA 1
ATOM 4504 C C . ALA B 1 255 ? 6.559 31.25 -0.716 1 98.44 255 ALA B C 1
ATOM 4506 O O . ALA B 1 255 ? 7.648 30.672 -0.824 1 98.44 255 ALA B O 1
ATOM 4507 N N . PHE B 1 256 ? 6.512 32.531 -0.591 1 97.81 256 PHE B N 1
ATOM 4508 C CA . PHE B 1 256 ? 7.691 33.406 -0.689 1 97.81 256 PHE B CA 1
ATOM 4509 C C . PHE B 1 256 ? 8.609 33.188 0.508 1 97.81 256 PHE B C 1
ATOM 4511 O O . PHE B 1 256 ? 9.781 33.562 0.472 1 97.81 256 PHE B O 1
ATOM 4518 N N . LEU B 1 257 ? 8.047 32.594 1.519 1 97.69 257 LEU B N 1
ATOM 4519 C CA . LEU B 1 257 ? 8.844 32.281 2.701 1 97.69 257 LEU B CA 1
ATOM 4520 C C . LEU B 1 257 ? 9.055 30.797 2.855 1 97.69 257 LEU B C 1
ATOM 4522 O O . LEU B 1 257 ? 9.492 30.328 3.912 1 97.69 257 LEU B O 1
ATOM 4526 N N . GLY B 1 258 ? 8.648 30 1.858 1 97.31 258 GLY B N 1
ATOM 4527 C CA . GLY B 1 258 ? 8.961 28.578 1.817 1 97.31 258 GLY B CA 1
ATOM 4528 C C . GLY B 1 258 ? 7.773 27.703 2.148 1 97.31 258 GLY B C 1
ATOM 4529 O O . GLY B 1 258 ? 7.895 26.469 2.193 1 97.31 258 GLY B O 1
ATOM 4530 N N . GLY B 1 259 ? 6.613 28.297 2.398 1 98.06 259 GLY B N 1
ATOM 4531 C CA . GLY B 1 259 ? 5.426 27.5 2.688 1 98.06 259 GLY B CA 1
ATOM 4532 C C . GLY B 1 259 ? 4.777 26.922 1.443 1 98.06 259 GLY B C 1
ATOM 4533 O O . GLY B 1 259 ? 4.625 27.625 0.436 1 98.06 259 GLY B O 1
ATOM 4534 N N . HIS B 1 260 ? 4.332 25.688 1.514 1 97.44 260 HIS B N 1
ATOM 4535 C CA . HIS B 1 260 ? 3.916 25 0.294 1 97.44 260 HIS B CA 1
ATOM 4536 C C . HIS B 1 260 ? 2.439 25.234 0.003 1 97.44 260 HIS B C 1
ATOM 4538 O O . HIS B 1 260 ? 2.057 25.469 -1.147 1 97.44 260 HIS B O 1
ATOM 4544 N N . ALA B 1 261 ? 1.59 25.156 1.118 1 97.62 261 ALA B N 1
ATOM 4545 C CA . ALA B 1 261 ? 0.17 25.328 0.829 1 97.62 261 ALA B CA 1
ATOM 4546 C C . ALA B 1 261 ? -0.647 25.406 2.115 1 97.62 261 ALA B C 1
ATOM 4548 O O . ALA B 1 261 ? -0.378 24.688 3.072 1 97.62 261 ALA B O 1
ATOM 4549 N N . VAL B 1 262 ? -1.657 26.25 2.127 1 97.69 262 VAL B N 1
ATOM 4550 C CA . VAL B 1 262 ? -2.678 26.297 3.17 1 97.69 262 VAL B CA 1
ATOM 4551 C C . VAL B 1 262 ? -4.051 26.031 2.559 1 97.69 262 VAL B C 1
ATOM 4553 O O . VAL B 1 262 ? -4.309 26.406 1.408 1 97.69 262 VAL B O 1
ATOM 4556 N N . ASN B 1 263 ? -4.902 25.359 3.246 1 97.69 263 ASN B N 1
ATOM 4557 C CA . ASN B 1 263 ? -6.199 24.922 2.738 1 97.69 263 ASN B CA 1
ATOM 4558 C C . ASN B 1 263 ? -7.219 24.766 3.861 1 97.69 263 ASN B C 1
ATOM 4560 O O . ASN B 1 263 ? -6.891 24.953 5.035 1 97.69 263 ASN B O 1
ATOM 4564 N N . LEU B 1 264 ? -8.453 24.531 3.494 1 96.5 264 LEU B N 1
ATOM 4565 C CA . LEU B 1 264 ? -9.492 24.219 4.473 1 96.5 264 LEU B CA 1
ATOM 4566 C C . LEU B 1 264 ? -9.188 22.906 5.184 1 96.5 264 LEU B C 1
ATOM 4568 O O . LEU B 1 264 ? -8.633 21.984 4.586 1 96.5 264 LEU B O 1
ATOM 4572 N N . ALA B 1 265 ? -9.531 22.906 6.434 1 94.44 265 ALA B N 1
ATOM 4573 C CA . ALA B 1 265 ? -9.258 21.719 7.246 1 94.44 265 ALA B CA 1
ATOM 4574 C C . ALA B 1 265 ? -10.547 20.984 7.602 1 94.44 265 ALA B C 1
ATOM 4576 O O . ALA B 1 265 ? -11.578 21.609 7.859 1 94.44 265 ALA B O 1
ATOM 4577 N N . ALA B 1 266 ? -10.5 19.703 7.648 1 89.06 266 ALA B N 1
ATOM 4578 C CA . ALA B 1 266 ? -11.672 18.906 8.008 1 89.06 266 ALA B CA 1
ATOM 4579 C C . ALA B 1 266 ? -11.648 18.547 9.484 1 89.06 266 ALA B C 1
ATOM 4581 O O . ALA B 1 266 ? -12.625 18.766 10.203 1 89.06 266 ALA B O 1
ATOM 4582 N N . ILE B 1 267 ? -10.531 18.094 9.945 1 84 267 ILE B N 1
ATOM 4583 C CA . ILE B 1 267 ? -10.43 17.578 11.305 1 84 267 ILE B CA 1
ATOM 4584 C C . ILE B 1 267 ? -10.594 18.719 12.305 1 84 267 ILE B C 1
ATOM 4586 O O . ILE B 1 267 ? -11.414 18.641 13.219 1 84 267 ILE B O 1
ATOM 4590 N N . THR B 1 268 ? -9.789 19.734 12.102 1 90.75 268 THR B N 1
ATOM 4591 C CA . THR B 1 268 ? -9.859 20.828 13.055 1 90.75 268 THR B CA 1
ATOM 4592 C C . THR B 1 268 ? -11.164 21.609 12.898 1 90.75 268 THR B C 1
ATOM 4594 O O . THR B 1 268 ? -11.664 22.188 13.859 1 90.75 268 THR B O 1
ATOM 4597 N N . ALA B 1 269 ? -11.742 21.562 11.711 1 93.25 269 ALA B N 1
ATOM 4598 C CA . ALA B 1 269 ? -13.062 22.156 11.523 1 93.25 269 ALA B CA 1
ATOM 4599 C C . ALA B 1 269 ? -14.109 21.453 12.375 1 93.25 269 ALA B C 1
ATOM 4601 O O . ALA B 1 269 ? -14.984 22.109 12.961 1 93.25 269 ALA B O 1
ATOM 4602 N N . ALA B 1 270 ? -14.055 20.234 12.461 1 91.5 270 ALA B N 1
ATOM 4603 C CA . ALA B 1 270 ? -14.992 19.469 13.273 1 91.5 270 ALA B CA 1
ATOM 4604 C C . ALA B 1 270 ? -14.867 19.828 14.75 1 91.5 270 ALA B C 1
ATOM 4606 O O . ALA B 1 270 ? -15.867 19.922 15.469 1 91.5 270 ALA B O 1
ATOM 4607 N N . LEU B 1 271 ? -13.656 20.062 15.172 1 91.25 271 LEU B N 1
ATOM 4608 C CA . LEU B 1 271 ? -13.398 20.406 16.562 1 91.25 271 LEU B CA 1
ATOM 4609 C C . LEU B 1 271 ? -13.961 21.781 16.906 1 91.25 271 LEU B C 1
ATOM 4611 O O . LEU B 1 271 ? -14.43 22.016 18.016 1 91.25 271 LEU B O 1
ATOM 4615 N N . CYS B 1 272 ? -13.945 22.609 15.93 1 94.88 272 CYS B N 1
ATOM 4616 C CA . CYS B 1 272 ? -14.391 23.969 16.156 1 94.88 272 CYS B CA 1
ATOM 4617 C C . CYS B 1 272 ? -15.883 24.109 15.875 1 94.88 272 CYS B C 1
ATOM 4619 O O . CYS B 1 272 ? -16.516 25.078 16.312 1 94.88 272 CYS B O 1
ATOM 4621 N N . ALA B 1 273 ? -16.453 23.141 15.188 1 94.38 273 ALA B N 1
ATOM 4622 C CA . ALA B 1 273 ? -17.828 23.297 14.711 1 94.38 273 ALA B CA 1
ATOM 4623 C C . ALA B 1 273 ? -18.797 22.484 15.562 1 94.38 273 ALA B C 1
ATOM 4625 O O . ALA B 1 273 ? -20 22.688 15.5 1 94.38 273 ALA B O 1
ATOM 4626 N N . ASN B 1 274 ? -18.25 21.688 16.328 1 90.94 274 ASN B N 1
ATOM 4627 C CA . ASN B 1 274 ? -19.156 20.797 17.078 1 90.94 274 ASN B CA 1
ATOM 4628 C C . ASN B 1 274 ? -19.703 21.5 18.312 1 90.94 274 ASN B C 1
ATOM 4630 O O . ASN B 1 274 ? -19.312 22.625 18.641 1 90.94 274 ASN B O 1
ATOM 4634 N N . GLU B 1 275 ? -20.578 20.766 19.062 1 89.88 275 GLU B N 1
ATOM 4635 C CA . GLU B 1 275 ? -21.328 21.328 20.188 1 89.88 275 GLU B CA 1
ATOM 4636 C C . GLU B 1 275 ? -20.422 21.625 21.375 1 89.88 275 GLU B C 1
ATOM 4638 O O . GLU B 1 275 ? -20.719 22.484 22.188 1 89.88 275 GLU B O 1
ATOM 4643 N N . ASP B 1 276 ? -19.312 21.031 21.438 1 86.12 276 ASP B N 1
ATOM 4644 C CA . ASP B 1 276 ? -18.359 21.25 22.531 1 86.12 276 ASP B CA 1
ATOM 4645 C C . ASP B 1 276 ? -17.688 22.609 22.391 1 86.12 276 ASP B C 1
ATOM 4647 O O . ASP B 1 276 ? -17.203 23.172 23.391 1 86.12 276 ASP B O 1
ATOM 4651 N N . ALA B 1 277 ? -17.641 23.047 21.172 1 91.88 277 ALA B N 1
ATOM 4652 C CA . ALA B 1 277 ? -17.047 24.359 20.953 1 91.88 277 ALA B CA 1
ATOM 4653 C C . ALA B 1 277 ? -17.953 25.469 21.469 1 91.88 277 ALA B C 1
ATOM 4655 O O . ALA B 1 277 ? -17.469 26.469 22 1 91.88 277 ALA B O 1
ATOM 4656 N N . HIS B 1 278 ? -19.281 25.297 21.203 1 91.88 278 HIS B N 1
ATOM 4657 C CA . HIS B 1 278 ? -20.297 26.203 21.703 1 91.88 278 HIS B CA 1
ATOM 4658 C C . HIS B 1 278 ? -21.703 25.641 21.5 1 91.88 278 HIS B C 1
ATOM 4660 O O . HIS B 1 278 ? -21.984 25.062 20.438 1 91.88 278 HIS B O 1
ATOM 4666 N N . PRO B 1 279 ? -22.516 25.828 22.469 1 90.44 279 PRO B N 1
ATOM 4667 C CA . PRO B 1 279 ? -23.875 25.312 22.281 1 90.44 279 PRO B CA 1
ATOM 4668 C C . PRO B 1 279 ? -24.641 26.062 21.188 1 90.44 279 PRO B C 1
ATOM 4670 O O . PRO B 1 279 ? -25.469 25.469 20.5 1 90.44 279 PRO B O 1
ATOM 4673 N N . ASP B 1 280 ? -24.375 27.328 21.062 1 93.12 280 ASP B N 1
ATOM 4674 C CA . ASP B 1 280 ? -24.969 28.141 20 1 93.12 280 ASP B CA 1
ATOM 4675 C C . ASP B 1 280 ? -24.125 28.062 18.734 1 93.12 280 ASP B C 1
ATOM 4677 O O . ASP B 1 280 ? -23.016 28.594 18.688 1 93.12 280 ASP B O 1
ATOM 4681 N N . PRO B 1 281 ? -24.656 27.547 17.688 1 93.81 281 PRO B N 1
ATOM 4682 C CA . PRO B 1 281 ? -23.906 27.406 16.438 1 93.81 281 PRO B CA 1
ATOM 4683 C C . PRO B 1 281 ? -23.469 28.75 15.875 1 93.81 281 PRO B C 1
ATOM 4685 O O . PRO B 1 281 ? -22.438 28.812 15.188 1 93.81 281 PRO B O 1
ATOM 4688 N N . ALA B 1 282 ? -24.141 29.719 16.219 1 94.56 282 ALA B N 1
ATOM 4689 C CA . ALA B 1 282 ? -23.828 31.047 15.68 1 94.56 282 ALA B CA 1
ATOM 4690 C C . ALA B 1 282 ? -22.594 31.641 16.344 1 94.56 282 ALA B C 1
ATOM 4692 O O . ALA B 1 282 ? -22.031 32.625 15.867 1 94.56 282 ALA B O 1
ATOM 4693 N N . GLN B 1 283 ? -22.125 30.953 17.328 1 95.5 283 GLN B N 1
ATOM 4694 C CA . GLN B 1 283 ? -21 31.516 18.094 1 95.5 283 GLN B CA 1
ATOM 4695 C C . GLN B 1 283 ? -19.766 30.641 17.953 1 95.5 283 GLN B C 1
ATOM 4697 O O . GLN B 1 283 ? -18.688 30.984 18.469 1 95.5 283 GLN B O 1
ATOM 4702 N N . ARG B 1 284 ? -19.828 29.625 17.188 1 95.75 284 ARG B N 1
ATOM 4703 C CA . ARG B 1 284 ? -18.75 28.641 17.156 1 95.75 284 ARG B CA 1
ATOM 4704 C C . ARG B 1 284 ? -17.578 29.156 16.328 1 95.75 284 ARG B C 1
ATOM 4706 O O . ARG B 1 284 ? -16.484 28.594 16.391 1 95.75 284 ARG B O 1
ATOM 4713 N N . TRP B 1 285 ? -17.812 30.297 15.633 1 96.19 285 TRP B N 1
ATOM 4714 C CA . TRP B 1 285 ? -16.719 30.906 14.898 1 96.19 285 TRP B CA 1
ATOM 4715 C C . TRP B 1 285 ? -15.617 31.375 15.852 1 96.19 285 TRP B C 1
ATOM 4717 O O . TRP B 1 285 ? -14.453 31.469 15.461 1 96.19 285 TRP B O 1
ATOM 4727 N N . LYS B 1 286 ? -15.898 31.562 17.047 1 97 286 LYS B N 1
ATOM 4728 C CA . LYS B 1 286 ? -14.938 32.031 18.047 1 97 286 LYS B CA 1
ATOM 4729 C C . LYS B 1 286 ? -13.875 30.953 18.312 1 97 286 LYS B C 1
ATOM 4731 O O . LYS B 1 286 ? -12.719 31.281 18.562 1 97 286 LYS B O 1
ATOM 4736 N N . ALA B 1 287 ? -14.359 29.734 18.312 1 96.44 287 ALA B N 1
ATOM 4737 C CA . ALA B 1 287 ? -13.406 28.641 18.5 1 96.44 287 ALA B CA 1
ATOM 4738 C C . ALA B 1 287 ? -12.383 28.594 17.359 1 96.44 287 ALA B C 1
ATOM 4740 O O . ALA B 1 287 ? -11.203 28.328 17.594 1 96.44 287 ALA B O 1
ATOM 4741 N N . ALA B 1 288 ? -12.812 28.844 16.172 1 97.12 288 ALA B N 1
ATOM 4742 C CA . ALA B 1 288 ? -11.914 28.859 15.016 1 97.12 288 ALA B CA 1
ATOM 4743 C C . ALA B 1 288 ? -10.922 30.016 15.109 1 97.12 288 ALA B C 1
ATOM 4745 O O . ALA B 1 288 ? -9.773 29.906 14.68 1 97.12 288 ALA B O 1
ATOM 4746 N N . VAL B 1 289 ? -11.367 31.078 15.617 1 97.5 289 VAL B N 1
ATOM 4747 C CA . VAL B 1 289 ? -10.492 32.219 15.828 1 97.5 289 VAL B CA 1
ATOM 4748 C C . VAL B 1 289 ? -9.414 31.859 16.844 1 97.5 289 VAL B C 1
ATOM 4750 O O . VAL B 1 289 ? -8.234 32.156 16.641 1 97.5 289 VAL B O 1
ATOM 4753 N N . VAL B 1 290 ? -9.844 31.25 17.906 1 97 290 VAL B N 1
ATOM 4754 C CA . VAL B 1 290 ? -8.898 30.812 18.922 1 97 290 VAL B CA 1
ATOM 4755 C C . VAL B 1 290 ? -7.906 29.828 18.328 1 97 290 VAL B C 1
ATOM 4757 O O . VAL B 1 290 ? -6.711 29.875 18.625 1 97 290 VAL B O 1
ATOM 4760 N N . ASN B 1 291 ? -8.422 28.922 17.547 1 97.31 291 ASN B N 1
ATOM 4761 C CA . ASN B 1 291 ? -7.566 27.984 16.828 1 97.31 291 ASN B CA 1
ATOM 4762 C C . ASN B 1 291 ? -6.508 28.719 16 1 97.31 291 ASN B C 1
ATOM 4764 O O . ASN B 1 291 ? -5.332 28.344 16.031 1 97.31 291 ASN B O 1
ATOM 4768 N N . GLY B 1 292 ? -6.91 29.703 15.242 1 97.88 292 GLY B N 1
ATOM 4769 C CA . GLY B 1 292 ? -5.992 30.484 14.438 1 97.88 292 GLY B CA 1
ATOM 4770 C C . GLY B 1 292 ? -4.918 31.172 15.258 1 97.88 292 GLY B C 1
ATOM 4771 O O . GLY B 1 292 ? -3.742 31.172 14.891 1 97.88 292 GLY B O 1
ATOM 4772 N N . VAL B 1 293 ? -5.293 31.719 16.375 1 97.62 293 VAL B N 1
ATOM 4773 C CA . VAL B 1 293 ? -4.344 32.375 17.266 1 97.62 293 VAL B CA 1
ATOM 4774 C C . VAL B 1 293 ? -3.332 31.344 17.781 1 97.62 293 VAL B C 1
ATOM 4776 O O . VAL B 1 293 ? -2.137 31.625 17.859 1 97.62 293 VAL B O 1
ATOM 4779 N N . GLY B 1 294 ? -3.863 30.203 18.125 1 96.75 294 GLY B N 1
ATOM 4780 C CA . GLY B 1 294 ? -2.982 29.125 18.531 1 96.75 294 GLY B CA 1
ATOM 4781 C C . GLY B 1 294 ? -1.946 28.766 17.484 1 96.75 294 GLY B C 1
ATOM 4782 O O . GLY B 1 294 ? -0.768 28.594 17.797 1 96.75 294 GLY B O 1
ATOM 4783 N N . TYR B 1 295 ? -2.365 28.672 16.219 1 97.19 295 TYR B N 1
ATOM 4784 C CA . TYR B 1 295 ? -1.444 28.375 15.117 1 97.19 295 TYR B CA 1
ATOM 4785 C C . TYR B 1 295 ? -0.354 29.438 15.016 1 97.19 295 TYR B C 1
ATOM 4787 O O . TYR B 1 295 ? 0.821 29.109 14.836 1 97.19 295 TYR B O 1
ATOM 4795 N N . ILE B 1 296 ? -0.701 30.672 15.141 1 96.75 296 ILE B N 1
ATOM 4796 C CA . ILE B 1 296 ? 0.257 31.766 15.047 1 96.75 296 ILE B CA 1
ATOM 4797 C C . ILE B 1 296 ? 1.286 31.641 16.172 1 96.75 296 ILE B C 1
ATOM 4799 O O . ILE B 1 296 ? 2.488 31.781 15.93 1 96.75 296 ILE B O 1
ATOM 4803 N N . LEU B 1 297 ? 0.849 31.328 17.328 1 94.25 297 LEU B N 1
ATOM 4804 C CA . LEU B 1 297 ? 1.747 31.172 18.469 1 94.25 297 LEU B CA 1
ATOM 4805 C C . LEU B 1 297 ? 2.699 30 18.25 1 94.25 297 LEU B C 1
ATOM 4807 O O . LEU B 1 297 ? 3.896 30.109 18.516 1 94.25 297 LEU B O 1
ATOM 4811 N N . PHE B 1 298 ? 2.156 28.938 17.734 1 92.31 298 PHE B N 1
ATOM 4812 C CA . PHE B 1 298 ? 2.996 27.766 17.484 1 92.31 298 PHE B CA 1
ATOM 4813 C C . PHE B 1 298 ? 3.994 28.062 16.359 1 92.31 298 PHE B C 1
ATOM 4815 O O . PHE B 1 298 ? 5.117 27.547 16.391 1 92.31 298 PHE B O 1
ATOM 4822 N N . GLY B 1 299 ? 3.537 28.812 15.352 1 92.19 299 GLY B N 1
ATOM 4823 C CA . GLY B 1 299 ? 4.426 29.188 14.266 1 92.19 299 GLY B CA 1
ATOM 4824 C C . GLY B 1 299 ? 5.637 29.984 14.734 1 92.19 299 GLY B C 1
ATOM 4825 O O . GLY B 1 299 ? 6.734 29.828 14.195 1 92.19 299 GLY B O 1
ATOM 4826 N N . LEU B 1 300 ? 5.449 30.734 15.758 1 89.25 300 LEU B N 1
ATOM 4827 C CA . LEU B 1 300 ? 6.531 31.547 16.297 1 89.25 300 LEU B CA 1
ATOM 4828 C C . LEU B 1 300 ? 7.531 30.688 17.062 1 89.25 300 LEU B C 1
ATOM 4830 O O . LEU B 1 300 ? 8.648 31.125 17.328 1 89.25 300 LEU B O 1
ATOM 4834 N N . LEU B 1 301 ? 7.168 29.453 17.312 1 86.31 301 LEU B N 1
ATOM 4835 C CA . LEU B 1 301 ? 8.062 28.516 17.984 1 86.31 301 LEU B CA 1
ATOM 4836 C C . LEU B 1 301 ? 8.734 27.594 16.969 1 86.31 301 LEU B C 1
ATOM 4838 O O . LEU B 1 301 ? 9.352 26.594 17.344 1 86.31 301 LEU B O 1
ATOM 4842 N N . ALA B 1 302 ? 8.602 27.906 15.758 1 85.81 302 ALA B N 1
ATOM 4843 C CA . ALA B 1 302 ? 9.062 27.031 14.68 1 85.81 302 ALA B CA 1
ATOM 4844 C C . ALA B 1 302 ? 10.562 26.781 14.789 1 85.81 302 ALA B C 1
ATOM 4846 O O . ALA B 1 302 ? 11.031 25.688 14.461 1 85.81 302 ALA B O 1
ATOM 4847 N N . GLY B 1 303 ? 11.328 27.766 15.203 1 81.56 303 GLY B N 1
ATOM 4848 C CA . GLY B 1 303 ? 12.758 27.562 15.398 1 81.56 303 GLY B CA 1
ATOM 4849 C C . GLY B 1 303 ? 13.086 26.484 16.406 1 81.56 303 GLY B C 1
ATOM 4850 O O . GLY B 1 303 ? 13.961 25.641 16.156 1 81.56 303 GLY B O 1
ATOM 4851 N N . PHE B 1 304 ? 12.352 26.484 17.484 1 80.31 304 PHE B N 1
ATOM 4852 C CA . PHE B 1 304 ? 12.523 25.469 18.516 1 80.31 304 PHE B CA 1
ATOM 4853 C C . PHE B 1 304 ? 12.141 24.094 17.969 1 80.31 304 PHE B C 1
ATOM 4855 O O . PHE B 1 304 ? 12.852 23.109 18.203 1 80.31 304 PHE B O 1
ATOM 4862 N N . VAL B 1 305 ? 11.156 24.047 17.281 1 83 305 VAL B N 1
ATOM 4863 C CA . VAL B 1 305 ? 10.641 22.797 16.75 1 83 305 VAL B CA 1
ATOM 4864 C C . VAL B 1 305 ? 11.641 22.203 15.75 1 83 305 VAL B C 1
ATOM 4866 O O . VAL B 1 305 ? 11.906 21 15.773 1 83 305 VAL B O 1
ATOM 4869 N N . THR B 1 306 ? 12.219 23 14.961 1 83.06 306 THR B N 1
ATOM 4870 C CA . THR B 1 306 ? 13.172 22.531 13.953 1 83.06 306 THR B CA 1
ATOM 4871 C C . THR B 1 306 ? 14.453 22.031 14.609 1 83.06 306 THR B C 1
ATOM 4873 O O . THR B 1 306 ? 15.078 21.094 14.117 1 83.06 306 THR B O 1
ATOM 4876 N N . ALA B 1 307 ? 14.836 22.719 15.617 1 80.31 307 ALA B N 1
ATOM 4877 C CA . ALA B 1 307 ? 16.016 22.25 16.359 1 80.31 307 ALA B CA 1
ATOM 4878 C C . ALA B 1 307 ? 15.773 20.859 16.938 1 80.31 307 ALA B C 1
ATOM 4880 O O . ALA B 1 307 ? 16.688 20.031 16.969 1 80.31 307 ALA B O 1
ATOM 4881 N N . PHE B 1 308 ? 14.594 20.719 17.359 1 80.19 308 PHE B N 1
ATOM 4882 C CA . PHE B 1 308 ? 14.227 19.422 17.922 1 80.19 308 PHE B CA 1
ATOM 4883 C C . PHE B 1 308 ? 14.266 18.344 16.844 1 80.19 308 PHE B C 1
ATOM 4885 O O . PHE B 1 308 ? 14.719 17.219 17.094 1 80.19 308 PHE B O 1
ATOM 4892 N N . VAL B 1 309 ? 13.828 18.641 15.703 1 81.38 309 VAL B N 1
ATOM 4893 C CA . VAL B 1 309 ? 13.812 17.703 14.578 1 81.38 309 VAL B CA 1
ATOM 4894 C C . VAL B 1 309 ? 15.242 17.344 14.18 1 81.38 309 VAL B C 1
ATOM 4896 O O . VAL B 1 309 ? 15.539 16.188 13.898 1 81.38 309 VAL B O 1
ATOM 4899 N N . ALA B 1 310 ? 16.125 18.312 14.227 1 80.19 310 ALA B N 1
ATOM 4900 C CA . ALA B 1 310 ? 17.516 18.094 13.836 1 80.19 310 ALA B CA 1
ATOM 4901 C C . ALA B 1 310 ? 18.219 17.188 14.82 1 80.19 310 ALA B C 1
ATOM 4903 O O . ALA B 1 310 ? 19.156 16.453 14.453 1 80.19 310 ALA B O 1
ATOM 4904 N N . ALA B 1 311 ? 17.75 17.203 16.016 1 83 311 ALA B N 1
ATOM 4905 C CA . ALA B 1 311 ? 18.406 16.438 17.078 1 83 311 ALA B CA 1
ATOM 4906 C C . ALA B 1 311 ? 18.109 14.945 16.922 1 83 311 ALA B C 1
ATOM 4908 O O . ALA B 1 311 ? 18.953 14.102 17.25 1 83 311 ALA B O 1
ATOM 4909 N N . ALA B 1 312 ? 17 14.562 16.469 1 87.44 312 ALA B N 1
ATOM 4910 C CA . ALA B 1 312 ? 16.641 13.156 16.297 1 87.44 312 ALA B CA 1
ATOM 4911 C C . ALA B 1 312 ? 15.688 12.969 15.117 1 87.44 312 ALA B C 1
ATOM 4913 O O . ALA B 1 312 ? 14.516 12.625 15.305 1 87.44 312 ALA B O 1
ATOM 4914 N N . PRO B 1 313 ? 16.266 13.078 13.992 1 86.81 313 PRO B N 1
ATOM 4915 C CA . PRO B 1 313 ? 15.422 13.023 12.789 1 86.81 313 PRO B CA 1
ATOM 4916 C C . PRO B 1 313 ? 14.656 11.703 12.672 1 86.81 313 PRO B C 1
ATOM 4918 O O . PRO B 1 313 ? 13.508 11.695 12.242 1 86.81 313 PRO B O 1
ATOM 4921 N N . VAL B 1 314 ? 15.234 10.641 13.133 1 90.81 314 VAL B N 1
ATOM 4922 C CA . VAL B 1 314 ? 14.625 9.32 13 1 90.81 314 VAL B CA 1
ATOM 4923 C C . VAL B 1 314 ? 13.352 9.258 13.844 1 90.81 314 VAL B C 1
ATOM 4925 O O . VAL B 1 314 ? 12.32 8.758 13.375 1 90.81 314 VAL B O 1
ATOM 4928 N N . LEU B 1 315 ? 13.375 9.789 15 1 90.62 315 LEU B N 1
ATOM 4929 C CA . LEU B 1 315 ? 12.227 9.742 15.906 1 90.62 315 LEU B CA 1
ATOM 4930 C C . LEU B 1 315 ? 11.125 10.672 15.414 1 90.62 315 LEU B C 1
ATOM 4932 O O . LEU B 1 315 ? 9.938 10.336 15.508 1 90.62 315 LEU B O 1
ATOM 4936 N N . VAL B 1 316 ? 11.508 11.805 14.922 1 88.38 316 VAL B N 1
ATOM 4937 C CA . VAL B 1 316 ? 10.531 12.766 14.438 1 88.38 316 VAL B CA 1
ATOM 4938 C C . VAL B 1 316 ? 9.836 12.219 13.195 1 88.38 316 VAL B C 1
ATOM 4940 O O . VAL B 1 316 ? 8.633 12.391 13.016 1 88.38 316 VAL B O 1
ATOM 4943 N N . GLU B 1 317 ? 10.594 11.609 12.359 1 90.5 317 GLU B N 1
ATOM 4944 C CA . GLU B 1 317 ? 10.016 10.969 11.18 1 90.5 317 GLU B CA 1
ATOM 4945 C C . GLU B 1 317 ? 9.047 9.859 11.57 1 90.5 317 GLU B C 1
ATOM 4947 O O . GLU B 1 317 ? 8.023 9.648 10.914 1 90.5 317 GLU B O 1
ATOM 4952 N N . ALA B 1 318 ? 9.398 9.172 12.594 1 94.12 318 ALA B N 1
ATOM 4953 C CA . ALA B 1 318 ? 8.5 8.133 13.094 1 94.12 318 ALA B CA 1
ATOM 4954 C C . ALA B 1 318 ? 7.168 8.727 13.539 1 94.12 318 ALA B C 1
ATOM 4956 O O . ALA B 1 318 ? 6.105 8.18 13.234 1 94.12 318 ALA B O 1
ATOM 4957 N N . VAL B 1 319 ? 7.246 9.812 14.211 1 91.5 319 VAL B N 1
ATOM 4958 C CA . VAL B 1 319 ? 6.039 10.5 14.656 1 91.5 319 VAL B CA 1
ATOM 4959 C C . VAL B 1 319 ? 5.219 10.945 13.453 1 91.5 319 VAL B C 1
ATOM 4961 O O . VAL B 1 319 ? 3.994 10.805 13.438 1 91.5 319 VAL B O 1
ATOM 4964 N N . ALA B 1 320 ? 5.895 11.477 12.469 1 89.81 320 ALA B N 1
ATOM 4965 C CA . ALA B 1 320 ? 5.227 11.906 11.242 1 89.81 320 ALA B CA 1
ATOM 4966 C C . ALA B 1 320 ? 4.492 10.742 10.586 1 89.81 320 ALA B C 1
ATOM 4968 O O . ALA B 1 320 ? 3.35 10.891 10.148 1 89.81 320 ALA B O 1
ATOM 4969 N N . GLY B 1 321 ? 5.164 9.656 10.531 1 93.56 321 GLY B N 1
ATOM 4970 C CA . GLY B 1 321 ? 4.543 8.469 9.961 1 93.56 321 GLY B CA 1
ATOM 4971 C C . GLY B 1 321 ? 3.305 8.023 10.719 1 93.56 321 GLY B C 1
ATOM 4972 O O . GLY B 1 321 ? 2.285 7.691 10.109 1 93.56 321 GLY B O 1
ATOM 4973 N N . LEU B 1 322 ? 3.367 7.996 12.016 1 94.19 322 LEU B N 1
ATOM 4974 C CA . LEU B 1 322 ? 2.234 7.609 12.852 1 94.19 322 LEU B CA 1
ATOM 4975 C C . LEU B 1 322 ? 1.049 8.539 12.625 1 94.19 322 LEU B C 1
ATOM 4977 O O . LEU B 1 322 ? -0.1 8.094 12.594 1 94.19 322 LEU B O 1
ATOM 4981 N N . ALA B 1 323 ? 1.358 9.773 12.43 1 89.81 323 ALA B N 1
ATOM 4982 C CA . ALA B 1 323 ? 0.324 10.789 12.242 1 89.81 323 ALA B CA 1
ATOM 4983 C C . ALA B 1 323 ? -0.436 10.555 10.938 1 89.81 323 ALA B C 1
ATOM 4985 O O . ALA B 1 323 ? -1.595 10.953 10.805 1 89.81 323 ALA B O 1
ATOM 4986 N N . LEU B 1 324 ? 0.178 9.859 10.031 1 92 324 LEU B N 1
ATOM 4987 C CA . LEU B 1 324 ? -0.389 9.742 8.688 1 92 324 LEU B CA 1
ATOM 4988 C C . LEU B 1 324 ? -1.069 8.391 8.508 1 92 324 LEU B C 1
ATOM 4990 O O . LEU B 1 324 ? -1.648 8.117 7.453 1 92 324 LEU B O 1
ATOM 4994 N N . LEU B 1 325 ? -1.125 7.551 9.508 1 94.81 325 LEU B N 1
ATOM 4995 C CA . LEU B 1 325 ? -1.704 6.215 9.391 1 94.81 325 LEU B CA 1
ATOM 4996 C C . LEU B 1 325 ? -3.191 6.297 9.062 1 94.81 325 LEU B C 1
ATOM 4998 O O . LEU B 1 325 ? -3.691 5.539 8.227 1 94.81 325 LEU B O 1
ATOM 5002 N N . GLY B 1 326 ? -3.873 7.195 9.773 1 91.44 326 GLY B N 1
ATOM 5003 C CA . GLY B 1 326 ? -5.289 7.371 9.492 1 91.44 326 GLY B CA 1
ATOM 5004 C C . GLY B 1 326 ? -5.559 7.801 8.062 1 91.44 326 GLY B C 1
ATOM 5005 O O . GLY B 1 326 ? -6.461 7.273 7.406 1 91.44 326 GLY B O 1
ATOM 5006 N N . ALA B 1 327 ? -4.805 8.758 7.633 1 90.31 327 ALA B N 1
ATOM 5007 C CA . ALA B 1 327 ? -4.949 9.234 6.258 1 90.31 327 ALA B CA 1
ATOM 5008 C C . ALA B 1 327 ? -4.648 8.125 5.254 1 90.31 327 ALA B C 1
ATOM 5010 O O . ALA B 1 327 ? -5.309 8.023 4.219 1 90.31 327 ALA B O 1
ATOM 5011 N N . LEU B 1 328 ? -3.66 7.336 5.523 1 95.44 328 LEU B N 1
ATOM 5012 C CA . LEU B 1 328 ? -3.336 6.211 4.656 1 95.44 328 LEU B CA 1
ATOM 5013 C C . LEU B 1 328 ? -4.496 5.227 4.586 1 95.44 328 LEU B C 1
ATOM 5015 O O . LEU B 1 328 ? -4.883 4.789 3.498 1 95.44 328 LEU B O 1
ATOM 5019 N N . GLY B 1 329 ? -5.016 4.883 5.746 1 95.69 329 GLY B N 1
ATOM 5020 C CA . GLY B 1 329 ? -6.164 3.988 5.773 1 95.69 329 GLY B CA 1
ATOM 5021 C C . GLY B 1 329 ? -7.344 4.504 4.977 1 95.69 329 GLY B C 1
ATOM 5022 O O . GLY B 1 329 ? -7.938 3.766 4.191 1 95.69 329 GLY B O 1
ATOM 5023 N N . GLY B 1 330 ? -7.645 5.789 5.172 1 93 330 GLY B N 1
ATOM 5024 C CA . GLY B 1 330 ? -8.727 6.391 4.41 1 93 330 GLY B CA 1
ATOM 5025 C C . GLY B 1 330 ? -8.469 6.395 2.916 1 93 330 GLY B C 1
ATOM 5026 O O . GLY B 1 330 ? -9.383 6.16 2.125 1 93 330 GLY B O 1
ATOM 5027 N N . SER B 1 331 ? -7.289 6.672 2.574 1 94.69 331 SER B N 1
ATOM 5028 C CA . SER B 1 331 ? -6.93 6.719 1.162 1 94.69 331 SER B CA 1
ATOM 5029 C C . SER B 1 331 ? -7.008 5.336 0.525 1 94.69 331 SER B C 1
ATOM 5031 O O . SER B 1 331 ? -7.457 5.195 -0.615 1 94.69 331 SER B O 1
ATOM 5033 N N . LEU B 1 332 ? -6.551 4.34 1.24 1 97.06 332 LEU B N 1
ATOM 5034 C CA . LEU B 1 332 ? -6.629 2.979 0.723 1 97.06 332 LEU B CA 1
ATOM 5035 C C . LEU B 1 332 ? -8.078 2.531 0.59 1 97.06 332 LEU B C 1
ATOM 5037 O O . LEU B 1 332 ? -8.445 1.878 -0.389 1 97.06 332 LEU B O 1
ATOM 5041 N N . GLN B 1 333 ? -8.844 2.857 1.584 1 95.5 333 GLN B N 1
ATOM 5042 C CA . GLN B 1 333 ? -10.273 2.555 1.509 1 95.5 333 GLN B CA 1
ATOM 5043 C C . GLN B 1 333 ? -10.914 3.213 0.29 1 95.5 333 GLN B C 1
ATOM 5045 O O . GLN B 1 333 ? -11.672 2.576 -0.438 1 95.5 333 GLN B O 1
ATOM 5050 N N . GLY B 1 334 ? -10.586 4.469 0.072 1 94.5 334 GLY B N 1
ATOM 5051 C CA . GLY B 1 334 ? -11.117 5.18 -1.08 1 94.5 334 GLY B CA 1
ATOM 5052 C C . GLY B 1 334 ? -10.656 4.602 -2.404 1 94.5 334 GLY B C 1
ATOM 5053 O O . GLY B 1 334 ? -11.422 4.559 -3.371 1 94.5 334 GLY B O 1
ATOM 5054 N N . ALA B 1 335 ? -9.461 4.184 -2.441 1 95.88 335 ALA B N 1
ATOM 5055 C CA . ALA B 1 335 ? -8.875 3.629 -3.66 1 95.88 335 ALA B CA 1
ATOM 5056 C C . ALA B 1 335 ? -9.547 2.314 -4.039 1 95.88 335 ALA B C 1
ATOM 5058 O O . ALA B 1 335 ? -9.617 1.964 -5.219 1 95.88 335 ALA B O 1
ATOM 5059 N N . MET B 1 336 ? -10.078 1.573 -3.049 1 95.38 336 MET B N 1
ATOM 5060 C CA . MET B 1 336 ? -10.641 0.252 -3.299 1 95.38 336 MET B CA 1
ATOM 5061 C C . MET B 1 336 ? -12.164 0.315 -3.34 1 95.38 336 MET B C 1
ATOM 5063 O O . MET B 1 336 ? -12.836 -0.716 -3.445 1 95.38 336 MET B O 1
ATOM 5067 N N . ALA B 1 337 ? -12.695 1.45 -3.279 1 93 337 ALA B N 1
ATOM 5068 C CA . ALA B 1 337 ? -14.125 1.636 -3.057 1 93 337 ALA B CA 1
ATOM 5069 C C . ALA B 1 337 ? -14.93 1.19 -4.273 1 93 337 ALA B C 1
ATOM 5071 O O . ALA B 1 337 ? -16.047 0.693 -4.133 1 93 337 ALA B O 1
ATOM 5072 N N . VAL B 1 338 ? -14.414 1.422 -5.492 1 93.44 338 VAL B N 1
ATOM 5073 C CA . VAL B 1 338 ? -15.141 1.112 -6.719 1 93.44 338 VAL B CA 1
ATOM 5074 C C . VAL B 1 338 ? -14.508 -0.099 -7.402 1 93.44 338 VAL B C 1
ATOM 5076 O O . VAL B 1 338 ? -13.461 0.017 -8.039 1 93.44 338 VAL B O 1
ATOM 5079 N N . PRO B 1 339 ? -15.195 -1.155 -7.375 1 91.06 339 PRO B N 1
ATOM 5080 C CA . PRO B 1 339 ? -14.617 -2.408 -7.871 1 91.06 339 PRO B CA 1
ATOM 5081 C C . PRO B 1 339 ? -14.156 -2.311 -9.32 1 91.06 339 PRO B C 1
ATOM 5083 O O . PRO B 1 339 ? -13.094 -2.83 -9.672 1 91.06 339 PRO B O 1
ATOM 5086 N N . GLU B 1 340 ? -14.844 -1.606 -10.156 1 90.94 340 GLU B N 1
ATOM 5087 C CA . GLU B 1 340 ? -14.531 -1.524 -11.586 1 90.94 340 GLU B CA 1
ATOM 5088 C C . GLU B 1 340 ? -13.266 -0.715 -11.828 1 90.94 340 GLU B C 1
ATOM 5090 O O . GLU B 1 340 ? -12.672 -0.789 -12.906 1 90.94 340 GLU B O 1
ATOM 5095 N N . GLN B 1 341 ? -12.859 0.002 -10.844 1 94.06 341 GLN B N 1
ATOM 5096 C CA . GLN B 1 341 ? -11.711 0.884 -11.016 1 94.06 341 GLN B CA 1
ATOM 5097 C C . GLN B 1 341 ? -10.516 0.4 -10.195 1 94.06 341 GLN B C 1
ATOM 5099 O O . GLN B 1 341 ? -9.508 1.099 -10.086 1 94.06 341 GLN B O 1
ATOM 5104 N N . ARG B 1 342 ? -10.617 -0.745 -9.672 1 93.88 342 ARG B N 1
ATOM 5105 C CA . ARG B 1 342 ? -9.625 -1.215 -8.719 1 93.88 342 ARG B CA 1
ATOM 5106 C C . ARG B 1 342 ? -8.266 -1.416 -9.383 1 93.88 342 ARG B C 1
ATOM 5108 O O . ARG B 1 342 ? -7.23 -1.054 -8.828 1 93.88 342 ARG B O 1
ATOM 5115 N N . GLU B 1 343 ? -8.336 -1.986 -10.508 1 93.81 343 GLU B N 1
ATOM 5116 C CA . GLU B 1 343 ? -7.07 -2.225 -11.203 1 93.81 343 GLU B CA 1
ATOM 5117 C C . GLU B 1 343 ? -6.352 -0.912 -11.5 1 93.81 343 GLU B C 1
ATOM 5119 O O . GLU B 1 343 ? -5.141 -0.799 -11.297 1 93.81 343 GLU B O 1
ATOM 5124 N N . ALA B 1 344 ? -7.113 0.032 -12.016 1 95.69 344 ALA B N 1
ATOM 5125 C CA . ALA B 1 344 ? -6.555 1.354 -12.281 1 95.69 344 ALA B CA 1
ATOM 5126 C C . ALA B 1 344 ? -6.02 1.993 -11.008 1 95.69 344 ALA B C 1
ATOM 5128 O O . ALA B 1 344 ? -4.953 2.615 -11.016 1 95.69 344 ALA B O 1
ATOM 5129 N N . ALA B 1 345 ? -6.715 1.838 -9.945 1 97.25 345 ALA B N 1
ATOM 5130 C CA . ALA B 1 345 ? -6.312 2.396 -8.656 1 97.25 345 ALA B CA 1
ATOM 5131 C C . ALA B 1 345 ? -5.016 1.761 -8.164 1 97.25 345 ALA B C 1
ATOM 5133 O O . ALA B 1 345 ? -4.129 2.453 -7.656 1 97.25 345 ALA B O 1
ATOM 5134 N N . ILE B 1 346 ? -4.898 0.506 -8.352 1 97.56 346 ILE B N 1
ATOM 5135 C CA . ILE B 1 346 ? -3.711 -0.215 -7.906 1 97.56 346 ILE B CA 1
ATOM 5136 C C . ILE B 1 346 ? -2.496 0.235 -8.719 1 97.56 346 ILE B C 1
ATOM 5138 O O . ILE B 1 346 ? -1.415 0.441 -8.164 1 97.56 346 ILE B O 1
ATOM 5142 N N . VAL B 1 347 ? -2.674 0.372 -9.992 1 96.88 347 VAL B N 1
ATOM 5143 C CA . VAL B 1 347 ? -1.596 0.854 -10.844 1 96.88 347 VAL B CA 1
ATOM 5144 C C . VAL B 1 347 ? -1.176 2.256 -10.414 1 96.88 347 VAL B C 1
ATOM 5146 O O . VAL B 1 347 ? 0.017 2.547 -10.297 1 96.88 347 VAL B O 1
ATOM 5149 N N . THR B 1 348 ? -2.146 3.105 -10.141 1 96.44 348 THR B N 1
ATOM 5150 C CA . THR B 1 348 ? -1.861 4.453 -9.656 1 96.44 348 THR B CA 1
ATOM 5151 C C . THR B 1 348 ? -1.07 4.402 -8.352 1 96.44 348 THR B C 1
ATOM 5153 O O . THR B 1 348 ? -0.06 5.094 -8.211 1 96.44 348 THR B O 1
ATOM 5156 N N . LEU B 1 349 ? -1.564 3.59 -7.441 1 97.31 349 LEU B N 1
ATOM 5157 C CA . LEU B 1 349 ? -0.947 3.43 -6.129 1 97.31 349 LEU B CA 1
ATOM 5158 C C . LEU B 1 349 ? 0.511 3.006 -6.262 1 97.31 349 LEU B C 1
ATOM 5160 O O . LEU B 1 349 ? 1.398 3.623 -5.668 1 97.31 349 LEU B O 1
ATOM 5164 N N . LEU B 1 350 ? 0.805 2.051 -7.074 1 97.38 350 LEU B N 1
ATOM 5165 C CA . LEU B 1 350 ? 2.131 1.45 -7.176 1 97.38 350 LEU B CA 1
ATOM 5166 C C . LEU B 1 350 ? 3.098 2.391 -7.891 1 97.38 350 LEU B C 1
ATOM 5168 O O . LEU B 1 350 ? 4.242 2.553 -7.457 1 97.38 350 LEU B O 1
ATOM 5172 N N . VAL B 1 351 ? 2.684 2.988 -8.969 1 95.5 351 VAL B N 1
ATOM 5173 C CA . VAL B 1 351 ? 3.543 3.918 -9.695 1 95.5 351 VAL B CA 1
ATOM 5174 C C . VAL B 1 351 ? 3.904 5.098 -8.797 1 95.5 351 VAL B C 1
ATOM 5176 O O . VAL B 1 351 ? 5.062 5.516 -8.742 1 95.5 351 VAL B O 1
ATOM 5179 N N . THR B 1 352 ? 2.969 5.539 -8.055 1 94.06 352 THR B N 1
ATOM 5180 C CA . THR B 1 352 ? 3.207 6.66 -7.148 1 94.06 352 THR B CA 1
ATOM 5181 C C . THR B 1 352 ? 4.137 6.25 -6.008 1 94.06 352 THR B C 1
ATOM 5183 O O . THR B 1 352 ? 5.07 6.977 -5.672 1 94.06 352 THR B O 1
ATOM 5186 N N . ALA B 1 353 ? 3.883 5.109 -5.461 1 94.38 353 ALA B N 1
ATOM 5187 C CA . ALA B 1 353 ? 4.621 4.645 -4.289 1 94.38 353 ALA B CA 1
ATOM 5188 C C . ALA B 1 353 ? 6.047 4.25 -4.656 1 94.38 353 ALA B C 1
ATOM 5190 O O . ALA B 1 353 ? 6.914 4.145 -3.787 1 94.38 353 ALA B O 1
ATOM 5191 N N . SER B 1 354 ? 6.328 3.943 -5.895 1 91.25 354 SER B N 1
ATOM 5192 C CA . SER B 1 354 ? 7.641 3.479 -6.328 1 91.25 354 SER B CA 1
ATOM 5193 C C . SER B 1 354 ? 8.711 4.543 -6.094 1 91.25 354 SER B C 1
ATOM 5195 O O . SER B 1 354 ? 9.906 4.234 -6.055 1 91.25 354 SER B O 1
ATOM 5197 N N . GLY B 1 355 ? 8.289 5.762 -5.977 1 78.25 355 GLY B N 1
ATOM 5198 C CA . GLY B 1 355 ? 9.242 6.848 -5.789 1 78.25 355 GLY B CA 1
ATOM 5199 C C . GLY B 1 355 ? 10.07 7.133 -7.023 1 78.25 355 GLY B C 1
ATOM 5200 O O . GLY B 1 355 ? 10.953 7.996 -7.004 1 78.25 355 GLY B O 1
ATOM 5201 N N . THR B 1 356 ? 9.875 6.438 -8.055 1 78.31 356 THR B N 1
ATOM 5202 C CA . THR B 1 356 ? 10.648 6.617 -9.273 1 78.31 356 THR B CA 1
ATOM 5203 C C . THR B 1 356 ? 10.18 7.855 -10.039 1 78.31 356 THR B C 1
ATOM 5205 O O . THR B 1 356 ? 8.984 8.086 -10.18 1 78.31 356 THR B O 1
ATOM 5208 N N . ALA B 1 357 ? 11.18 8.727 -10.203 1 76.38 357 ALA B N 1
ATOM 5209 C CA . ALA B 1 357 ? 10.914 9.867 -11.07 1 76.38 357 ALA B CA 1
ATOM 5210 C C . ALA B 1 357 ? 11.297 9.555 -12.516 1 76.38 357 ALA B C 1
ATOM 5212 O O . ALA B 1 357 ? 12.367 9 -12.773 1 76.38 357 ALA B O 1
ATOM 5213 N N . PHE B 1 358 ? 10.359 9.734 -13.359 1 80 358 PHE B N 1
ATOM 5214 C CA . PHE B 1 358 ? 10.641 9.562 -14.781 1 80 358 PHE B CA 1
ATOM 5215 C C . PHE B 1 358 ? 10.688 10.914 -15.484 1 80 358 PHE B C 1
ATOM 5217 O O . PHE B 1 358 ? 9.766 11.719 -15.367 1 80 358 PHE B O 1
ATOM 5224 N N . ALA B 1 359 ? 11.82 11.203 -16.188 1 79.5 359 ALA B N 1
ATOM 5225 C CA . ALA B 1 359 ? 12.023 12.461 -16.906 1 79.5 359 ALA B CA 1
ATOM 5226 C C . ALA B 1 359 ? 11.977 13.656 -15.961 1 79.5 359 ALA B C 1
ATOM 5228 O O . ALA B 1 359 ? 11.469 14.719 -16.312 1 79.5 359 ALA B O 1
ATOM 5229 N N . GLY B 1 360 ? 12.344 13.422 -14.711 1 76.5 360 GLY B N 1
ATOM 5230 C CA . GLY B 1 360 ? 12.391 14.5 -13.734 1 76.5 360 GLY B CA 1
ATOM 5231 C C . GLY B 1 360 ? 11.023 14.82 -13.141 1 76.5 360 GLY B C 1
ATOM 5232 O O . GLY B 1 360 ? 10.867 15.82 -12.445 1 76.5 360 GLY B O 1
ATOM 5233 N N . ILE B 1 361 ? 10.086 14.016 -13.461 1 85.5 361 ILE B N 1
ATOM 5234 C CA . ILE B 1 361 ? 8.727 14.219 -12.977 1 85.5 361 ILE B CA 1
ATOM 5235 C C . ILE B 1 361 ? 8.391 13.172 -11.914 1 85.5 361 ILE B C 1
ATOM 5237 O O . ILE B 1 361 ? 8.742 12 -12.062 1 85.5 361 ILE B O 1
ATOM 5241 N N . SER B 1 362 ? 7.762 13.672 -10.914 1 83.94 362 SER B N 1
ATOM 5242 C CA . SER B 1 362 ? 7.484 12.852 -9.742 1 83.94 362 SER B CA 1
ATOM 5243 C C . SER B 1 362 ? 6.582 11.672 -10.094 1 83.94 362 SER B C 1
ATOM 5245 O O . SER B 1 362 ? 5.789 11.75 -11.031 1 83.94 362 SER B O 1
ATOM 5247 N N . GLY B 1 363 ? 6.578 10.656 -9.305 1 87.75 363 GLY B N 1
ATOM 5248 C CA . GLY B 1 363 ? 5.762 9.461 -9.461 1 87.75 363 GLY B CA 1
ATOM 5249 C C . GLY B 1 363 ? 4.277 9.727 -9.297 1 87.75 363 GLY B C 1
ATOM 5250 O O . GLY B 1 363 ? 3.447 9.016 -9.867 1 87.75 363 GLY B O 1
ATOM 5251 N N . ALA B 1 364 ? 3.936 10.75 -8.531 1 88.5 364 ALA B N 1
ATOM 5252 C CA . ALA B 1 364 ? 2.529 11.086 -8.328 1 88.5 364 ALA B CA 1
ATOM 5253 C C . ALA B 1 364 ? 1.849 11.422 -9.656 1 88.5 364 ALA B C 1
ATOM 5255 O O . ALA B 1 364 ? 0.735 10.961 -9.922 1 88.5 364 ALA B O 1
ATOM 5256 N N . PHE B 1 365 ? 2.504 12.172 -10.43 1 89 365 PHE B N 1
ATOM 5257 C CA . PHE B 1 365 ? 1.961 12.523 -11.734 1 89 365 PHE B CA 1
ATOM 5258 C C . PHE B 1 365 ? 1.862 11.297 -12.641 1 89 365 PHE B C 1
ATOM 5260 O O . PHE B 1 365 ? 0.817 11.047 -13.242 1 89 365 PHE B O 1
ATOM 5267 N N . TRP B 1 366 ? 2.902 10.578 -12.75 1 91.5 366 TRP B N 1
ATOM 5268 C CA . TRP B 1 366 ? 2.934 9.398 -13.602 1 91.5 366 TRP B CA 1
ATOM 5269 C C . TRP B 1 366 ? 1.92 8.359 -13.133 1 91.5 366 TRP B C 1
ATOM 5271 O O . TRP B 1 366 ? 1.341 7.633 -13.953 1 91.5 366 TRP B O 1
ATOM 5281 N N . GLY B 1 367 ? 1.771 8.234 -11.82 1 93.88 367 GLY B N 1
ATOM 5282 C CA . GLY B 1 367 ? 0.756 7.34 -11.289 1 93.88 367 GLY B CA 1
ATOM 5283 C C . GLY B 1 367 ? -0.646 7.676 -11.758 1 93.88 367 GLY B C 1
ATOM 5284 O O . GLY B 1 367 ? -1.391 6.793 -12.188 1 93.88 367 GLY B O 1
ATOM 5285 N N . LEU B 1 368 ? -0.984 8.961 -11.711 1 91.5 368 LEU B N 1
ATOM 5286 C CA . LEU B 1 368 ? -2.297 9.398 -12.172 1 91.5 368 LEU B CA 1
ATOM 5287 C C . LEU B 1 368 ? -2.463 9.133 -13.664 1 91.5 368 LEU B C 1
ATOM 5289 O O . LEU B 1 368 ? -3.533 8.711 -14.109 1 91.5 368 LEU B O 1
ATOM 5293 N N . LEU B 1 369 ? -1.455 9.398 -14.391 1 92.62 369 LEU B N 1
ATOM 5294 C CA . LEU B 1 369 ? -1.503 9.18 -15.828 1 92.62 369 LEU B CA 1
ATOM 5295 C C . LEU B 1 369 ? -1.68 7.695 -16.141 1 92.62 369 LEU B C 1
ATOM 5297 O O . LEU B 1 369 ? -2.475 7.332 -17.016 1 92.62 369 LEU B O 1
ATOM 5301 N N . ALA B 1 370 ? -0.899 6.871 -15.508 1 94.69 370 ALA B N 1
ATOM 5302 C CA . ALA B 1 370 ? -0.975 5.43 -15.734 1 94.69 370 ALA B CA 1
ATOM 5303 C C . ALA B 1 370 ? -2.348 4.883 -15.359 1 94.69 370 ALA B C 1
ATOM 5305 O O . ALA B 1 370 ? -2.934 4.086 -16.094 1 94.69 370 ALA B O 1
ATOM 5306 N N . GLY B 1 371 ? -2.807 5.262 -14.156 1 94.88 371 GLY B N 1
ATOM 5307 C CA . GLY B 1 371 ? -4.148 4.863 -13.758 1 94.88 371 GLY B CA 1
ATOM 5308 C C . GLY B 1 371 ? -5.223 5.363 -14.703 1 94.88 371 GLY B C 1
ATOM 5309 O O . GLY B 1 371 ? -6.164 4.637 -15.023 1 94.88 371 GLY B O 1
ATOM 5310 N N . GLY B 1 372 ? -5.121 6.633 -15.094 1 93.56 372 GLY B N 1
ATOM 5311 C CA . GLY B 1 372 ? -6.047 7.18 -16.078 1 93.56 372 GLY B CA 1
ATOM 5312 C C . GLY B 1 372 ? -6.043 6.418 -17.391 1 93.56 372 GLY B C 1
ATOM 5313 O O . GLY B 1 372 ? -7.102 6.195 -17.984 1 93.56 372 GLY B O 1
ATOM 5314 N N . ALA B 1 373 ? -4.875 6.074 -17.844 1 94.12 373 ALA B N 1
ATOM 5315 C CA . ALA B 1 373 ? -4.758 5.281 -19.078 1 94.12 373 ALA B CA 1
ATOM 5316 C C . ALA B 1 373 ? -5.465 3.939 -18.922 1 94.12 373 ALA B C 1
ATOM 5318 O O . ALA B 1 373 ? -6.121 3.471 -19.859 1 94.12 373 ALA B O 1
ATOM 5319 N N . MET B 1 374 ? -5.316 3.348 -17.797 1 93.75 374 MET B N 1
ATOM 5320 C CA . MET B 1 374 ? -5.98 2.074 -17.531 1 93.75 374 MET B CA 1
ATOM 5321 C C . MET B 1 374 ? -7.496 2.238 -17.562 1 93.75 374 MET B C 1
ATOM 5323 O O . MET B 1 374 ? -8.203 1.382 -18.094 1 93.75 374 MET B O 1
ATOM 5327 N N . LEU B 1 375 ? -7.949 3.273 -16.969 1 91.62 375 LEU B N 1
ATOM 5328 C CA . LEU B 1 375 ? -9.383 3.537 -16.984 1 91.62 375 LEU B CA 1
ATOM 5329 C C . LEU B 1 375 ? -9.883 3.771 -18.406 1 91.62 375 LEU B C 1
ATOM 5331 O O . LEU B 1 375 ? -10.969 3.307 -18.766 1 91.62 375 LEU B O 1
ATOM 5335 N N . ALA B 1 376 ? -9.125 4.535 -19.109 1 90.75 376 ALA B N 1
ATOM 5336 C CA . ALA B 1 376 ? -9.5 4.805 -20.5 1 90.75 376 ALA B CA 1
ATOM 5337 C C . ALA B 1 376 ? -9.555 3.516 -21.312 1 90.75 376 ALA B C 1
ATOM 5339 O O . ALA B 1 376 ? -10.438 3.344 -22.156 1 90.75 376 ALA B O 1
ATOM 5340 N N . LEU B 1 377 ? -8.633 2.67 -21.078 1 90.06 377 LEU B N 1
ATOM 5341 C CA . LEU B 1 377 ? -8.594 1.39 -21.781 1 90.06 377 LEU B CA 1
ATOM 5342 C C . LEU B 1 377 ? -9.805 0.537 -21.422 1 90.06 377 LEU B C 1
ATOM 5344 O O . LEU B 1 377 ? -10.305 -0.213 -22.266 1 90.06 377 LEU B O 1
ATOM 5348 N N . SER B 1 378 ? -10.281 0.613 -20.203 1 84.56 378 SER B N 1
ATOM 5349 C CA . SER B 1 378 ? -11.414 -0.189 -19.75 1 84.56 378 SER B CA 1
ATOM 5350 C C . SER B 1 378 ? -12.719 0.293 -20.375 1 84.56 378 SER B C 1
ATOM 5352 O O . SER B 1 378 ? -13.688 -0.464 -20.469 1 84.56 378 SER B O 1
ATOM 5354 N N . ARG B 1 379 ? -12.766 1.485 -20.625 1 77.69 379 ARG B N 1
ATOM 5355 C CA . ARG B 1 379 ? -13.969 2.039 -21.25 1 77.69 379 ARG B CA 1
ATOM 5356 C C . ARG B 1 379 ? -14.109 1.572 -22.688 1 77.69 379 ARG B C 1
ATOM 5358 O O . ARG B 1 379 ? -15.203 1.593 -23.25 1 77.69 379 ARG B O 1
ATOM 5365 N N . PHE B 1 380 ? -13.016 1.229 -23.188 1 68.94 380 PHE B N 1
ATOM 5366 C CA . PHE B 1 380 ? -13.07 0.753 -24.562 1 68.94 380 PHE B CA 1
ATOM 5367 C C . PHE B 1 380 ? -13.586 -0.679 -24.625 1 68.94 380 PHE B C 1
ATOM 5369 O O . PHE B 1 380 ? -13.836 -1.213 -25.703 1 68.94 380 PHE B O 1
ATOM 5376 N N . ARG B 1 381 ? -13.711 -1.336 -23.484 1 58.75 381 ARG B N 1
ATOM 5377 C CA . ARG B 1 381 ? -14.18 -2.719 -23.469 1 58.75 381 ARG B CA 1
ATOM 5378 C C . ARG B 1 381 ? -15.633 -2.812 -23.922 1 58.75 381 ARG B C 1
ATOM 5380 O O . ARG B 1 381 ? -16.5 -2.129 -23.391 1 58.75 381 ARG B O 1
ATOM 5387 N N . ARG B 1 382 ? -15.844 -3.236 -25.109 1 49.31 382 ARG B N 1
ATOM 5388 C CA . ARG B 1 382 ? -17.141 -3.785 -25.5 1 49.31 382 ARG B CA 1
ATOM 5389 C C . ARG B 1 382 ? -17.469 -5.031 -24.688 1 49.31 382 ARG B C 1
ATOM 5391 O O . ARG B 1 382 ? -16.656 -5.941 -24.562 1 49.31 382 ARG B O 1
ATOM 5398 N N . PRO B 1 383 ? -18.406 -4.938 -23.688 1 44.38 383 PRO B N 1
ATOM 5399 C CA . PRO B 1 383 ? -18.844 -6.16 -23.016 1 44.38 383 PRO B CA 1
ATOM 5400 C C . PRO B 1 383 ? -18.828 -7.383 -23.938 1 44.38 383 PRO B C 1
ATOM 5402 O O . PRO B 1 383 ? -19.391 -7.34 -25.031 1 44.38 383 PRO B O 1
ATOM 5405 N N . LEU B 1 384 ? -17.859 -8.016 -24.203 1 38.03 384 LEU B N 1
ATOM 5406 C CA . LEU B 1 384 ? -18.266 -9.25 -24.859 1 38.03 384 LEU B CA 1
ATOM 5407 C C . LEU B 1 384 ? -19.359 -9.961 -24.062 1 38.03 384 LEU B C 1
ATOM 5409 O O . LEU B 1 384 ? -19.25 -10.078 -22.844 1 38.03 384 LEU B O 1
ATOM 5413 N N . GLU B 1 385 ? -20.625 -9.719 -24.422 1 32.94 385 GLU B N 1
ATOM 5414 C CA . GLU B 1 385 ? -21.703 -10.555 -23.922 1 32.94 385 GLU B CA 1
ATOM 5415 C C . GLU B 1 385 ? -21.219 -11.969 -23.609 1 32.94 385 GLU B C 1
ATOM 5417 O O . GLU B 1 385 ? -20.5 -12.562 -24.406 1 32.94 385 GLU B O 1
ATOM 5422 N N . PRO B 1 386 ? -21.469 -12.344 -22.281 1 33.19 386 PRO B N 1
ATOM 5423 C CA . PRO B 1 386 ? -21.359 -13.805 -22.188 1 33.19 386 PRO B CA 1
ATOM 5424 C C . PRO B 1 386 ? -22.031 -14.531 -23.344 1 33.19 386 PRO B C 1
ATOM 5426 O O . PRO B 1 386 ? -23 -14.031 -23.906 1 33.19 386 PRO B O 1
#

pLDDT: mean 90.31, std 10.07, range [32.06, 98.56]

Solvent-accessible surface area (backbone atoms only — not comparable to full-atom values): 34329 Å² total; per-residue (Å²): 107,64,85,80,50,41,68,52,19,48,49,26,4,43,48,28,21,48,45,61,44,57,34,39,48,51,33,42,46,45,8,36,41,28,22,45,32,50,72,60,32,26,22,10,7,48,20,29,34,26,34,35,17,10,53,51,10,29,51,51,7,68,73,68,49,36,32,39,30,42,28,58,36,60,65,32,19,34,42,30,41,48,54,33,64,42,86,80,30,35,32,24,44,30,25,14,18,35,50,22,16,48,51,37,28,44,35,25,74,35,64,65,54,46,48,53,60,63,63,47,56,63,32,45,54,19,10,27,49,25,13,33,38,50,68,46,44,34,29,39,57,52,22,34,76,75,38,43,69,66,34,47,50,24,50,48,35,21,55,55,34,29,54,75,38,67,77,40,9,40,48,39,17,49,53,48,46,49,52,53,49,66,68,39,87,79,55,64,73,66,58,48,77,52,53,83,36,78,47,72,63,32,86,48,72,47,38,40,55,28,41,11,47,48,39,37,48,43,32,41,66,69,24,32,50,45,14,51,49,42,38,41,75,65,73,39,80,75,71,62,33,66,54,32,31,49,29,12,49,39,11,39,62,15,11,40,22,52,11,60,43,36,33,38,23,35,70,44,16,48,42,10,49,34,64,71,14,27,84,51,70,77,55,11,14,54,9,15,34,39,17,13,53,39,25,34,57,52,17,62,41,23,20,39,52,46,36,52,36,70,72,38,49,56,59,38,42,17,47,26,9,61,42,41,47,63,58,33,50,52,17,46,43,40,14,48,65,46,74,92,45,28,67,25,10,49,47,4,18,38,38,14,47,62,52,50,57,62,92,73,21,25,13,53,41,53,5,49,51,52,15,48,50,44,48,55,52,54,68,64,46,68,75,73,71,130,108,65,86,80,49,42,67,52,19,47,49,26,3,42,49,27,21,47,44,60,43,58,34,38,48,49,33,42,45,44,7,35,40,28,22,45,34,48,74,60,33,25,23,11,8,49,20,30,33,26,35,34,16,9,52,51,10,29,51,50,8,67,72,66,48,36,32,41,28,40,28,58,34,62,64,34,19,34,42,32,41,48,55,34,66,42,85,80,29,36,33,24,45,29,25,15,18,34,52,20,16,50,50,37,29,44,35,26,75,36,63,66,54,46,48,53,60,63,63,48,55,63,31,44,55,19,10,27,50,25,13,33,39,48,68,45,44,34,30,39,58,52,21,33,74,75,37,43,70,66,34,47,50,24,50,48,34,22,54,55,34,29,55,74,38,67,78,40,9,40,48,39,17,49,52,48,47,49,52,51,49,66,66,38,88,79,53,65,71,63,60,48,77,50,53,83,36,77,47,71,61,32,84,50,73,46,38,40,55,27,42,11,46,48,39,37,49,45,33,42,66,68,23,33,49,45,14,52,50,42,38,41,74,64,74,40,80,77,70,61,33,65,54,31,31,50,29,13,50,40,11,39,61,15,12,39,21,51,10,61,43,35,32,38,21,34,70,44,16,47,43,11,48,35,63,71,12,28,84,51,72,75,55,12,15,54,8,16,33,38,17,13,54,39,24,34,57,53,17,61,41,21,20,38,53,46,36,52,37,70,70,40,50,57,60,39,43,16,47,26,10,61,42,40,46,63,58,33,51,53,17,47,42,41,14,48,64,46,74,94,45,28,68,25,10,48,47,5,18,38,39,14,46,61,49,50,57,60,92,75,19,25,14,53,40,52,5,49,52,53,14,49,50,44,48,56,53,55,68,64,45,68,76,72,72,130

Organism: NCBI:txid207340